Protein AF-J9EM01-F1 (afdb_monomer)

Solvent-accessible surface area (backbone atoms only — not comparable to full-atom values): 20862 Å² total; per-residue (Å²): 55,24,49,68,92,44,75,42,64,62,50,76,64,44,66,34,76,84,36,68,70,30,44,52,52,46,53,31,49,32,53,5,51,62,56,41,42,65,79,41,99,51,34,95,32,60,73,53,50,45,70,78,46,54,42,57,38,25,63,54,24,38,83,38,83,65,16,58,36,79,44,63,52,75,44,60,47,88,88,68,71,91,52,78,62,54,61,53,55,54,50,53,47,43,24,52,78,74,42,79,28,22,38,44,85,44,49,37,27,60,54,96,77,70,85,57,78,88,40,29,37,57,76,57,81,47,25,57,52,6,34,55,42,71,73,48,92,81,29,59,51,36,33,40,27,92,67,32,42,63,84,41,88,93,58,44,7,49,51,54,44,59,46,53,80,43,67,37,67,81,40,75,94,64,49,71,50,15,93,50,24,47,65,41,65,38,71,66,41,67,50,32,42,41,35,91,57,33,39,68,67,36,57,93,90,50,59,59,8,34,32,38,43,79,35,57,53,66,51,85,76,76,44,44,78,63,39,46,66,40,72,52,100,87,46,58,44,69,41,57,37,94,69,39,42,75,45,77,79,19,87,48,36,78,80,77,44,61,88,69,65,48,41,39,47,43,61,80,45,52,46,56,83,36,62,67,60,78,50,22,98,78,30,49,65,45,65,38,72,68,56,68,49,30,38,44,44,93,70,36,38,64,75,33,85,92,50,52,8,44,36,59,42,60,73,65,50,75,59,16,65,79,33,34,51,73,47,76,40,88,89,77,76,45,77,46,44,49,49,40,95,59,33,35,66,80,33,20,75,38,72,54,69,64,62,62,60,53,50,51,51,52,50,51,52,53,50,54,62,72,75,107

Sequence (372 aa):
MRKDNEKLMYTDILANPRHMVTKELVKRFENGIGQCYPNTALASSFVTAEVNEIMDPMNINATWDRGILFNSTVYFRKGSVRLPSDVYHMLIRYIIDQNNYQIGQSGLYINSYQSDPFKACWKNNCHPKGICIDLGPNAYRCECGQGYRDLNPSDPGRRCLPNTGYNECERKEDNDCSENARCIDQEHLYKCECLPSFTDASPKDAIAGSVCVLDYCSDVNFCPRNTTCMNEEQQAICQCDPGYVDIRKSEKRTQLFDQDILCLKMRDIDECALGITNCSGVAECVDKAIGYECHCPEGYVDGNPEEPGRVCGALLCDLCNSHGDCVHNALTNNITCVCSDGWSGEFCDVAPSKASMILLVILAVLFLLLTL

Organism: Wuchereria bancrofti (NCBI:txid6293)

Structure (mmCIF, N/CA/C/O backbone):
data_AF-J9EM01-F1
#
_entry.id   AF-J9EM01-F1
#
loop_
_atom_site.group_PDB
_atom_site.id
_atom_site.type_symbol
_atom_site.label_atom_id
_atom_site.label_alt_id
_atom_site.label_comp_id
_atom_site.label_asym_id
_atom_site.label_entity_id
_atom_site.label_seq_id
_atom_site.pdbx_PDB_ins_code
_atom_site.Cartn_x
_atom_site.Cartn_y
_atom_site.Cartn_z
_atom_site.occupancy
_atom_site.B_iso_or_equiv
_atom_site.auth_seq_id
_atom_site.auth_comp_id
_atom_site.auth_asym_id
_atom_site.auth_atom_id
_atom_site.pdbx_PDB_model_num
ATOM 1 N N . MET A 1 1 ? -28.740 2.149 25.202 1.00 85.94 1 MET A N 1
ATOM 2 C CA . MET A 1 1 ? -29.501 2.262 26.465 1.00 85.94 1 MET A CA 1
ATOM 3 C C . MET A 1 1 ? -30.204 3.617 26.494 1.00 85.94 1 MET A C 1
ATOM 5 O O . MET A 1 1 ? -29.689 4.554 25.892 1.00 85.94 1 MET A O 1
ATOM 9 N N . ARG A 1 2 ? -31.363 3.734 27.144 1.00 89.69 2 ARG A N 1
ATOM 10 C CA . ARG A 1 2 ? -32.040 5.021 27.395 1.00 89.69 2 ARG A CA 1
ATOM 11 C C . ARG A 1 2 ? -32.360 5.181 28.881 1.00 89.69 2 ARG A C 1
ATOM 13 O O . ARG A 1 2 ? -32.571 4.178 29.559 1.00 89.69 2 ARG A O 1
ATOM 20 N N . LYS A 1 3 ? -32.395 6.419 29.364 1.00 90.25 3 LYS A N 1
ATOM 21 C CA . LYS A 1 3 ? -32.910 6.803 30.679 1.00 90.25 3 LYS A CA 1
ATOM 22 C C . LYS A 1 3 ? -34.268 7.451 30.461 1.00 90.25 3 LYS A C 1
ATOM 24 O O . LYS A 1 3 ? -34.358 8.480 29.802 1.00 90.25 3 LYS A O 1
ATOM 29 N N . ASP A 1 4 ? -35.318 6.838 30.984 1.00 89.75 4 ASP A N 1
ATOM 30 C CA . ASP A 1 4 ? -36.696 7.228 30.714 1.00 89.75 4 ASP A CA 1
ATOM 31 C C . ASP A 1 4 ? -36.894 7.323 29.190 1.00 89.75 4 ASP A C 1
ATOM 33 O O . ASP A 1 4 ? -36.646 6.341 28.488 1.00 89.75 4 ASP A O 1
ATOM 37 N N . ASN A 1 5 ? -37.244 8.485 28.640 1.00 87.81 5 ASN A N 1
ATOM 38 C CA . ASN A 1 5 ? -37.387 8.667 27.188 1.00 87.81 5 ASN A CA 1
ATOM 39 C C . ASN A 1 5 ? -36.118 9.187 26.485 1.00 87.81 5 ASN A C 1
ATOM 41 O O . ASN A 1 5 ? -36.110 9.322 25.262 1.00 87.81 5 ASN A O 1
ATOM 45 N N . GLU A 1 6 ? -35.041 9.451 27.222 1.00 89.81 6 GLU A N 1
ATOM 46 C CA . GLU A 1 6 ? -33.811 10.050 26.708 1.00 89.81 6 GLU A CA 1
ATOM 47 C C . GLU A 1 6 ? -32.771 8.983 26.349 1.00 89.81 6 GLU A C 1
ATOM 49 O O . GLU A 1 6 ? -32.374 8.157 27.175 1.00 89.81 6 GLU A O 1
ATOM 54 N N . LYS A 1 7 ? -32.299 8.982 25.098 1.00 89.94 7 LYS A N 1
ATOM 55 C CA . LYS A 1 7 ? -31.225 8.078 24.667 1.00 89.94 7 LYS A CA 1
ATOM 56 C C . LYS A 1 7 ? -29.907 8.521 25.293 1.00 89.94 7 LYS A C 1
ATOM 58 O O . LYS A 1 7 ? -29.518 9.673 25.154 1.00 89.94 7 LYS A O 1
ATOM 63 N N . LEU A 1 8 ? -29.213 7.589 25.939 1.00 90.25 8 LEU A N 1
ATOM 64 C CA . LEU A 1 8 ? -27.899 7.860 26.510 1.00 90.25 8 LEU A CA 1
ATOM 65 C C . LEU A 1 8 ? -26.835 7.728 25.423 1.00 90.25 8 LEU A C 1
ATOM 67 O O . LEU A 1 8 ? -26.873 6.781 24.636 1.00 90.25 8 LEU A O 1
ATOM 71 N N . MET A 1 9 ? -25.888 8.657 25.421 1.00 90.88 9 MET A N 1
ATOM 72 C CA . MET A 1 9 ? -24.706 8.647 24.565 1.00 90.88 9 MET A CA 1
ATOM 73 C C . MET A 1 9 ? -23.469 8.675 25.450 1.00 90.88 9 MET A C 1
ATOM 75 O O . MET A 1 9 ? -23.456 9.363 26.476 1.00 90.88 9 MET A O 1
ATOM 79 N N . TYR A 1 10 ? -22.448 7.917 25.065 1.00 92.69 10 TYR A N 1
ATOM 80 C CA . TYR A 1 10 ? -21.179 7.947 25.770 1.00 92.69 10 TYR A CA 1
ATOM 81 C C . TYR A 1 10 ? -20.521 9.331 25.649 1.00 92.69 10 TYR A C 1
ATOM 83 O O . TYR A 1 10 ? -20.585 9.974 24.604 1.00 92.69 10 TYR A O 1
ATOM 91 N N . THR A 1 11 ? -19.933 9.805 26.746 1.00 91.94 11 THR A N 1
ATOM 92 C CA . THR A 1 11 ? -19.187 11.069 26.834 1.00 91.94 11 THR A CA 1
ATOM 93 C C . THR A 1 11 ? -18.067 10.903 27.858 1.00 91.94 11 THR A C 1
ATOM 95 O O . THR A 1 11 ? -18.198 10.092 28.776 1.00 91.94 11 THR A O 1
ATOM 98 N N . ASP A 1 12 ? -17.016 11.721 27.783 1.00 88.81 12 ASP A N 1
ATOM 99 C CA . ASP A 1 12 ? -15.892 11.681 28.740 1.00 88.81 12 ASP A CA 1
ATOM 100 C C . ASP A 1 12 ? -16.325 11.923 30.195 1.00 88.81 12 ASP A C 1
ATOM 102 O O . ASP A 1 12 ? -15.683 11.478 31.146 1.00 88.81 12 ASP A O 1
ATOM 106 N N . ILE A 1 13 ? -17.469 12.582 30.387 1.00 92.00 13 ILE A N 1
ATOM 107 C CA . ILE A 1 13 ? -18.097 12.753 31.698 1.00 92.00 13 ILE A CA 1
ATOM 108 C C . ILE A 1 13 ? -18.414 11.391 32.335 1.00 92.00 13 ILE A C 1
ATOM 110 O O . ILE A 1 13 ? -18.226 11.216 33.541 1.00 92.00 13 ILE A O 1
ATOM 114 N N . LEU A 1 14 ? -18.877 10.427 31.533 1.00 92.75 14 LEU A N 1
ATOM 115 C CA . LEU A 1 14 ? -19.249 9.087 31.989 1.00 92.75 14 LEU A CA 1
ATOM 116 C C . LEU A 1 14 ? -18.036 8.206 32.301 1.00 92.75 14 LEU A C 1
ATOM 118 O O . LEU A 1 14 ? -18.164 7.298 33.118 1.00 92.75 14 LEU A O 1
ATOM 122 N N . ALA A 1 15 ? -16.862 8.529 31.748 1.00 90.12 15 ALA A N 1
ATOM 123 C CA . ALA A 1 15 ? -15.598 7.892 32.115 1.00 90.12 15 ALA A CA 1
ATOM 124 C C . ALA A 1 15 ? -15.160 8.242 33.551 1.00 90.12 15 ALA A C 1
ATOM 126 O O . ALA A 1 15 ? -14.371 7.525 34.163 1.00 90.12 15 ALA A O 1
ATOM 127 N N . ASN A 1 16 ? -15.659 9.352 34.114 1.00 92.12 16 ASN A N 1
ATOM 128 C CA . ASN A 1 16 ? -15.294 9.801 35.453 1.00 92.12 16 ASN A CA 1
ATOM 129 C C . ASN A 1 16 ? -16.261 9.244 36.522 1.00 92.12 16 ASN A C 1
ATOM 131 O O . ASN A 1 16 ? -17.372 9.769 36.674 1.00 92.12 16 ASN A O 1
ATOM 135 N N . PRO A 1 17 ? -15.840 8.277 37.365 1.00 91.44 17 PRO A N 1
ATOM 136 C CA . PRO A 1 17 ? -16.702 7.672 38.386 1.00 91.44 17 PRO A CA 1
ATOM 137 C C . PRO A 1 17 ? -17.078 8.643 39.516 1.00 91.44 17 PRO A C 1
ATOM 139 O O . PRO A 1 17 ? -17.997 8.392 40.296 1.00 91.44 17 PRO A O 1
ATOM 142 N N . ARG A 1 18 ? -16.376 9.777 39.645 1.00 92.81 18 ARG A N 1
ATOM 143 C CA . ARG A 1 18 ? -16.669 10.786 40.671 1.00 92.81 18 ARG A CA 1
ATOM 144 C C . ARG A 1 18 ? -17.759 11.762 40.246 1.00 92.81 18 ARG A C 1
ATOM 146 O O . ARG A 1 18 ? -18.326 12.419 41.124 1.00 92.81 18 ARG A O 1
ATOM 153 N N . HIS A 1 19 ? -18.046 11.850 38.948 1.00 95.88 19 HIS A N 1
ATOM 154 C CA . HIS A 1 19 ? -19.014 12.792 38.408 1.00 95.88 19 HIS A CA 1
ATOM 155 C C . HIS A 1 19 ? -20.445 12.439 38.839 1.00 95.88 19 HIS A C 1
ATOM 157 O O . HIS A 1 19 ? -20.821 11.270 38.924 1.00 95.88 19 HIS A O 1
ATOM 163 N N . MET A 1 20 ? -21.262 13.461 39.115 1.00 95.12 20 MET A N 1
ATOM 164 C CA . MET A 1 20 ? -22.614 13.289 39.667 1.00 95.12 20 MET A CA 1
ATOM 165 C C . MET A 1 20 ? -23.530 12.493 38.727 1.00 95.12 20 MET A C 1
ATOM 167 O O . MET A 1 20 ? -24.264 11.621 39.182 1.00 95.12 20 MET A O 1
ATOM 171 N N . VAL A 1 21 ? -23.442 12.747 37.416 1.00 93.56 21 VAL A N 1
ATOM 172 C CA . VAL A 1 21 ? -24.214 12.016 36.391 1.00 93.56 21 VAL A CA 1
ATOM 173 C C . VAL A 1 21 ? -23.838 10.532 36.372 1.00 93.56 21 VAL A C 1
ATOM 175 O O . VAL A 1 21 ? -24.723 9.680 36.366 1.00 93.56 21 VAL A O 1
ATOM 178 N N . THR A 1 22 ? -22.541 10.221 36.427 1.00 95.06 22 THR A N 1
ATOM 179 C CA . THR A 1 22 ? -22.031 8.844 36.448 1.00 95.06 22 THR A CA 1
ATOM 180 C C . THR A 1 22 ? -22.509 8.112 37.695 1.00 95.06 22 THR A C 1
ATOM 182 O O . THR A 1 22 ? -23.086 7.037 37.584 1.00 95.06 22 THR A O 1
ATOM 185 N N . LYS A 1 23 ? -22.374 8.728 38.878 1.00 96.19 23 LYS A N 1
ATOM 186 C CA . LYS A 1 23 ? -22.858 8.157 40.147 1.00 96.19 23 LYS A CA 1
ATOM 187 C C . LYS A 1 23 ? -24.356 7.873 40.137 1.00 96.19 23 LYS A C 1
ATOM 189 O O . LYS A 1 23 ? -24.780 6.826 40.617 1.00 96.19 23 LYS A O 1
ATOM 194 N N . GLU A 1 24 ? -25.153 8.794 39.602 1.00 95.62 24 GLU A N 1
ATOM 195 C CA . GLU A 1 24 ? -26.603 8.619 39.491 1.00 95.62 24 GLU A CA 1
ATOM 196 C C . GLU A 1 24 ? -26.956 7.442 38.572 1.00 95.62 24 GLU A C 1
ATOM 198 O O . GLU A 1 24 ? -27.800 6.616 38.919 1.00 95.62 24 GLU A O 1
ATOM 203 N N . LEU A 1 25 ? -26.292 7.328 37.417 1.00 95.88 25 LEU A N 1
ATOM 204 C CA . LEU A 1 25 ? -26.499 6.221 36.482 1.00 95.88 25 LEU A CA 1
ATOM 205 C C . LEU A 1 25 ? -26.066 4.874 37.072 1.00 95.88 25 LEU A C 1
ATOM 207 O O . LEU A 1 25 ? -26.819 3.908 36.968 1.00 95.88 25 LEU A O 1
ATOM 211 N N . VAL A 1 26 ? -24.907 4.827 37.733 1.00 96.62 26 VAL A N 1
ATOM 212 C CA . VAL A 1 26 ? -24.407 3.644 38.449 1.00 96.62 26 VAL A CA 1
ATOM 213 C C . VAL A 1 26 ? -25.414 3.194 39.502 1.00 96.62 26 VAL A C 1
ATOM 215 O O . VAL A 1 26 ? -25.881 2.060 39.460 1.00 96.62 26 VAL A O 1
ATOM 218 N N . LYS A 1 27 ? -25.853 4.107 40.374 1.00 96.81 27 LYS A N 1
ATOM 219 C CA . LYS A 1 27 ? -26.814 3.795 41.437 1.00 96.81 27 LYS A CA 1
ATOM 220 C C . LYS A 1 27 ? -28.145 3.284 40.885 1.00 96.81 27 LYS A C 1
ATOM 222 O O . LYS A 1 27 ? -28.739 2.362 41.444 1.00 96.81 27 LYS A O 1
ATOM 227 N N . ARG A 1 28 ? -28.644 3.881 39.798 1.00 96.44 28 ARG A N 1
ATOM 228 C CA . ARG A 1 28 ? -29.856 3.404 39.113 1.00 96.44 28 ARG A CA 1
ATOM 229 C C . ARG A 1 28 ? -29.664 2.000 38.561 1.00 96.44 28 ARG A C 1
ATOM 231 O O . ARG A 1 28 ? -30.539 1.163 38.762 1.00 96.44 28 ARG A O 1
ATOM 238 N N . PHE A 1 29 ? -28.541 1.750 37.896 1.00 96.94 29 PHE A N 1
ATOM 239 C CA . PHE A 1 29 ? -28.229 0.449 37.321 1.00 96.94 29 PHE A CA 1
ATOM 240 C C . PHE A 1 29 ? -28.138 -0.630 38.404 1.00 96.94 29 PHE A C 1
ATOM 242 O O . PHE A 1 29 ? -28.877 -1.606 38.334 1.00 96.94 29 PHE A O 1
ATOM 249 N N . GLU A 1 30 ? -27.332 -0.428 39.447 1.00 97.44 30 GLU A N 1
ATOM 250 C CA . GLU A 1 30 ? -27.145 -1.392 40.543 1.00 97.44 30 GLU A CA 1
ATOM 251 C C . GLU A 1 30 ? -28.467 -1.720 41.252 1.00 97.44 30 GLU A C 1
ATOM 253 O O . GLU A 1 30 ? -28.815 -2.893 41.411 1.00 97.44 30 GLU A O 1
ATOM 258 N N . ASN A 1 31 ? -29.266 -0.698 41.588 1.00 96.75 31 ASN A N 1
ATOM 259 C CA . ASN A 1 31 ? -30.595 -0.896 42.175 1.00 96.75 31 ASN A CA 1
ATOM 260 C C . ASN A 1 31 ? -31.541 -1.634 41.220 1.00 96.75 31 ASN A C 1
ATOM 262 O O . ASN A 1 31 ? -32.281 -2.521 41.643 1.00 96.75 31 ASN A O 1
ATOM 266 N N . GLY A 1 32 ? -31.520 -1.283 39.932 1.00 96.81 32 GLY A N 1
ATOM 267 C CA . GLY A 1 32 ? -32.335 -1.934 38.911 1.00 96.81 32 GLY A CA 1
ATOM 268 C C . GLY A 1 32 ? -31.991 -3.414 38.764 1.00 96.81 32 GLY A C 1
ATOM 269 O O . GLY A 1 32 ? -32.888 -4.253 38.720 1.00 96.81 32 GLY A O 1
ATOM 270 N N . ILE A 1 33 ? -30.702 -3.752 38.748 1.00 96.88 33 ILE A N 1
ATOM 271 C CA . ILE A 1 33 ? -30.226 -5.138 38.713 1.00 96.88 33 ILE A CA 1
ATOM 272 C C . ILE A 1 33 ? -30.655 -5.889 39.978 1.00 96.88 33 ILE A C 1
ATOM 274 O O . ILE A 1 33 ? -31.169 -7.007 39.881 1.00 96.88 33 ILE A O 1
ATOM 278 N N . GLY A 1 34 ? -30.539 -5.253 41.147 1.00 96.00 34 GLY A N 1
ATOM 279 C CA . GLY A 1 34 ? -31.013 -5.805 42.416 1.00 96.00 34 GLY A CA 1
ATOM 280 C C . GLY A 1 34 ? -32.518 -6.085 42.452 1.00 96.00 34 GLY A C 1
ATOM 281 O O . GLY A 1 34 ? -32.954 -6.999 43.144 1.00 96.00 34 GLY A O 1
ATOM 282 N N . GLN A 1 35 ? -33.312 -5.357 41.664 1.00 96.25 35 GLN A N 1
ATOM 283 C CA . GLN A 1 35 ? -34.748 -5.595 41.485 1.00 96.25 35 GLN A CA 1
ATOM 284 C C . GLN A 1 35 ? -35.057 -6.658 40.417 1.00 96.25 35 GLN A C 1
ATOM 286 O O . GLN A 1 35 ? -36.140 -7.240 40.431 1.00 96.25 35 GLN A O 1
ATOM 291 N N . CYS A 1 36 ? -34.131 -6.940 39.496 1.00 96.50 36 CYS A N 1
ATOM 292 C CA . CYS A 1 36 ? -34.326 -7.949 38.453 1.00 96.50 36 CYS A CA 1
ATOM 293 C C . CYS A 1 36 ? -34.126 -9.371 38.984 1.00 96.50 36 CYS A C 1
ATOM 295 O O . CYS A 1 36 ? -34.996 -10.219 38.802 1.00 96.50 36 CYS A O 1
ATOM 297 N N . TYR A 1 37 ? -33.003 -9.641 39.658 1.00 95.06 37 TYR A N 1
ATOM 298 C CA . TYR A 1 37 ? -32.646 -11.005 40.071 1.00 95.06 37 TYR A CA 1
ATOM 299 C C . TYR A 1 37 ? -33.664 -11.722 40.975 1.00 95.06 37 TYR A C 1
ATOM 301 O O . TYR A 1 37 ? -33.829 -12.931 40.783 1.00 95.06 37 TYR A O 1
ATOM 309 N N . PRO A 1 38 ? -34.397 -11.046 41.885 1.00 94.19 38 PRO A N 1
ATOM 310 C CA . PRO A 1 38 ? -35.493 -11.659 42.640 1.00 94.19 38 PRO A CA 1
ATOM 311 C C . PRO A 1 38 ? -36.607 -12.275 41.779 1.00 94.19 38 PRO A C 1
ATOM 313 O O . PRO A 1 38 ? -37.335 -13.134 42.262 1.00 94.19 38 PRO A O 1
ATOM 316 N N . ASN A 1 39 ? -36.720 -11.879 40.509 1.00 94.12 39 ASN A N 1
ATOM 317 C CA . ASN A 1 39 ? -37.695 -12.406 39.551 1.00 94.12 39 ASN A CA 1
ATOM 318 C C . ASN A 1 39 ? -37.102 -13.482 38.621 1.00 94.12 39 ASN A C 1
ATOM 320 O O . ASN A 1 39 ? -37.705 -13.860 37.619 1.00 94.12 39 ASN A O 1
ATOM 324 N N . THR A 1 40 ? -35.905 -13.979 38.936 1.00 93.50 40 THR A N 1
ATOM 325 C CA . THR A 1 40 ? -35.214 -15.033 38.182 1.00 93.50 40 THR A CA 1
ATOM 326 C C . THR A 1 40 ? -35.052 -16.286 39.042 1.00 93.50 40 THR A C 1
ATOM 328 O O . THR A 1 40 ? -35.194 -16.238 40.264 1.00 93.50 40 THR A O 1
ATOM 331 N N . ALA A 1 41 ? -34.657 -17.415 38.445 1.00 91.75 41 ALA A N 1
ATOM 332 C CA . ALA A 1 41 ? -34.380 -18.631 39.219 1.00 91.75 41 ALA A CA 1
ATOM 333 C C . ALA A 1 41 ? 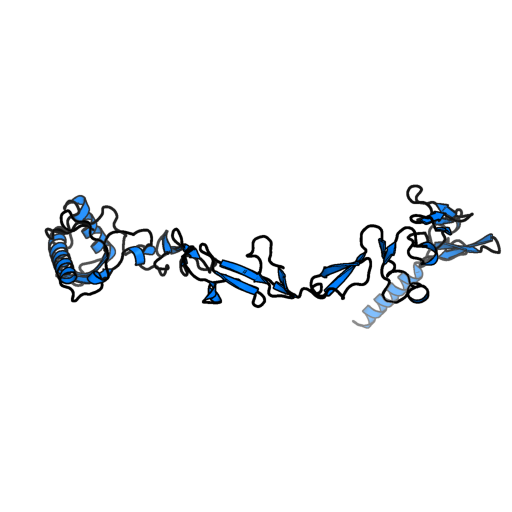-33.174 -18.503 40.184 1.00 91.75 41 ALA A C 1
ATOM 335 O O . ALA A 1 41 ? -32.952 -19.394 40.998 1.00 91.75 41 ALA A O 1
ATOM 336 N N . LEU A 1 42 ? -32.417 -17.396 40.135 1.00 92.12 42 LEU A N 1
ATOM 337 C CA . LEU A 1 42 ? -31.306 -17.096 41.048 1.00 92.12 42 LEU A CA 1
ATOM 338 C C . LEU A 1 42 ? -31.711 -16.203 42.237 1.00 92.12 42 LEU A C 1
ATOM 340 O O . LEU A 1 42 ? -30.842 -15.763 42.994 1.00 92.12 42 LEU A O 1
ATOM 344 N N . ALA A 1 43 ? -33.010 -15.952 42.436 1.00 91.69 43 ALA A N 1
ATOM 345 C CA . ALA A 1 43 ? -33.540 -15.056 43.467 1.00 91.69 43 ALA A CA 1
ATOM 346 C C . ALA A 1 43 ? -32.978 -15.315 44.877 1.00 91.69 43 ALA A C 1
ATOM 348 O O . ALA A 1 43 ? -32.559 -14.385 45.561 1.00 91.69 43 ALA A O 1
ATOM 349 N N . SER A 1 44 ? -32.908 -16.580 45.306 1.00 91.62 44 SER A N 1
ATOM 350 C CA . SER A 1 44 ? -32.427 -16.967 46.644 1.00 91.62 44 SER A CA 1
ATOM 351 C C . SER A 1 44 ? -30.911 -16.845 46.836 1.00 91.62 44 SER A C 1
ATOM 353 O O . SER A 1 44 ? -30.397 -17.051 47.940 1.00 91.62 44 SER A O 1
ATOM 355 N N . SER A 1 45 ? -30.180 -16.584 45.756 1.00 94.38 45 SER A N 1
ATOM 356 C CA . SER A 1 45 ? -28.725 -16.697 45.700 1.00 94.38 45 SER A CA 1
ATOM 357 C C . SER A 1 45 ? -28.027 -15.396 45.334 1.00 94.38 45 SER A C 1
ATOM 359 O O . SER A 1 45 ? -26.833 -15.277 45.610 1.00 94.38 45 SER A O 1
ATOM 361 N N . PHE A 1 46 ? -28.742 -14.438 44.745 1.00 95.81 46 PHE A N 1
ATOM 362 C CA . PHE A 1 46 ? -28.240 -13.098 44.462 1.00 95.81 46 PHE A CA 1
ATOM 363 C C . PHE A 1 46 ? -27.845 -12.363 45.754 1.00 95.81 46 PHE A C 1
ATOM 365 O O . PHE A 1 46 ? -28.529 -12.468 46.773 1.00 95.81 46 PHE A O 1
ATOM 372 N N . VAL A 1 47 ? -26.721 -11.642 45.712 1.00 95.81 47 VAL A N 1
ATOM 373 C CA . VAL A 1 47 ? -26.199 -10.859 46.843 1.00 95.81 47 VAL A CA 1
ATOM 374 C C . VAL A 1 47 ? -26.215 -9.371 46.515 1.00 95.81 47 VAL A C 1
ATOM 376 O O . VAL A 1 47 ? -26.890 -8.608 47.196 1.00 95.81 47 VAL A O 1
ATOM 379 N N . THR A 1 48 ? -25.472 -8.958 45.488 1.00 96.19 48 THR A N 1
ATOM 380 C CA . THR A 1 48 ? -25.395 -7.560 45.046 1.00 96.19 48 THR A CA 1
ATOM 381 C C . THR A 1 48 ? -24.849 -7.479 43.619 1.00 96.19 48 THR A C 1
ATOM 383 O O . THR A 1 48 ? -24.323 -8.462 43.091 1.00 96.19 48 THR A O 1
ATOM 386 N N . ALA A 1 49 ? -24.966 -6.312 42.995 1.00 96.25 49 ALA A N 1
ATOM 387 C CA . ALA A 1 49 ? -24.309 -5.974 41.741 1.00 96.25 49 ALA A CA 1
ATOM 388 C C . ALA A 1 49 ? -23.525 -4.674 41.925 1.00 96.25 49 ALA A C 1
ATOM 390 O O . ALA A 1 49 ? -24.019 -3.752 42.568 1.00 96.25 49 ALA A O 1
ATOM 391 N N . GLU A 1 50 ? -22.328 -4.618 41.355 1.00 97.12 50 GLU A N 1
ATOM 392 C CA . GLU A 1 50 ? -21.435 -3.462 41.417 1.00 97.12 50 GLU A CA 1
ATOM 393 C C . GLU A 1 50 ? -21.014 -3.084 40.001 1.00 97.12 50 GLU A C 1
ATOM 395 O O . GLU A 1 50 ? -20.597 -3.940 39.216 1.00 97.12 50 GLU A O 1
ATOM 400 N N . VAL A 1 51 ? -21.129 -1.806 39.654 1.00 96.75 51 VAL A N 1
ATOM 401 C CA . VAL A 1 51 ? -20.591 -1.296 38.391 1.00 96.75 51 VAL A CA 1
ATOM 402 C C . VAL A 1 51 ? -19.102 -1.023 38.562 1.00 96.75 51 VAL A C 1
ATOM 404 O O . VAL A 1 51 ? -18.698 -0.217 39.395 1.00 96.75 51 VAL A O 1
ATOM 407 N N . ASN A 1 52 ? -18.295 -1.659 37.717 1.00 94.75 52 ASN A N 1
ATOM 408 C CA . ASN A 1 52 ? -16.864 -1.403 37.614 1.00 94.75 52 ASN A CA 1
ATOM 409 C C . ASN A 1 52 ? -16.626 -0.065 36.891 1.00 94.75 52 ASN A C 1
ATOM 411 O O . ASN A 1 52 ? -15.893 0.788 37.382 1.00 94.75 52 ASN A O 1
ATOM 415 N N . GLU A 1 53 ? -17.276 0.129 35.737 1.00 94.44 53 GLU A N 1
ATOM 416 C CA . GLU A 1 53 ? -17.162 1.334 34.905 1.00 94.44 53 GLU A CA 1
ATOM 417 C C . GLU A 1 53 ? -18.292 1.430 33.862 1.00 94.44 53 GLU A C 1
ATOM 419 O O . GLU A 1 53 ? -18.993 0.452 33.573 1.00 94.44 53 GLU A O 1
ATOM 424 N N . ILE A 1 54 ? -18.448 2.619 33.272 1.00 94.88 54 ILE A N 1
ATOM 425 C CA . ILE A 1 54 ? -19.252 2.837 32.065 1.00 94.88 54 ILE A CA 1
ATOM 426 C C . ILE A 1 54 ? -18.284 2.952 30.887 1.00 94.88 54 ILE A C 1
ATOM 428 O O . ILE A 1 54 ? -17.399 3.801 30.911 1.00 94.88 54 ILE A O 1
ATOM 432 N N . MET A 1 55 ? -18.457 2.116 29.865 1.00 91.38 55 MET A N 1
ATOM 433 C CA . MET A 1 55 ? -17.574 2.040 28.699 1.00 91.38 55 MET A CA 1
ATOM 434 C C . MET A 1 55 ? -18.249 2.596 27.441 1.00 91.38 55 MET A C 1
ATOM 436 O O . MET A 1 55 ? -19.474 2.491 27.280 1.00 91.38 55 MET A O 1
ATOM 440 N N . ASP A 1 56 ? -17.431 3.122 26.528 1.00 91.06 56 ASP A N 1
ATOM 441 C CA . ASP A 1 56 ? -17.838 3.442 25.159 1.00 91.06 56 ASP A CA 1
ATOM 442 C C . ASP A 1 56 ? -18.127 2.141 24.388 1.00 91.06 56 ASP A C 1
ATOM 444 O O . ASP A 1 56 ? -17.234 1.291 24.280 1.00 91.06 56 ASP A O 1
ATOM 448 N N . PRO A 1 57 ? -19.342 1.946 23.840 1.00 89.75 57 PRO A N 1
ATOM 449 C CA . PRO A 1 57 ? -19.641 0.784 23.012 1.00 89.75 57 PRO A CA 1
ATOM 450 C C . PRO A 1 57 ? -18.715 0.629 21.791 1.00 89.75 57 PRO A C 1
ATOM 452 O O . PRO A 1 57 ? -18.458 -0.506 21.379 1.00 89.75 57 PRO A O 1
ATOM 455 N N . MET A 1 58 ? -18.164 1.727 21.257 1.00 88.00 58 MET A N 1
ATOM 456 C CA . MET A 1 58 ? -17.241 1.697 20.116 1.00 88.00 58 MET A CA 1
ATOM 457 C C . MET A 1 58 ? -15.935 0.950 20.415 1.00 88.00 58 MET A C 1
ATOM 459 O O . MET A 1 58 ? -15.328 0.405 19.498 1.00 88.00 58 MET A O 1
ATOM 463 N N . ASN A 1 59 ? -15.534 0.850 21.688 1.00 86.56 59 ASN A N 1
ATOM 464 C CA . ASN A 1 59 ? -14.346 0.088 22.091 1.00 86.56 59 ASN A CA 1
ATOM 465 C C . ASN A 1 59 ? -14.512 -1.425 21.899 1.00 86.56 59 ASN A C 1
ATOM 467 O O . ASN A 1 59 ? -13.520 -2.145 21.853 1.00 86.56 59 ASN A O 1
ATOM 471 N N . ILE A 1 60 ? -15.750 -1.918 21.811 1.00 86.19 60 ILE A N 1
ATOM 472 C CA . ILE A 1 60 ? -16.029 -3.327 21.517 1.00 86.19 60 ILE A CA 1
ATOM 473 C C . ILE A 1 60 ? -16.236 -3.519 20.018 1.00 86.19 60 ILE A C 1
ATOM 475 O O . ILE A 1 60 ? -15.732 -4.478 19.432 1.00 86.19 60 ILE A O 1
ATOM 479 N N . ASN A 1 61 ? -17.003 -2.627 19.395 1.00 85.38 61 ASN A N 1
ATOM 480 C CA . ASN A 1 61 ? -17.258 -2.671 17.967 1.00 85.38 61 ASN A CA 1
ATOM 481 C C . ASN A 1 61 ? -17.525 -1.257 17.452 1.00 85.38 61 ASN A C 1
ATOM 483 O O . ASN A 1 61 ? -18.480 -0.617 17.890 1.00 85.38 61 ASN A O 1
ATOM 487 N N . ALA A 1 62 ? -16.742 -0.800 16.474 1.00 85.62 62 ALA A N 1
ATOM 488 C CA . ALA A 1 62 ? -16.860 0.548 15.921 1.00 85.62 62 ALA A CA 1
ATOM 489 C C . ALA A 1 62 ? -18.249 0.871 15.335 1.00 85.62 62 ALA A C 1
ATOM 491 O O . ALA A 1 62 ? -18.600 2.040 15.202 1.00 85.62 62 ALA A O 1
ATOM 492 N N . THR A 1 63 ? -19.056 -0.145 15.008 1.00 86.62 63 THR A N 1
ATOM 493 C CA . THR A 1 63 ? -20.445 0.043 14.551 1.00 86.62 63 THR A CA 1
ATOM 494 C C . THR A 1 63 ? -21.407 0.475 15.660 1.00 86.62 63 THR A C 1
ATOM 496 O O . THR A 1 63 ? -22.511 0.930 15.366 1.00 86.62 63 THR A O 1
ATOM 499 N N . TRP A 1 64 ? -21.034 0.340 16.935 1.00 86.81 64 TRP A N 1
ATOM 500 C CA . TRP A 1 64 ? -21.876 0.719 18.069 1.00 86.81 64 TRP A CA 1
ATOM 501 C C . TRP A 1 64 ? -21.673 2.198 18.416 1.00 86.81 64 TRP A C 1
ATOM 503 O O . TRP A 1 64 ? -21.199 2.550 19.489 1.00 86.81 64 TRP A O 1
ATOM 513 N N . ASP A 1 65 ? -22.071 3.075 17.498 1.00 84.00 65 ASP A N 1
ATOM 514 C CA . ASP A 1 65 ? -21.909 4.537 17.569 1.00 84.00 65 ASP A CA 1
ATOM 515 C C . ASP A 1 65 ? -22.809 5.235 18.611 1.00 84.00 65 ASP A C 1
ATOM 517 O O . ASP A 1 65 ? -22.791 6.459 18.745 1.00 84.00 65 ASP A O 1
ATOM 521 N N . ARG A 1 66 ? -23.659 4.481 19.321 1.00 85.00 66 ARG A N 1
ATOM 522 C CA . ARG A 1 66 ? -24.698 5.001 20.221 1.00 85.00 66 ARG A CA 1
ATOM 523 C C . ARG A 1 66 ? -24.864 4.135 21.457 1.00 85.00 66 ARG A C 1
ATOM 525 O O . ARG A 1 66 ? -24.779 2.909 21.407 1.00 85.00 66 ARG A O 1
ATOM 532 N N . GLY A 1 67 ? -25.290 4.762 22.550 1.00 88.38 67 GLY A N 1
ATOM 533 C CA . GLY A 1 67 ? -25.527 4.076 23.815 1.00 88.38 67 GLY A CA 1
ATOM 534 C C . GLY A 1 67 ? -24.352 4.188 24.777 1.00 88.38 67 GLY A C 1
ATOM 535 O O . GLY A 1 67 ? -23.446 4.992 24.597 1.00 88.38 67 GLY A O 1
ATOM 536 N N . ILE A 1 68 ? -24.424 3.373 25.826 1.00 92.62 68 ILE A N 1
ATOM 537 C CA . ILE A 1 68 ? -23.397 3.200 26.853 1.00 92.62 68 ILE A CA 1
ATOM 538 C C . ILE A 1 68 ? -23.370 1.719 27.238 1.00 92.62 68 ILE A C 1
ATOM 540 O O . ILE A 1 68 ? -24.418 1.059 27.169 1.00 92.62 68 ILE A O 1
ATOM 544 N N . LEU A 1 69 ? -22.211 1.209 27.650 1.00 91.31 69 LEU A N 1
ATOM 545 C CA . LEU A 1 69 ? -22.066 -0.134 28.214 1.00 91.31 69 LEU A CA 1
ATOM 546 C C . LEU A 1 69 ? -21.756 -0.043 29.705 1.00 91.31 69 LEU A C 1
ATOM 548 O O . LEU A 1 69 ? -20.901 0.732 30.114 1.00 91.31 69 LEU A O 1
ATOM 552 N N . PHE A 1 70 ? -22.425 -0.861 30.512 1.00 92.94 70 PHE A N 1
ATOM 553 C CA . PHE A 1 70 ? -22.061 -1.052 31.912 1.00 92.94 70 PHE A CA 1
ATOM 554 C C . PHE A 1 70 ? -21.168 -2.281 32.024 1.00 92.94 70 PHE A C 1
ATOM 556 O O . PHE A 1 70 ? -21.600 -3.395 31.727 1.00 92.94 70 PHE A O 1
ATOM 563 N N . ASN A 1 71 ? -19.930 -2.081 32.465 1.00 92.56 71 ASN A N 1
ATOM 564 C CA . ASN A 1 71 ? -19.083 -3.162 32.938 1.00 92.56 71 ASN A CA 1
ATOM 565 C C . ASN A 1 71 ? -19.413 -3.372 34.416 1.00 92.56 71 ASN A C 1
ATOM 567 O O . ASN A 1 71 ? -19.139 -2.498 35.235 1.00 92.56 71 ASN A O 1
ATOM 571 N N . SER A 1 72 ? -20.040 -4.493 34.761 1.00 93.81 72 SER A N 1
ATOM 572 C CA . SER A 1 72 ? -20.505 -4.749 36.125 1.00 93.81 72 SER A CA 1
ATOM 573 C C . SER A 1 72 ? -20.190 -6.161 36.587 1.00 93.81 72 SER A C 1
ATOM 575 O O . SER A 1 72 ? -20.310 -7.114 35.816 1.00 93.81 72 SER A O 1
ATOM 577 N N . THR A 1 73 ? -19.891 -6.292 37.873 1.00 95.06 73 THR A N 1
ATOM 578 C CA . THR A 1 73 ? -19.708 -7.565 38.565 1.00 95.06 73 THR A CA 1
ATOM 579 C C . THR A 1 73 ? -20.963 -7.887 39.366 1.00 95.06 73 THR A C 1
ATOM 581 O O . THR A 1 73 ? -21.483 -7.048 40.098 1.00 95.06 73 THR A O 1
ATOM 584 N N . VAL A 1 74 ? -21.467 -9.114 39.237 1.00 94.75 74 VAL A N 1
ATOM 585 C CA . VAL A 1 74 ? -22.654 -9.574 39.966 1.00 94.75 74 VAL A CA 1
ATOM 586 C C . VAL A 1 74 ? -22.257 -10.690 40.922 1.00 94.75 74 VAL A C 1
ATOM 588 O O . VAL A 1 74 ? -21.653 -11.682 40.513 1.00 94.75 74 VAL A O 1
ATOM 591 N N . TYR A 1 75 ? -22.608 -10.538 42.196 1.00 95.25 75 TYR A N 1
ATOM 592 C CA . TYR A 1 75 ? -22.207 -11.443 43.265 1.00 95.25 75 TYR A CA 1
ATOM 593 C C . TYR A 1 75 ? -23.347 -12.377 43.663 1.00 95.25 75 TYR A C 1
ATOM 595 O O . TYR A 1 75 ? -24.479 -11.952 43.910 1.00 95.25 75 TYR A O 1
ATOM 603 N N . PHE A 1 76 ? -23.012 -13.659 43.790 1.00 95.62 76 PHE A N 1
ATOM 604 C CA . PHE A 1 76 ? -23.922 -14.719 44.213 1.00 95.62 76 PHE A CA 1
ATOM 605 C C . PHE A 1 76 ? -23.317 -15.528 45.355 1.00 95.62 76 PHE A C 1
ATOM 607 O O . PHE A 1 76 ? -22.097 -15.604 45.519 1.00 95.62 76 PHE A O 1
ATOM 614 N N . ARG A 1 77 ? -24.173 -16.197 46.132 1.00 94.75 77 ARG A N 1
ATOM 615 C CA . ARG A 1 77 ? -23.735 -17.156 47.152 1.00 94.75 77 ARG A CA 1
ATOM 616 C C . ARG A 1 77 ? -22.906 -18.270 46.510 1.00 94.75 77 ARG A C 1
ATOM 618 O O . ARG A 1 77 ? -23.284 -18.824 45.476 1.00 94.75 77 ARG A O 1
ATOM 625 N N . LYS A 1 78 ? -21.788 -18.631 47.140 1.00 91.81 78 LYS A N 1
ATOM 626 C CA . LYS A 1 78 ? -20.868 -19.661 46.636 1.00 91.81 78 LYS A CA 1
ATOM 627 C C . LYS A 1 78 ? -21.611 -20.974 46.344 1.00 91.81 78 LYS A C 1
ATOM 629 O O . LYS A 1 78 ? -22.360 -21.457 47.186 1.00 91.81 78 LYS A O 1
ATOM 634 N N . GLY A 1 79 ? -21.384 -21.542 45.158 1.00 89.50 79 GLY A N 1
ATOM 635 C CA . GLY A 1 79 ? -21.973 -22.818 44.727 1.00 89.50 79 GLY A CA 1
ATOM 636 C C . GLY A 1 79 ? -23.389 -22.739 44.140 1.00 89.50 79 GLY A C 1
ATOM 637 O O . GLY A 1 79 ? -23.931 -23.774 43.772 1.00 89.50 79 GLY A O 1
ATOM 638 N N . SER A 1 80 ? -23.987 -21.547 44.032 1.00 90.50 80 SER A N 1
ATOM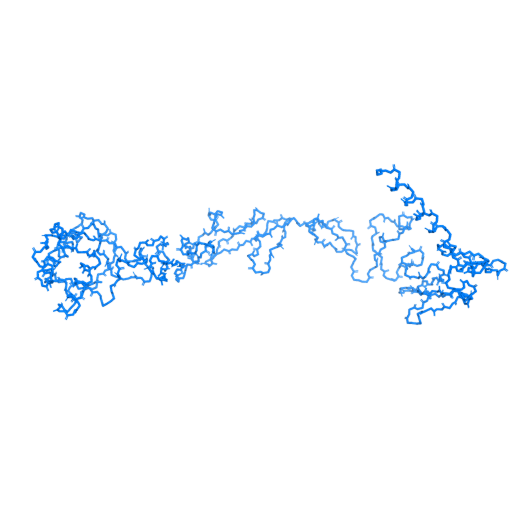 639 C CA . SER A 1 80 ? -25.346 -21.379 43.484 1.00 90.50 80 SER A CA 1
ATOM 640 C C . SER A 1 80 ? -25.419 -21.248 41.960 1.00 90.50 80 SER A C 1
ATOM 642 O O . SER A 1 80 ? -26.440 -21.578 41.364 1.00 90.50 80 SER A O 1
ATOM 644 N N . VAL A 1 81 ? -24.341 -20.787 41.322 1.00 91.75 81 VAL A N 1
ATOM 645 C CA . VAL A 1 81 ? -24.260 -20.588 39.870 1.00 91.75 81 VAL A CA 1
ATOM 646 C C . VAL A 1 81 ? -23.439 -21.719 39.256 1.00 91.75 81 VAL A C 1
ATOM 648 O O . VAL A 1 81 ? -22.301 -21.944 39.668 1.00 91.75 81 VAL A O 1
ATOM 651 N N . ARG A 1 82 ? -24.012 -22.427 38.273 1.00 88.69 82 ARG A N 1
ATOM 652 C CA . ARG A 1 82 ? -23.333 -23.518 37.547 1.00 88.69 82 ARG A CA 1
ATOM 653 C C . ARG A 1 82 ? -22.493 -22.983 36.391 1.00 88.69 82 ARG A C 1
ATOM 655 O O . ARG A 1 82 ? -21.311 -23.298 36.306 1.00 88.69 82 ARG A O 1
ATOM 662 N N . LEU A 1 83 ? -23.104 -22.170 35.531 1.00 91.62 83 LEU A N 1
ATOM 663 C CA . LEU A 1 83 ? -22.455 -21.529 34.393 1.00 91.62 83 LEU A CA 1
ATOM 664 C C . LEU A 1 83 ? -22.570 -20.006 34.533 1.00 91.62 83 LEU A C 1
ATOM 666 O O . LEU A 1 83 ? -23.677 -19.500 34.720 1.00 91.62 83 LEU A O 1
ATOM 670 N N . PRO A 1 84 ? -21.463 -19.253 34.421 1.00 91.12 84 PRO A N 1
ATOM 671 C CA . PRO A 1 84 ? -21.515 -17.792 34.453 1.00 91.12 84 PRO A CA 1
ATOM 672 C C . PRO A 1 84 ? -22.384 -17.173 33.347 1.00 91.12 84 PRO A C 1
ATOM 674 O O . PRO A 1 84 ? -22.967 -16.116 33.565 1.00 91.12 84 PRO A O 1
ATOM 677 N N . SER A 1 85 ? -22.509 -17.826 32.186 1.00 91.69 85 SER A N 1
ATOM 678 C CA . SER A 1 85 ? -23.366 -17.366 31.083 1.00 91.69 85 SER A CA 1
ATOM 679 C C . SER A 1 85 ? -24.842 -17.314 31.459 1.00 91.69 85 SER A C 1
ATOM 681 O O . SER A 1 85 ? -25.531 -16.360 31.101 1.00 91.69 85 SER A O 1
ATOM 683 N N . ASP A 1 86 ? -25.308 -18.282 32.254 1.00 91.69 86 ASP A N 1
ATOM 684 C CA . ASP A 1 86 ? -26.712 -18.375 32.657 1.00 91.69 86 ASP A CA 1
ATOM 685 C C . ASP A 1 86 ? -27.138 -17.137 33.450 1.00 91.69 86 ASP A C 1
ATOM 687 O O . ASP A 1 86 ? -28.242 -16.633 33.264 1.00 91.69 86 ASP A O 1
ATOM 691 N N . VAL A 1 87 ? -26.239 -16.592 34.278 1.00 93.25 87 VAL A N 1
ATOM 692 C CA . VAL A 1 87 ? -26.467 -15.355 35.040 1.00 93.25 87 VAL A CA 1
ATOM 693 C C . VAL A 1 87 ? -26.856 -14.206 34.110 1.00 93.25 87 VAL A C 1
ATOM 695 O O . VAL A 1 87 ? -27.848 -13.518 34.351 1.00 93.25 87 VAL A O 1
ATOM 698 N N . TYR A 1 88 ? -26.092 -14.022 33.033 1.00 93.69 88 TYR A N 1
ATOM 699 C CA . TYR A 1 88 ? -26.322 -12.962 32.060 1.00 93.69 88 TYR A CA 1
ATOM 700 C C . TYR A 1 88 ? -27.575 -13.228 31.220 1.00 93.69 88 TYR A C 1
ATOM 702 O O . TYR A 1 88 ? -28.456 -12.370 31.140 1.00 93.69 88 TYR A O 1
ATOM 710 N N . HIS A 1 89 ? -27.697 -14.418 30.621 1.00 93.44 89 HIS A N 1
ATOM 711 C CA . HIS A 1 89 ? -28.816 -14.730 29.727 1.00 93.44 89 HIS A CA 1
ATOM 712 C C . HIS A 1 89 ? -30.159 -14.699 30.457 1.00 93.44 89 HIS A C 1
ATOM 714 O O . HIS A 1 89 ? -31.131 -14.181 29.909 1.00 93.44 89 HIS A O 1
ATOM 720 N N . MET A 1 90 ? -30.225 -15.186 31.700 1.00 93.12 90 MET A N 1
ATOM 721 C CA . MET A 1 90 ? -31.446 -15.126 32.510 1.00 93.12 90 MET A CA 1
ATOM 722 C C . MET A 1 90 ? -31.853 -13.687 32.829 1.00 93.12 90 MET A C 1
ATOM 724 O O . MET A 1 90 ? -33.034 -13.353 32.728 1.00 93.12 90 MET A O 1
ATOM 728 N N . LEU A 1 91 ? -30.888 -12.836 33.190 1.00 94.62 91 LEU A N 1
ATOM 729 C CA . LEU A 1 91 ? -31.131 -11.426 33.474 1.00 94.62 91 LEU A CA 1
ATOM 730 C C . LEU A 1 91 ? -31.662 -10.694 32.235 1.00 94.62 91 LEU A C 1
ATOM 732 O O . LEU A 1 91 ? -32.707 -10.048 32.306 1.00 94.62 91 LEU A O 1
ATOM 736 N N . ILE A 1 92 ? -30.965 -10.805 31.100 1.00 94.69 92 ILE A N 1
ATOM 737 C CA . ILE A 1 92 ? -31.360 -10.126 29.860 1.00 94.69 92 ILE A CA 1
ATOM 738 C C . ILE A 1 92 ? -32.725 -10.618 29.385 1.00 94.69 92 ILE A C 1
ATOM 740 O O . ILE A 1 92 ? -33.574 -9.801 29.033 1.00 94.69 92 ILE A O 1
ATOM 744 N N . ARG A 1 93 ? -32.976 -11.929 29.446 1.00 94.19 93 ARG A N 1
ATOM 745 C CA . ARG A 1 93 ? -34.270 -12.504 29.077 1.00 94.19 93 ARG A CA 1
ATOM 746 C C . ARG A 1 93 ? -35.404 -11.972 29.949 1.00 94.19 93 ARG A C 1
ATOM 748 O O . ARG A 1 93 ? -36.433 -11.583 29.414 1.00 94.19 93 ARG A O 1
ATOM 755 N N . TYR A 1 94 ? -35.217 -11.894 31.268 1.00 95.38 94 TYR A N 1
ATOM 756 C CA . TYR A 1 94 ? -36.206 -11.277 32.156 1.00 95.38 94 TYR A CA 1
ATOM 757 C C . TYR A 1 94 ? -36.468 -9.811 31.776 1.00 95.38 94 TYR A C 1
ATOM 759 O O . TYR A 1 94 ? -37.618 -9.404 31.626 1.00 95.38 94 TYR A O 1
ATOM 767 N N . ILE A 1 95 ? -35.412 -9.021 31.567 1.00 96.00 95 ILE A N 1
ATOM 768 C CA . ILE A 1 95 ? -35.548 -7.601 31.229 1.00 96.00 95 ILE A CA 1
ATOM 769 C C . ILE A 1 95 ? -36.323 -7.412 29.913 1.00 96.00 95 ILE A C 1
ATOM 771 O O . ILE A 1 95 ? -37.219 -6.570 29.856 1.00 96.00 95 ILE A O 1
ATOM 775 N N . ILE A 1 96 ? -36.000 -8.183 28.871 1.00 94.81 96 ILE A N 1
ATOM 776 C CA . ILE A 1 96 ? -36.635 -8.077 27.548 1.00 94.81 96 ILE A CA 1
ATOM 777 C C . ILE A 1 96 ? -38.065 -8.628 27.577 1.00 94.81 96 ILE A C 1
ATOM 779 O O . ILE A 1 96 ? -38.996 -7.911 27.213 1.00 94.81 96 ILE A O 1
ATOM 783 N N . ASP A 1 97 ? -38.241 -9.870 28.031 1.00 94.19 97 ASP A N 1
ATOM 784 C CA . ASP A 1 97 ? -39.497 -10.613 27.870 1.00 94.19 97 ASP A CA 1
ATOM 785 C C . ASP A 1 97 ? -40.542 -10.243 28.932 1.00 94.19 97 ASP A C 1
ATOM 787 O O . ASP A 1 97 ? -41.740 -10.287 28.664 1.00 94.19 97 ASP A O 1
ATOM 791 N N . GLN A 1 98 ? -40.104 -9.932 30.157 1.00 95.06 98 GLN A N 1
ATOM 792 C CA . GLN A 1 98 ? -40.988 -9.798 31.324 1.00 95.06 98 GLN A CA 1
ATOM 793 C C . GLN A 1 98 ? -41.074 -8.358 31.838 1.00 95.06 98 GLN A C 1
ATOM 795 O O . GLN A 1 98 ? -42.075 -7.997 32.452 1.00 95.06 98 GLN A O 1
ATOM 800 N N . ASN A 1 99 ? -40.053 -7.527 31.592 1.00 95.06 99 ASN A N 1
ATOM 801 C CA . ASN A 1 99 ? -39.971 -6.175 32.150 1.00 95.06 99 ASN A CA 1
ATOM 802 C C . ASN A 1 99 ? -39.877 -5.063 31.090 1.00 95.06 99 ASN A C 1
ATOM 804 O O . ASN A 1 99 ? -39.389 -3.970 31.376 1.00 95.06 99 ASN A O 1
ATOM 808 N N . ASN A 1 100 ? -40.344 -5.324 29.863 1.00 94.88 100 ASN A N 1
ATOM 809 C CA . ASN A 1 100 ? -40.456 -4.337 28.778 1.00 94.88 100 ASN A CA 1
ATOM 810 C C . ASN A 1 100 ? -39.171 -3.516 28.554 1.00 94.88 100 ASN A C 1
ATOM 812 O O . ASN A 1 100 ? -39.206 -2.288 28.428 1.00 94.88 100 ASN A O 1
ATOM 816 N N . TYR A 1 101 ? -38.026 -4.201 28.504 1.00 95.56 101 TYR A N 1
ATOM 817 C CA . TYR A 1 101 ? -36.681 -3.636 28.349 1.00 95.56 101 TYR A CA 1
ATOM 818 C C . TYR A 1 101 ? -36.184 -2.788 29.530 1.00 95.56 101 TYR A C 1
ATOM 820 O O . TYR A 1 101 ? -35.060 -2.290 29.467 1.00 95.56 101 TYR A O 1
ATOM 828 N N . GLN A 1 102 ? -36.966 -2.601 30.597 1.00 96.50 102 GLN A N 1
ATOM 829 C CA . GLN A 1 102 ? -36.574 -1.806 31.759 1.00 96.50 102 GLN A CA 1
ATOM 830 C C . GLN A 1 102 ? -35.704 -2.625 32.720 1.00 96.50 102 GLN A C 1
ATOM 832 O O . GLN A 1 102 ? -36.002 -3.775 33.037 1.00 96.50 102 GLN A O 1
ATOM 837 N N . ILE A 1 103 ? -34.636 -2.031 33.244 1.00 96.00 103 ILE A N 1
ATOM 838 C CA . ILE A 1 103 ? -33.802 -2.649 34.276 1.00 96.00 103 ILE A CA 1
ATOM 839 C C . ILE A 1 103 ? -34.476 -2.411 35.631 1.00 96.00 103 ILE A C 1
ATOM 841 O O . ILE A 1 103 ? -34.348 -1.335 36.222 1.00 96.00 103 ILE A O 1
ATOM 845 N N . GLY A 1 104 ? -35.235 -3.397 36.107 1.00 94.75 104 GLY A N 1
ATOM 846 C CA . GLY A 1 104 ? -36.043 -3.281 37.319 1.00 94.75 104 GLY A CA 1
ATOM 847 C C . GLY A 1 104 ? -37.034 -2.122 37.203 1.00 94.75 104 GLY A C 1
ATOM 848 O O . GLY A 1 104 ? -37.773 -2.020 36.229 1.00 94.75 104 GLY A O 1
ATOM 849 N N . GLN A 1 105 ? -37.003 -1.212 38.170 1.00 94.88 105 GLN A N 1
ATOM 850 C CA . GLN A 1 105 ? -37.768 0.039 38.206 1.00 94.88 105 GLN A CA 1
ATOM 851 C C . GLN A 1 105 ? -36.837 1.267 38.201 1.00 94.88 105 GLN A C 1
ATOM 853 O O . GLN A 1 105 ? -37.194 2.344 38.670 1.00 94.88 105 GLN A O 1
ATOM 858 N N . SER A 1 106 ? -35.615 1.120 37.678 1.00 95.25 106 SER A N 1
ATOM 859 C CA . SER A 1 106 ? -34.567 2.158 37.718 1.00 95.25 106 SER A CA 1
ATOM 860 C C . SER A 1 106 ? -34.786 3.347 36.768 1.00 95.25 106 SER A C 1
ATOM 862 O O . SER A 1 106 ? -34.076 4.356 36.837 1.00 95.25 106 SER A O 1
ATOM 864 N N . GLY A 1 107 ? -35.727 3.208 35.832 1.00 94.62 107 GLY A N 1
ATOM 865 C CA . GLY A 1 107 ? -35.881 4.118 34.692 1.00 94.62 107 GLY A CA 1
ATOM 866 C C . GLY A 1 107 ? -34.822 3.927 33.597 1.00 94.62 107 GLY A C 1
ATOM 867 O O . GLY A 1 107 ? -34.827 4.664 32.621 1.00 94.62 107 GLY A O 1
ATOM 868 N N . LEU A 1 108 ? -33.916 2.951 33.709 1.00 95.50 108 LEU A N 1
ATOM 869 C CA . LEU A 1 108 ? -32.979 2.600 32.636 1.00 95.50 108 LEU A CA 1
ATOM 870 C C . LEU A 1 108 ? -33.566 1.500 31.754 1.00 95.50 108 LEU A C 1
ATOM 872 O O . LEU A 1 108 ? -34.145 0.548 32.271 1.00 95.50 108 LEU A O 1
ATOM 876 N N . TYR A 1 109 ? -33.385 1.606 30.437 1.00 94.75 109 TYR A N 1
ATOM 877 C CA . TYR A 1 109 ? -33.874 0.616 29.477 1.00 94.75 109 TYR A CA 1
ATOM 878 C C . TYR A 1 109 ? -32.779 0.164 28.512 1.00 94.75 109 TYR A C 1
ATOM 880 O O . TYR A 1 109 ? -32.104 0.991 27.881 1.00 94.75 109 TYR A O 1
ATOM 888 N N . ILE A 1 110 ? -32.633 -1.152 28.365 1.00 93.44 110 ILE A N 1
ATOM 889 C CA . ILE A 1 110 ? -31.691 -1.769 27.425 1.00 93.44 110 ILE A CA 1
ATOM 890 C C . ILE A 1 110 ? -32.197 -1.677 25.980 1.00 93.44 110 ILE A C 1
ATOM 892 O O . ILE A 1 110 ? -33.360 -1.371 25.723 1.00 93.44 110 ILE A O 1
ATOM 896 N N . ASN A 1 111 ? -31.294 -1.899 25.023 1.00 87.94 111 ASN A N 1
ATOM 897 C CA . ASN A 1 111 ? -31.668 -2.044 23.615 1.00 87.94 111 ASN A CA 1
ATOM 898 C C . ASN A 1 111 ? -32.101 -3.497 23.345 1.00 87.94 111 ASN A C 1
ATOM 900 O O . ASN A 1 111 ? -31.669 -4.397 24.061 1.00 87.94 111 ASN A O 1
ATOM 904 N N . SER A 1 112 ? -32.900 -3.730 22.301 1.00 83.88 112 SER A N 1
ATOM 905 C CA . SER A 1 112 ? -33.287 -5.075 21.854 1.00 83.88 112 SER A CA 1
ATOM 906 C C . SER A 1 112 ? -32.089 -5.929 21.451 1.00 83.88 112 SER A C 1
ATOM 908 O O . SER A 1 112 ? -32.090 -7.137 21.663 1.00 83.88 112 SER A O 1
ATOM 910 N N . TYR A 1 113 ? -31.042 -5.295 20.927 1.00 83.56 113 TYR A N 1
ATOM 911 C CA . TYR A 1 113 ? -29.752 -5.929 20.721 1.00 83.56 113 TYR A CA 1
ATOM 912 C C . TYR A 1 113 ? -28.855 -5.705 21.944 1.00 83.56 113 TYR A C 1
ATOM 914 O O . TYR A 1 113 ? -28.525 -4.563 22.278 1.00 83.56 113 TYR A O 1
ATOM 922 N N . GLN A 1 114 ? -28.468 -6.790 22.615 1.00 86.69 114 GLN A N 1
ATOM 923 C CA . GLN A 1 114 ? -27.432 -6.808 23.647 1.00 86.69 114 GLN A CA 1
ATOM 924 C C . GLN A 1 114 ? -26.339 -7.777 23.209 1.00 86.69 114 GLN A C 1
ATOM 926 O O . GLN A 1 114 ? -26.625 -8.935 22.908 1.00 86.69 114 GLN A O 1
ATOM 931 N N . SER A 1 115 ? -25.096 -7.301 23.157 1.00 83.12 115 SER A N 1
ATOM 932 C CA . SER A 1 115 ? -23.975 -8.188 22.867 1.00 83.12 115 SER A CA 1
ATOM 933 C C . SER A 1 115 ? -23.715 -9.098 24.051 1.00 83.12 115 SER A C 1
ATOM 935 O O . SER A 1 115 ? -23.611 -8.639 25.186 1.00 83.12 115 SER A O 1
ATOM 937 N N . ASP A 1 116 ? -23.565 -10.381 23.757 1.00 88.38 116 ASP A N 1
ATOM 938 C CA . ASP A 1 116 ? -23.291 -11.401 24.751 1.00 88.38 116 ASP A CA 1
ATOM 939 C C . ASP A 1 116 ? -21.808 -11.337 25.180 1.00 88.38 116 ASP A C 1
ATOM 941 O O . ASP A 1 116 ? -20.922 -11.503 24.333 1.00 88.38 116 ASP A O 1
ATOM 945 N N . PRO A 1 117 ? -21.512 -11.102 26.474 1.00 89.06 117 PRO A N 1
ATOM 946 C CA . PRO A 1 117 ? -20.149 -10.968 26.970 1.00 89.06 117 PRO A CA 1
ATOM 947 C C . PRO A 1 117 ? -19.341 -12.275 26.953 1.00 89.06 117 PRO A C 1
ATOM 949 O O . PRO A 1 117 ? -18.137 -12.267 27.215 1.00 89.06 117 PRO A O 1
ATOM 952 N N . PHE A 1 118 ? -19.989 -13.399 26.642 1.00 88.31 118 PHE A N 1
ATOM 953 C CA . PHE A 1 118 ? -19.369 -14.713 26.478 1.00 88.31 118 PHE A CA 1
ATOM 954 C C . PHE A 1 118 ? -19.063 -15.048 25.011 1.00 88.31 118 PHE A C 1
ATOM 956 O O . PHE A 1 118 ? -18.552 -16.131 24.722 1.00 88.31 118 PHE A O 1
ATOM 963 N N . LYS A 1 119 ? -19.349 -14.133 24.078 1.00 88.75 119 LYS A N 1
ATOM 964 C CA . LYS A 1 119 ? -18.963 -14.256 22.669 1.00 88.75 119 LYS A CA 1
ATOM 965 C C . LYS A 1 119 ? -17.545 -13.758 22.429 1.00 88.75 119 LYS A C 1
ATOM 967 O O . LYS A 1 119 ? -17.026 -12.918 23.164 1.00 88.75 119 LYS A O 1
ATOM 972 N N . ALA A 1 120 ? -16.930 -14.267 21.363 1.00 90.06 120 ALA A N 1
ATOM 973 C CA . ALA A 1 120 ? -15.527 -14.024 21.045 1.00 90.06 120 ALA A CA 1
ATOM 974 C C . ALA A 1 120 ? -15.214 -12.524 20.892 1.00 90.06 120 ALA A C 1
ATOM 976 O O . ALA A 1 120 ? -14.197 -12.045 21.389 1.00 90.06 120 ALA A O 1
ATOM 977 N N . CYS A 1 121 ? -16.146 -11.767 20.307 1.00 90.81 121 CYS A N 1
ATOM 978 C CA . CYS A 1 121 ? -15.996 -10.329 20.129 1.00 90.81 121 CYS A CA 1
ATOM 979 C C . CYS A 1 121 ? -16.061 -9.500 21.411 1.00 90.81 121 CYS A C 1
ATOM 981 O O . CYS A 1 121 ? -15.696 -8.335 21.368 1.00 90.81 121 CYS A O 1
ATOM 983 N N . TRP A 1 122 ? -16.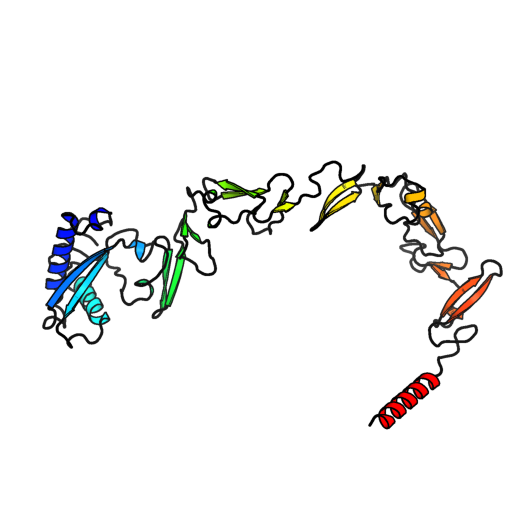493 -10.031 22.554 1.00 88.31 122 TRP A N 1
ATOM 984 C CA . TRP A 1 122 ? -16.523 -9.218 23.774 1.00 88.31 122 TRP A CA 1
ATOM 985 C C . TRP A 1 122 ? -15.125 -8.936 24.336 1.00 88.31 122 TRP A C 1
ATOM 987 O O . TRP A 1 122 ? -14.878 -7.872 24.891 1.00 88.31 122 TRP A O 1
ATOM 997 N N . LYS A 1 123 ? -14.196 -9.887 24.185 1.00 85.25 123 LYS A N 1
ATOM 998 C CA . LYS A 1 123 ? -12.799 -9.766 24.636 1.00 85.25 123 LYS A CA 1
ATOM 999 C C . LYS A 1 123 ? -11.851 -9.734 23.442 1.00 85.25 123 LYS A C 1
ATOM 1001 O O . LYS A 1 123 ? -10.868 -10.475 23.396 1.00 85.25 123 LYS A O 1
ATOM 1006 N N . ASN A 1 124 ? -12.204 -8.923 22.452 1.00 90.38 124 ASN A N 1
ATOM 1007 C CA . ASN A 1 124 ? -11.383 -8.743 21.268 1.00 90.38 124 ASN A CA 1
ATOM 1008 C C . ASN A 1 124 ? -10.229 -7.761 21.536 1.00 90.38 124 ASN A C 1
ATOM 1010 O O . ASN A 1 124 ? -10.256 -7.003 22.502 1.00 90.38 124 ASN A O 1
ATOM 1014 N N . ASN A 1 125 ? -9.212 -7.791 20.680 1.00 92.50 125 ASN A N 1
ATOM 1015 C CA . ASN A 1 125 ? -8.134 -6.801 20.644 1.00 92.50 125 ASN A CA 1
ATOM 1016 C C . ASN A 1 125 ? -8.165 -5.961 19.355 1.00 92.50 125 ASN A C 1
ATOM 1018 O O . ASN A 1 125 ? -7.119 -5.500 18.902 1.00 92.50 125 ASN A O 1
ATOM 1022 N N . CYS A 1 126 ? -9.337 -5.817 18.733 1.00 92.88 126 CYS A N 1
ATOM 1023 C CA . CYS A 1 126 ? -9.522 -4.942 17.587 1.00 92.88 126 CYS A CA 1
ATOM 1024 C C . CYS A 1 126 ? -9.233 -3.492 17.991 1.00 92.88 126 CYS A C 1
ATOM 1026 O O . CYS A 1 126 ? -9.409 -3.085 19.141 1.00 92.88 126 CYS A O 1
ATOM 1028 N N . HIS A 1 127 ? -8.810 -2.691 17.020 1.00 92.69 127 HIS A N 1
ATOM 1029 C CA . HIS A 1 127 ? -8.683 -1.253 17.187 1.00 92.69 127 HIS A CA 1
ATOM 1030 C C . HIS A 1 127 ? -10.049 -0.642 17.570 1.00 92.69 127 HIS A C 1
ATOM 1032 O O . HIS A 1 127 ? -11.070 -1.128 17.086 1.00 92.69 127 HIS A O 1
ATOM 1038 N N . PRO A 1 128 ? -10.118 0.476 18.322 1.00 88.44 128 PRO A N 1
ATOM 1039 C CA . PRO A 1 128 ? -11.389 1.160 18.630 1.00 88.44 128 PRO A CA 1
ATOM 1040 C C . PRO A 1 128 ? -12.183 1.642 17.402 1.00 88.44 128 PRO A C 1
ATOM 1042 O O . PRO A 1 128 ? -13.355 1.996 17.487 1.00 88.44 128 PRO A O 1
ATOM 1045 N N . LYS A 1 129 ? -11.525 1.703 16.240 1.00 91.19 129 LYS A N 1
ATOM 1046 C CA . LYS A 1 129 ? -12.136 1.998 14.929 1.00 91.19 129 LYS A CA 1
ATOM 1047 C C . LYS A 1 129 ? -12.282 0.751 14.050 1.00 91.19 129 LYS A C 1
ATOM 1049 O O . LYS A 1 129 ? -12.560 0.862 12.862 1.00 91.19 129 LYS A O 1
ATOM 1054 N N . GLY A 1 130 ? -12.078 -0.424 14.634 1.00 92.94 130 GLY A N 1
ATOM 1055 C CA . GLY A 1 130 ? -12.247 -1.728 14.019 1.00 92.94 130 GLY A CA 1
ATOM 1056 C C . GLY A 1 130 ? -13.620 -2.333 14.310 1.00 92.94 130 GLY A C 1
ATOM 1057 O O . GLY A 1 130 ? -14.253 -2.091 15.340 1.00 92.94 130 GLY A O 1
ATOM 1058 N N . ILE A 1 131 ? -14.083 -3.144 13.373 1.00 93.75 131 ILE A N 1
ATOM 1059 C CA . ILE A 1 131 ? -15.279 -3.965 13.459 1.00 93.75 131 ILE A CA 1
ATOM 1060 C C . ILE A 1 131 ? -14.832 -5.368 13.851 1.00 93.75 131 ILE A C 1
ATOM 1062 O O . ILE A 1 131 ? -14.005 -5.979 13.175 1.00 93.75 131 ILE A O 1
ATOM 1066 N N . CYS A 1 132 ? -15.394 -5.887 14.940 1.00 93.31 132 CYS A N 1
ATOM 1067 C CA . CYS A 1 132 ? -15.202 -7.280 15.316 1.00 93.31 132 CYS A CA 1
ATOM 1068 C C . CYS A 1 132 ? -16.267 -8.166 14.664 1.00 93.31 132 CYS A C 1
ATOM 1070 O O . CYS A 1 132 ? -17.464 -7.880 14.760 1.00 93.31 132 CYS A O 1
ATOM 1072 N N . ILE A 1 133 ? -15.826 -9.261 14.047 1.00 92.31 133 ILE A N 1
ATOM 1073 C CA . ILE A 1 133 ? -16.668 -10.273 13.408 1.00 92.31 133 ILE A CA 1
ATOM 1074 C C . ILE A 1 133 ? -16.489 -11.597 14.148 1.00 92.31 133 ILE A C 1
ATOM 1076 O O . ILE A 1 133 ? -15.392 -12.156 14.184 1.00 92.31 133 ILE A O 1
ATOM 1080 N N . ASP A 1 134 ? -17.580 -12.099 14.725 1.00 91.31 134 ASP A N 1
ATOM 1081 C CA . ASP A 1 134 ? -17.628 -13.383 15.428 1.00 91.31 134 ASP A CA 1
ATOM 1082 C C . ASP A 1 134 ? -17.595 -14.540 14.414 1.00 91.31 134 ASP A C 1
ATOM 1084 O O . ASP A 1 134 ? -18.409 -14.590 13.490 1.00 91.31 134 ASP A O 1
ATOM 1088 N N . LEU A 1 135 ? -16.637 -15.455 14.576 1.00 92.88 135 LEU A N 1
ATOM 1089 C CA . LEU A 1 135 ? -16.455 -16.637 13.725 1.00 92.88 135 LEU A CA 1
ATOM 1090 C C . LEU A 1 135 ? -16.835 -17.941 14.443 1.00 92.88 135 LEU A C 1
ATOM 1092 O O . LEU A 1 135 ? -16.711 -19.020 13.865 1.00 92.88 135 LEU A O 1
ATOM 1096 N N . GLY A 1 136 ? -17.283 -17.866 15.697 1.00 88.75 136 GLY A N 1
ATOM 1097 C CA . GLY A 1 136 ? -17.630 -19.013 16.522 1.00 88.75 136 GLY A CA 1
ATOM 1098 C C . GLY A 1 136 ? -17.025 -18.960 17.929 1.00 88.75 136 GLY A C 1
ATOM 1099 O O . GLY A 1 136 ? -16.496 -17.940 18.373 1.00 88.75 136 GLY A O 1
ATOM 1100 N N . PRO A 1 137 ? -17.099 -20.077 18.677 1.00 86.06 137 PRO A N 1
ATOM 1101 C CA . PRO A 1 137 ? -16.598 -20.142 20.046 1.00 86.06 137 PRO A CA 1
ATOM 1102 C C . PRO A 1 137 ? -15.120 -19.747 20.127 1.00 86.06 137 PRO A C 1
ATOM 1104 O O . PRO A 1 137 ? -14.264 -20.411 19.548 1.00 86.06 137 PRO A O 1
ATOM 1107 N N . ASN A 1 138 ? -14.826 -18.676 20.867 1.00 84.50 138 ASN A N 1
ATOM 1108 C CA . ASN A 1 138 ? -13.480 -18.121 21.056 1.00 84.50 138 ASN A CA 1
ATOM 1109 C C . ASN A 1 138 ? -12.740 -17.711 19.763 1.00 84.50 138 ASN A C 1
ATOM 1111 O O . ASN A 1 138 ? -11.530 -17.502 19.812 1.00 84.50 138 ASN A O 1
ATOM 1115 N N . ALA A 1 139 ? -13.435 -17.569 18.630 1.00 92.38 139 ALA A N 1
ATOM 1116 C CA . ALA A 1 139 ? -12.842 -17.176 17.356 1.00 92.38 139 ALA A CA 1
ATOM 1117 C C . ALA A 1 139 ? -13.486 -15.887 16.834 1.00 92.38 139 ALA A C 1
ATOM 1119 O O . ALA A 1 139 ? -14.706 -15.780 16.732 1.00 92.38 139 ALA A O 1
ATOM 1120 N N . TYR A 1 140 ? -12.659 -14.908 16.481 1.00 93.81 140 TYR A N 1
ATOM 1121 C CA . TYR A 1 140 ? -13.097 -13.657 15.873 1.00 93.81 140 TYR A CA 1
ATOM 1122 C C . TYR A 1 140 ? -12.035 -13.143 14.903 1.00 93.81 140 TYR A C 1
ATOM 1124 O O . TYR A 1 140 ? -10.860 -13.499 15.008 1.00 93.81 140 TYR A O 1
ATOM 1132 N N . ARG A 1 141 ? -12.446 -12.280 13.978 1.00 94.69 141 ARG A N 1
ATOM 1133 C CA . ARG A 1 141 ? -11.530 -11.465 13.172 1.00 94.69 141 ARG A CA 1
ATOM 1134 C C . ARG A 1 141 ? -11.892 -9.993 13.301 1.00 94.69 141 ARG A C 1
ATOM 1136 O O . ARG A 1 141 ? -13.044 -9.667 13.583 1.00 94.69 141 ARG A O 1
ATOM 1143 N N . CYS A 1 142 ? -10.909 -9.131 13.096 1.00 95.56 142 CYS A N 1
ATOM 1144 C CA . CYS A 1 142 ? -11.099 -7.690 13.074 1.00 95.56 142 CYS A CA 1
ATOM 1145 C C . CYS A 1 142 ? -10.944 -7.189 11.634 1.00 95.56 142 CYS A C 1
ATOM 1147 O O . CYS A 1 142 ? -10.210 -7.771 10.838 1.00 95.56 142 CYS A O 1
ATOM 1149 N N . GLU A 1 143 ? -11.629 -6.105 11.306 1.00 95.31 143 GLU A N 1
ATOM 1150 C CA . GLU A 1 143 ? -11.407 -5.332 10.083 1.00 95.31 143 GLU A CA 1
ATOM 1151 C C . GLU A 1 143 ? -11.601 -3.848 10.391 1.00 95.31 143 GLU A C 1
ATOM 1153 O O . GLU A 1 143 ? -12.311 -3.508 11.335 1.00 95.31 143 GLU A O 1
ATOM 1158 N N . CYS A 1 144 ? -10.947 -2.944 9.663 1.00 95.19 144 CYS A N 1
ATOM 1159 C CA . CYS A 1 144 ? -11.149 -1.517 9.902 1.00 95.19 144 CYS A CA 1
ATOM 1160 C C . CYS A 1 144 ? -12.554 -1.080 9.482 1.00 95.19 144 CYS A C 1
ATOM 1162 O O . CYS A 1 144 ? -13.100 -1.543 8.482 1.00 95.19 144 CYS A O 1
ATOM 1164 N N . GLY A 1 145 ? -13.157 -0.205 10.286 1.00 91.56 145 GLY A N 1
ATOM 1165 C CA . GLY A 1 145 ? -14.476 0.344 10.013 1.00 91.56 145 GLY A CA 1
ATOM 1166 C C . GLY A 1 145 ? -14.480 1.323 8.841 1.00 91.56 145 GLY A C 1
ATOM 1167 O O . GLY A 1 145 ? -13.444 1.703 8.298 1.00 91.56 145 GLY A O 1
ATOM 1168 N N . GLN A 1 146 ? -15.677 1.770 8.461 1.00 91.31 146 GLN A N 1
ATOM 1169 C CA . GLN A 1 146 ? -15.847 2.711 7.356 1.00 91.31 146 GLN A CA 1
ATOM 1170 C C . GLN A 1 146 ? -15.043 4.002 7.580 1.00 91.31 146 GLN A C 1
ATOM 1172 O O . GLN A 1 146 ? -15.114 4.608 8.648 1.00 91.31 146 GLN A O 1
ATOM 1177 N N . GLY A 1 147 ? -14.316 4.436 6.547 1.00 91.56 147 GLY A N 1
ATOM 1178 C CA . GLY A 1 147 ? -13.473 5.635 6.597 1.00 91.56 147 GLY A CA 1
ATOM 1179 C C . GLY A 1 147 ? -12.097 5.412 7.227 1.00 91.56 147 GLY A C 1
ATOM 1180 O O . GLY A 1 147 ? -11.347 6.375 7.360 1.00 91.56 147 GLY A O 1
ATOM 1181 N N . TYR A 1 148 ? -11.761 4.169 7.580 1.00 93.12 148 TYR A N 1
ATOM 1182 C CA . TYR A 1 148 ? -10.449 3.790 8.080 1.00 93.12 148 TYR A CA 1
ATOM 1183 C C . TYR A 1 148 ? -9.825 2.703 7.204 1.00 93.12 148 TYR A C 1
ATOM 1185 O O . TYR A 1 148 ? -10.517 1.791 6.750 1.00 93.12 148 TYR A O 1
ATOM 1193 N N . ARG A 1 149 ? -8.510 2.778 7.005 1.00 91.75 149 ARG A N 1
ATOM 1194 C CA . ARG A 1 149 ? -7.715 1.765 6.304 1.00 91.75 149 ARG A CA 1
ATOM 1195 C C . ARG A 1 149 ? -6.797 1.027 7.256 1.00 91.75 149 ARG A C 1
ATOM 1197 O O . ARG A 1 149 ? -6.407 1.555 8.298 1.00 91.75 149 ARG A O 1
ATOM 1204 N N . ASP A 1 150 ? -6.453 -0.186 6.851 1.00 92.12 150 ASP A N 1
ATOM 1205 C CA . ASP A 1 150 ? -5.482 -1.011 7.546 1.00 92.12 150 ASP A CA 1
ATOM 1206 C C . ASP A 1 150 ? -4.090 -0.844 6.939 1.00 92.12 150 ASP A C 1
ATOM 1208 O O . ASP A 1 150 ? -3.954 -0.743 5.720 1.00 92.12 150 ASP A O 1
ATOM 1212 N N . LEU A 1 151 ? -3.071 -0.839 7.791 1.00 83.19 151 LEU A N 1
ATOM 1213 C CA . LEU A 1 151 ? -1.667 -0.828 7.376 1.00 83.19 151 LEU A CA 1
ATOM 1214 C C . LEU A 1 151 ? -1.015 -2.214 7.418 1.00 83.19 151 LEU A C 1
ATOM 1216 O O . LEU A 1 151 ? 0.089 -2.394 6.915 1.00 83.19 151 LEU A O 1
ATOM 1220 N N . ASN A 1 152 ? -1.657 -3.200 8.042 1.00 86.69 152 ASN A N 1
ATOM 1221 C CA . ASN A 1 152 ? -1.147 -4.553 8.175 1.00 86.69 152 ASN A CA 1
ATOM 1222 C C . ASN A 1 152 ? -2.188 -5.579 7.699 1.00 86.69 152 ASN A C 1
ATOM 1224 O O . ASN A 1 152 ? -2.933 -6.139 8.506 1.00 86.69 152 ASN A O 1
ATOM 1228 N N . PRO A 1 153 ? -2.186 -5.920 6.398 1.00 85.25 153 PRO A N 1
ATOM 1229 C CA . PRO A 1 153 ? -3.087 -6.931 5.847 1.00 85.25 153 PRO A CA 1
ATOM 1230 C C . PRO A 1 153 ? -2.969 -8.315 6.507 1.00 85.25 153 PRO A C 1
ATOM 1232 O O . PRO A 1 153 ? -3.918 -9.094 6.455 1.00 85.25 153 PRO A O 1
ATOM 1235 N N . SER A 1 154 ? -1.824 -8.633 7.126 1.00 90.00 154 SER A N 1
ATOM 1236 C CA . SER A 1 154 ? -1.616 -9.915 7.819 1.00 90.00 154 SER A CA 1
ATOM 1237 C C . SER A 1 154 ? -2.279 -9.962 9.197 1.00 90.00 154 SER A C 1
ATOM 1239 O O . SER A 1 154 ? -2.506 -11.049 9.725 1.00 90.00 154 SER A O 1
ATOM 1241 N N . ASP A 1 155 ? -2.586 -8.804 9.783 1.00 90.06 155 ASP A N 1
ATOM 1242 C CA . ASP A 1 155 ? -3.223 -8.691 11.094 1.00 90.06 155 ASP A CA 1
ATOM 1243 C C . ASP A 1 155 ? -4.302 -7.588 11.098 1.00 90.06 155 ASP A C 1
ATOM 1245 O O . ASP A 1 155 ? -4.148 -6.551 11.756 1.00 90.06 155 ASP A O 1
ATOM 1249 N N . PRO A 1 156 ? -5.395 -7.791 10.336 1.00 93.56 156 PRO A N 1
ATOM 1250 C CA . PRO A 1 156 ? -6.349 -6.739 10.026 1.00 93.56 156 PRO A CA 1
ATOM 1251 C C . PRO A 1 156 ? -7.167 -6.296 11.246 1.00 93.56 156 PRO A C 1
ATOM 1253 O O . PRO A 1 156 ? -7.350 -7.033 12.214 1.00 93.56 156 PRO A O 1
ATOM 1256 N N . GLY A 1 157 ? -7.703 -5.081 11.174 1.00 92.62 157 GLY A N 1
ATOM 1257 C CA . GLY A 1 157 ? -8.552 -4.405 12.143 1.00 92.62 157 GLY A CA 1
ATOM 1258 C C . GLY A 1 157 ? -7.866 -3.985 13.440 1.00 92.62 157 GLY A C 1
ATOM 1259 O O . GLY A 1 157 ? -8.569 -3.633 14.386 1.00 92.62 157 GLY A O 1
ATOM 1260 N N . ARG A 1 158 ? -6.529 -4.031 13.518 1.00 92.12 158 ARG A N 1
ATOM 1261 C CA . ARG A 1 158 ? -5.744 -3.693 14.728 1.00 92.12 158 ARG A CA 1
ATOM 1262 C C . ARG A 1 158 ? -4.979 -2.380 14.624 1.00 92.12 158 ARG A C 1
ATOM 1264 O O . ARG A 1 158 ? -4.706 -1.755 15.647 1.00 92.12 158 ARG A O 1
ATOM 1271 N N . ARG A 1 159 ? -4.703 -1.919 13.404 1.00 91.12 159 ARG A N 1
ATOM 1272 C CA . ARG A 1 159 ? -4.133 -0.598 13.122 1.00 91.12 159 ARG A CA 1
ATOM 1273 C C . ARG A 1 159 ? -4.985 0.094 12.069 1.00 91.12 159 ARG A C 1
ATOM 1275 O O . ARG A 1 159 ? -4.775 -0.104 10.881 1.00 91.12 159 ARG A O 1
ATOM 1282 N N . CYS A 1 160 ? -5.946 0.893 12.526 1.00 92.38 160 CYS A N 1
ATOM 1283 C CA . CYS A 1 160 ? -6.882 1.581 11.644 1.00 92.38 160 CYS A CA 1
ATOM 1284 C C . CYS A 1 160 ? -6.599 3.080 11.623 1.00 92.38 160 CYS A C 1
ATOM 1286 O O . CYS A 1 160 ? -6.841 3.763 12.622 1.00 92.38 160 CYS A O 1
ATOM 1288 N N . LEU A 1 161 ? -6.130 3.582 10.481 1.00 92.94 161 LEU A N 1
ATOM 1289 C CA . LEU A 1 161 ? -5.879 5.005 10.256 1.00 92.94 161 LEU A CA 1
ATOM 1290 C C . LEU A 1 161 ? -7.018 5.645 9.457 1.00 92.94 161 LEU A C 1
ATOM 1292 O O . LEU A 1 161 ? -7.567 4.978 8.579 1.00 92.94 161 LEU A O 1
ATOM 1296 N N . PRO A 1 162 ? -7.404 6.901 9.746 1.00 93.31 162 PRO A N 1
ATOM 1297 C CA . PRO A 1 162 ? -8.404 7.610 8.953 1.00 93.31 162 PRO A CA 1
ATOM 1298 C C . PRO A 1 162 ? -7.960 7.753 7.493 1.00 93.31 162 PRO A C 1
ATOM 1300 O O . PRO A 1 162 ? -6.796 8.016 7.222 1.00 93.31 162 PRO A O 1
ATOM 1303 N N . ASN A 1 163 ? -8.899 7.652 6.555 1.00 92.75 163 ASN A N 1
ATOM 1304 C CA . ASN A 1 163 ? -8.618 7.859 5.128 1.00 92.75 163 ASN A CA 1
ATOM 1305 C C . ASN A 1 163 ? -8.541 9.343 4.733 1.00 92.75 163 ASN A C 1
ATOM 1307 O O . ASN A 1 163 ? -8.162 9.664 3.610 1.00 92.75 163 ASN A O 1
ATOM 1311 N N . THR A 1 164 ? -8.979 10.242 5.617 1.00 94.00 164 THR A N 1
ATOM 1312 C CA . THR A 1 164 ? -9.136 11.672 5.337 1.00 94.00 164 THR A CA 1
ATOM 1313 C C . THR A 1 164 ? -8.688 12.502 6.528 1.00 94.00 164 THR A C 1
ATOM 1315 O O . THR A 1 164 ? -9.085 12.197 7.657 1.00 94.00 164 THR A O 1
ATOM 1318 N N . GLY A 1 165 ? -7.935 13.574 6.279 1.00 92.56 165 GLY A N 1
ATOM 1319 C CA . GLY A 1 165 ? -7.484 14.491 7.331 1.00 92.56 165 GLY A CA 1
ATOM 1320 C C . GLY A 1 165 ? -6.524 13.861 8.348 1.00 92.56 165 GLY A C 1
ATOM 1321 O O . GLY A 1 165 ? -6.513 14.274 9.508 1.00 92.56 165 GLY A O 1
ATOM 1322 N N . TYR A 1 166 ? -5.762 12.848 7.935 1.00 95.06 166 TYR A N 1
ATOM 1323 C CA . TYR A 1 166 ? -4.675 12.252 8.705 1.00 95.06 166 TYR A CA 1
ATOM 1324 C C . TYR A 1 166 ? -3.385 12.435 7.915 1.00 95.06 166 TYR A C 1
ATOM 1326 O O . TYR A 1 166 ? -3.369 12.062 6.754 1.00 95.06 166 TYR A O 1
ATOM 1334 N N . ASN A 1 167 ? -2.340 12.983 8.537 1.00 95.62 167 ASN A N 1
ATOM 1335 C CA . ASN A 1 167 ? -1.070 13.228 7.862 1.00 95.62 167 ASN A CA 1
ATOM 1336 C C . ASN A 1 167 ? -0.137 12.023 8.004 1.00 95.62 167 ASN A C 1
ATOM 1338 O O . ASN A 1 167 ? 0.555 11.865 9.012 1.00 95.62 167 ASN A O 1
ATOM 1342 N N . GLU A 1 168 ? -0.089 11.178 6.978 1.00 95.12 168 GLU A N 1
ATOM 1343 C CA . GLU A 1 168 ? 0.793 10.010 6.958 1.00 95.12 168 GLU A CA 1
ATOM 1344 C C . GLU A 1 168 ? 2.282 10.338 6.893 1.00 95.12 168 GLU A C 1
ATOM 1346 O O . GLU A 1 168 ? 3.120 9.491 7.207 1.00 95.12 168 GLU A O 1
ATOM 1351 N N . CYS A 1 169 ? 2.635 11.550 6.475 1.00 96.06 169 CYS A N 1
ATOM 1352 C CA . CYS A 1 169 ? 4.024 11.947 6.306 1.00 96.06 169 CYS A CA 1
ATOM 1353 C C . CYS A 1 169 ? 4.704 12.314 7.634 1.00 96.06 169 CYS A C 1
ATOM 1355 O O . CYS A 1 169 ? 5.923 12.479 7.660 1.00 96.06 169 CYS A O 1
ATOM 1357 N N . GLU A 1 170 ? 3.959 12.424 8.742 1.00 95.75 170 GLU A N 1
ATOM 1358 C CA . GLU A 1 170 ? 4.545 12.678 10.067 1.00 95.75 170 GLU A CA 1
ATOM 1359 C C . GLU A 1 170 ? 5.322 11.475 10.609 1.00 95.75 170 GLU A C 1
ATOM 1361 O O . GLU A 1 170 ? 6.275 11.643 11.375 1.00 95.75 170 GLU A O 1
ATOM 1366 N N . ARG A 1 171 ? 4.926 10.256 10.227 1.00 93.62 171 ARG A N 1
ATOM 1367 C CA . ARG A 1 171 ? 5.518 9.012 10.725 1.00 93.62 171 ARG A CA 1
ATOM 1368 C C . ARG A 1 171 ? 5.822 8.079 9.569 1.00 93.62 171 ARG A C 1
ATOM 1370 O O . ARG A 1 171 ? 4.941 7.724 8.796 1.00 93.62 171 ARG A O 1
ATOM 1377 N N . LYS A 1 172 ? 7.073 7.618 9.496 1.00 91.62 172 LYS A N 1
ATOM 1378 C CA . LYS A 1 172 ? 7.519 6.703 8.436 1.00 91.62 172 LYS A CA 1
ATOM 1379 C C . LYS A 1 172 ? 6.707 5.407 8.415 1.00 91.62 172 LYS A C 1
ATOM 1381 O O . LYS A 1 172 ? 6.464 4.878 7.348 1.00 91.62 172 LYS A O 1
ATOM 1386 N N . GLU A 1 173 ? 6.260 4.905 9.566 1.00 91.19 173 GLU A N 1
ATOM 1387 C CA . GLU A 1 173 ? 5.445 3.684 9.633 1.00 91.19 173 GLU A CA 1
ATOM 1388 C C . GLU A 1 173 ? 3.989 3.816 9.144 1.00 91.19 173 GLU A C 1
ATOM 1390 O O . GLU A 1 173 ? 3.268 2.815 9.192 1.00 91.19 173 GLU A O 1
ATOM 1395 N N . ASP A 1 174 ? 3.551 5.009 8.728 1.00 92.56 174 ASP A N 1
ATOM 1396 C CA . ASP A 1 174 ? 2.182 5.268 8.261 1.00 92.56 174 ASP A CA 1
ATOM 1397 C C . ASP A 1 174 ? 2.088 5.507 6.739 1.00 92.56 174 ASP A C 1
ATOM 1399 O O . ASP A 1 174 ? 0.985 5.627 6.188 1.00 92.56 174 ASP A O 1
ATOM 1403 N N . ASN A 1 175 ? 3.236 5.518 6.054 1.00 92.81 175 ASN A N 1
ATOM 1404 C CA . ASN A 1 175 ? 3.350 5.605 4.603 1.00 92.81 175 ASN A CA 1
ATOM 1405 C C . ASN A 1 175 ? 4.350 4.581 4.044 1.00 92.81 175 ASN A C 1
ATOM 1407 O O . ASN A 1 175 ? 5.270 4.147 4.728 1.00 92.81 175 ASN A O 1
ATOM 1411 N N . ASP A 1 176 ? 4.182 4.242 2.771 1.00 93.62 176 ASP A N 1
ATOM 1412 C CA . ASP A 1 176 ? 5.001 3.273 2.042 1.00 93.62 176 ASP A CA 1
ATOM 1413 C C . ASP A 1 176 ? 5.946 3.968 1.048 1.00 93.62 176 ASP A C 1
ATOM 1415 O O . ASP A 1 176 ? 6.368 3.371 0.058 1.00 93.62 176 ASP A O 1
ATOM 1419 N N . CYS A 1 177 ? 6.251 5.254 1.258 1.00 96.69 177 CYS A N 1
ATOM 1420 C CA . CYS A 1 177 ? 7.142 5.990 0.369 1.00 96.69 177 CYS A CA 1
ATOM 1421 C C . CYS A 1 177 ? 8.567 5.432 0.429 1.00 96.69 177 CYS A C 1
ATOM 1423 O O . CYS A 1 177 ? 9.081 5.091 1.498 1.00 96.69 177 CYS A O 1
ATOM 1425 N N . SER A 1 178 ? 9.236 5.404 -0.727 1.00 97.38 178 SER A N 1
ATOM 1426 C CA . SER A 1 178 ? 10.657 5.074 -0.797 1.00 97.38 178 SER A CA 1
ATOM 1427 C C . SER A 1 178 ? 11.474 6.026 0.079 1.00 97.38 178 SER A C 1
ATOM 1429 O O . SER A 1 178 ? 11.144 7.203 0.216 1.00 97.38 178 SER A O 1
ATOM 1431 N N . GLU A 1 179 ? 12.608 5.562 0.603 1.00 96.38 179 GLU A N 1
ATOM 1432 C CA . GLU A 1 179 ? 13.568 6.446 1.281 1.00 96.38 179 GLU A CA 1
ATOM 1433 C C . GLU A 1 179 ? 14.117 7.537 0.348 1.00 96.38 179 GLU A C 1
ATOM 1435 O O . GLU A 1 179 ? 14.494 8.611 0.810 1.00 96.38 179 GLU A O 1
ATOM 1440 N N . ASN A 1 180 ? 14.101 7.280 -0.965 1.00 96.88 180 ASN A N 1
ATOM 1441 C CA . ASN A 1 180 ? 14.470 8.236 -2.008 1.00 96.88 180 ASN A CA 1
ATOM 1442 C C . ASN A 1 180 ? 13.249 8.968 -2.594 1.00 96.88 180 ASN A C 1
ATOM 1444 O O . ASN A 1 180 ? 13.302 9.463 -3.721 1.00 96.88 180 ASN A O 1
ATOM 1448 N N . ALA A 1 181 ? 12.144 9.033 -1.851 1.00 97.94 181 ALA A N 1
ATOM 1449 C CA . ALA A 1 181 ? 10.954 9.796 -2.200 1.00 97.94 181 ALA A CA 1
ATOM 1450 C C . ALA A 1 181 ? 10.610 10.808 -1.109 1.00 97.94 181 ALA A C 1
ATOM 1452 O O . ALA A 1 181 ? 10.825 10.587 0.082 1.00 97.94 181 ALA A O 1
ATOM 1453 N N . ARG A 1 182 ? 10.007 11.925 -1.516 1.00 97.19 182 ARG A N 1
ATOM 1454 C CA . ARG A 1 182 ? 9.323 12.833 -0.597 1.00 97.19 182 ARG A CA 1
ATOM 1455 C C . ARG A 1 182 ? 7.868 12.392 -0.435 1.00 97.19 182 ARG A C 1
ATOM 1457 O O . ARG A 1 182 ? 7.164 12.193 -1.426 1.00 97.19 182 ARG A O 1
ATOM 1464 N N . CYS A 1 183 ? 7.419 12.278 0.809 1.00 97.94 183 CYS A N 1
ATOM 1465 C CA . CYS A 1 183 ? 6.008 12.088 1.134 1.00 97.94 183 CYS A CA 1
ATOM 1466 C C . CYS A 1 183 ? 5.275 13.433 1.065 1.00 97.94 183 CYS A C 1
ATOM 1468 O O . CYS A 1 183 ? 5.801 14.458 1.509 1.00 97.94 183 CYS A O 1
ATOM 1470 N N . ILE A 1 184 ? 4.076 13.438 0.487 1.00 97.06 184 ILE A N 1
ATOM 1471 C CA . ILE A 1 184 ? 3.217 14.614 0.363 1.00 97.06 184 ILE A CA 1
ATOM 1472 C C . ILE A 1 184 ? 1.831 14.247 0.882 1.00 97.06 184 ILE A C 1
ATOM 1474 O O . ILE A 1 184 ? 1.128 13.445 0.267 1.00 97.06 184 ILE A O 1
ATOM 1478 N N . ASP A 1 185 ? 1.455 14.880 1.987 1.00 96.94 185 ASP A N 1
ATOM 1479 C CA . ASP A 1 185 ? 0.133 14.768 2.593 1.00 96.94 185 ASP A CA 1
ATOM 1480 C C . ASP A 1 185 ? -0.950 15.338 1.668 1.00 96.94 185 ASP A C 1
ATOM 1482 O O . ASP A 1 185 ? -0.740 16.352 0.987 1.00 96.94 185 ASP A O 1
ATOM 1486 N N . GLN A 1 186 ? -2.108 14.687 1.625 1.00 95.38 186 GLN A N 1
ATOM 1487 C CA . GLN A 1 186 ? -3.266 15.124 0.852 1.00 95.38 186 GLN A CA 1
ATOM 1488 C C . GLN A 1 186 ? -4.525 15.114 1.728 1.00 95.38 186 GLN A C 1
ATOM 1490 O O . GLN A 1 186 ? -4.582 14.526 2.799 1.00 95.38 186 GLN A O 1
ATOM 1495 N N . GLU A 1 187 ? -5.600 15.758 1.262 1.00 93.94 187 GLU A N 1
ATOM 1496 C CA . GLU A 1 187 ? -6.888 15.703 1.976 1.00 93.94 187 GLU A CA 1
ATOM 1497 C C . GLU A 1 187 ? -7.409 14.259 2.112 1.00 93.94 187 GLU A C 1
ATOM 1499 O O . GLU A 1 187 ? -8.079 13.901 3.089 1.00 93.94 187 GLU A O 1
ATOM 1504 N N . HIS A 1 188 ? -7.099 13.432 1.114 1.00 92.56 188 HIS A N 1
ATOM 1505 C CA . HIS A 1 188 ? -7.371 12.004 1.082 1.00 92.56 188 HIS A CA 1
ATOM 1506 C C . HIS A 1 188 ? -6.050 11.264 0.887 1.00 92.56 188 HIS A C 1
ATOM 1508 O O . HIS A 1 188 ? -5.516 11.273 -0.223 1.00 92.56 188 HIS A O 1
ATOM 1514 N N . LEU A 1 189 ? -5.579 10.593 1.941 1.00 93.62 189 LEU A N 1
ATOM 1515 C CA . LEU A 1 189 ? -4.315 9.850 1.964 1.00 93.62 189 LEU A CA 1
ATOM 1516 C C . LEU A 1 189 ? -3.097 10.736 1.637 1.00 93.62 189 LEU A C 1
ATOM 1518 O O . LEU A 1 189 ? -3.102 11.943 1.850 1.00 93.62 189 LEU A O 1
ATOM 1522 N N . TYR A 1 190 ? -2.061 10.122 1.071 1.00 95.06 190 TYR A N 1
ATOM 1523 C CA . TYR A 1 190 ? -0.792 10.735 0.719 1.00 95.06 190 TYR A CA 1
ATOM 1524 C C . TYR A 1 190 ? -0.348 10.274 -0.673 1.00 95.06 190 TYR A C 1
ATOM 1526 O O . TYR A 1 190 ? -0.813 9.258 -1.198 1.00 95.06 190 TYR A O 1
ATOM 1534 N N . LYS A 1 191 ? 0.612 10.995 -1.253 1.00 96.69 191 LYS A N 1
ATOM 1535 C CA . LYS A 1 191 ? 1.359 10.553 -2.436 1.00 96.69 191 LYS A CA 1
ATOM 1536 C C . LYS A 1 191 ? 2.859 10.633 -2.191 1.00 96.69 191 LYS A C 1
ATOM 1538 O O . LYS A 1 191 ? 3.324 11.481 -1.428 1.00 96.69 191 LYS A O 1
ATOM 1543 N N . CYS A 1 192 ? 3.615 9.792 -2.882 1.00 98.06 192 CYS A N 1
ATOM 1544 C CA . CYS A 1 192 ? 5.071 9.837 -2.875 1.00 98.06 192 CYS A CA 1
ATOM 1545 C C . CYS A 1 192 ? 5.566 10.404 -4.208 1.00 98.06 192 CYS A C 1
ATOM 1547 O O . CYS A 1 192 ? 5.012 10.120 -5.267 1.00 98.06 192 CYS A O 1
ATOM 1549 N N . GLU A 1 193 ? 6.612 11.222 -4.164 1.00 97.38 193 GLU A N 1
ATOM 1550 C CA . GLU A 1 193 ? 7.300 11.705 -5.362 1.00 97.38 193 GLU A CA 1
ATOM 1551 C C . GLU A 1 193 ? 8.791 11.413 -5.221 1.00 97.38 193 GLU A C 1
ATOM 1553 O O . GLU A 1 193 ? 9.402 11.828 -4.234 1.00 97.38 193 GLU A O 1
ATOM 1558 N N . CYS A 1 194 ? 9.382 10.701 -6.185 1.00 97.38 194 CYS A N 1
ATOM 1559 C CA . CYS A 1 194 ? 10.818 10.434 -6.169 1.00 97.38 194 CYS A CA 1
ATOM 1560 C C . CYS A 1 194 ? 11.616 11.745 -6.127 1.00 97.38 194 CYS A C 1
ATOM 1562 O O . CYS A 1 194 ? 11.236 12.759 -6.721 1.00 97.38 194 CYS A O 1
ATOM 1564 N N . LEU A 1 195 ? 12.714 11.729 -5.375 1.00 96.31 195 LEU A N 1
ATOM 1565 C CA . LEU A 1 195 ? 13.642 12.850 -5.301 1.00 96.31 195 LEU A CA 1
ATOM 1566 C C . LEU A 1 195 ? 14.337 13.073 -6.659 1.00 96.31 195 LEU A C 1
ATOM 1568 O O . LEU A 1 195 ? 14.370 12.166 -7.492 1.00 96.31 195 LEU A O 1
ATOM 1572 N N . PRO A 1 196 ? 14.925 14.263 -6.899 1.00 92.69 196 PRO A N 1
ATOM 1573 C CA . PRO A 1 196 ? 15.754 14.491 -8.081 1.00 92.69 196 PRO A CA 1
ATOM 1574 C C . PRO A 1 196 ? 16.841 13.418 -8.225 1.00 92.69 196 PRO A C 1
ATOM 1576 O O . PRO A 1 196 ? 17.393 12.973 -7.220 1.00 92.69 196 PRO A O 1
ATOM 1579 N N . SER A 1 197 ? 17.148 13.035 -9.467 1.00 90.12 197 SER A N 1
ATOM 1580 C CA . SER A 1 197 ? 18.030 11.906 -9.814 1.00 90.12 197 SER A CA 1
ATOM 1581 C C . SER A 1 197 ? 17.471 10.512 -9.505 1.00 90.12 197 SER A C 1
ATOM 1583 O O . SER A 1 197 ? 18.209 9.540 -9.628 1.00 90.12 197 SER A O 1
ATOM 1585 N N . PHE A 1 198 ? 16.194 10.382 -9.138 1.00 93.69 198 PHE A N 1
ATOM 1586 C CA . PHE A 1 198 ? 15.518 9.094 -8.995 1.00 93.69 198 PHE A CA 1
ATOM 1587 C C . PHE A 1 198 ? 14.264 9.026 -9.865 1.00 93.69 198 PHE A C 1
ATOM 1589 O O . PHE A 1 198 ? 13.578 10.026 -10.072 1.00 93.69 198 PHE A O 1
ATOM 1596 N N . THR A 1 199 ? 13.941 7.822 -10.325 1.00 93.06 199 THR A N 1
ATOM 1597 C CA . THR A 1 199 ? 12.737 7.525 -11.103 1.00 93.06 199 THR A CA 1
ATOM 1598 C C . THR A 1 199 ? 11.899 6.446 -10.422 1.00 93.06 199 THR A C 1
ATOM 1600 O O . THR A 1 199 ? 12.413 5.626 -9.655 1.00 93.06 199 THR A O 1
ATOM 1603 N N . ASP A 1 200 ? 10.594 6.473 -10.681 1.00 94.19 200 ASP A N 1
ATOM 1604 C CA . ASP A 1 200 ? 9.639 5.531 -10.108 1.00 94.19 200 ASP A CA 1
ATOM 1605 C C . ASP A 1 200 ? 9.772 4.155 -10.769 1.00 94.19 200 ASP A C 1
ATOM 1607 O O . ASP A 1 200 ? 9.599 4.009 -11.978 1.00 94.19 200 ASP A O 1
ATOM 1611 N N . ALA A 1 201 ? 10.061 3.143 -9.956 1.00 93.56 201 ALA A N 1
ATOM 1612 C CA . ALA A 1 201 ? 10.109 1.736 -10.346 1.00 93.56 201 ALA A CA 1
ATOM 1613 C C . ALA A 1 20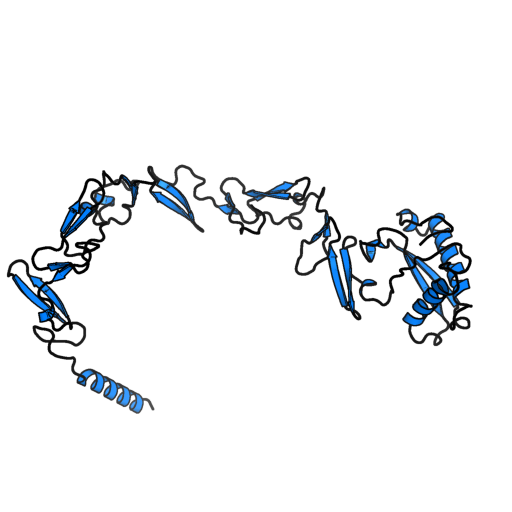1 ? 9.070 0.904 -9.577 1.00 93.56 201 ALA A C 1
ATOM 1615 O O . ALA A 1 201 ? 9.203 -0.315 -9.438 1.00 93.56 201 ALA A O 1
ATOM 1616 N N . SER A 1 202 ? 8.042 1.563 -9.037 1.00 95.19 202 SER A N 1
ATOM 1617 C CA . SER A 1 202 ? 6.981 0.900 -8.284 1.00 95.19 202 SER A CA 1
ATOM 1618 C C . SER A 1 202 ? 6.167 -0.048 -9.186 1.00 95.19 202 SER A C 1
ATOM 1620 O O . SER A 1 202 ? 5.902 0.270 -10.350 1.00 95.19 202 SER A O 1
ATOM 1622 N N . PRO A 1 203 ? 5.727 -1.217 -8.679 1.00 94.38 203 PRO A N 1
ATOM 1623 C CA . PRO A 1 203 ? 4.781 -2.079 -9.389 1.00 94.38 203 PRO A CA 1
ATOM 1624 C C . PRO A 1 203 ? 3.484 -1.341 -9.753 1.00 94.38 203 PRO A C 1
ATOM 1626 O O . PRO A 1 203 ? 3.069 -0.430 -9.043 1.00 94.38 203 PRO A O 1
ATOM 1629 N N . LYS A 1 204 ? 2.785 -1.785 -10.808 1.00 91.94 204 LYS A N 1
ATOM 1630 C CA . LYS A 1 204 ? 1.561 -1.120 -11.309 1.00 91.94 204 LYS A CA 1
ATOM 1631 C C . LYS A 1 204 ? 0.448 -0.949 -10.266 1.00 91.94 204 LYS A C 1
ATOM 1633 O O . LYS A 1 204 ? -0.318 0.000 -10.371 1.00 91.94 204 LYS A O 1
ATOM 1638 N N . ASP A 1 205 ? 0.367 -1.858 -9.296 1.00 90.75 205 ASP A N 1
ATOM 1639 C CA . ASP A 1 205 ? -0.656 -1.846 -8.241 1.00 90.75 205 ASP A CA 1
ATOM 1640 C C . ASP A 1 205 ? -0.166 -1.198 -6.930 1.00 90.75 205 ASP A C 1
ATOM 1642 O O . ASP A 1 205 ? -0.910 -1.135 -5.952 1.00 90.75 205 ASP A O 1
ATOM 1646 N N . ALA A 1 206 ? 1.089 -0.740 -6.887 1.00 92.25 206 ALA A N 1
ATOM 1647 C CA . ALA A 1 206 ? 1.678 -0.079 -5.730 1.00 92.25 206 ALA A CA 1
ATOM 1648 C C . ALA A 1 206 ? 1.538 1.449 -5.825 1.00 92.25 206 ALA A C 1
ATOM 1650 O O . ALA A 1 206 ? 1.202 2.014 -6.866 1.00 92.25 206 ALA A O 1
ATOM 1651 N N . ILE A 1 207 ? 1.815 2.135 -4.718 1.00 92.06 207 ILE A N 1
ATOM 1652 C CA . ILE A 1 207 ? 1.850 3.598 -4.682 1.00 92.06 207 ILE A CA 1
ATOM 1653 C C . ILE A 1 207 ? 3.057 4.065 -5.504 1.00 92.06 207 ILE A C 1
ATOM 1655 O O . ILE A 1 207 ? 4.179 3.622 -5.257 1.00 92.06 207 ILE A O 1
ATOM 1659 N N . ALA A 1 208 ? 2.842 4.954 -6.475 1.00 96.38 208 ALA A N 1
ATOM 1660 C CA . ALA A 1 208 ? 3.935 5.561 -7.234 1.00 96.38 208 ALA A CA 1
ATOM 1661 C C . ALA A 1 208 ? 4.917 6.255 -6.278 1.00 96.38 208 ALA A C 1
ATOM 1663 O O . ALA A 1 208 ? 4.497 6.935 -5.342 1.00 96.38 208 ALA A O 1
ATOM 1664 N N . GLY A 1 209 ? 6.217 6.064 -6.490 1.00 96.25 209 GLY A N 1
ATOM 1665 C CA . GLY A 1 209 ? 7.273 6.531 -5.593 1.00 96.25 209 GLY A CA 1
ATOM 1666 C C . GLY A 1 209 ? 7.452 5.704 -4.310 1.00 96.25 209 GLY A C 1
ATOM 1667 O O . GLY A 1 209 ? 8.225 6.106 -3.438 1.00 96.25 209 GLY A O 1
ATOM 1668 N N . SER A 1 210 ? 6.780 4.555 -4.170 1.00 96.19 210 SER A N 1
ATOM 1669 C CA . SER A 1 210 ? 7.094 3.572 -3.115 1.00 96.19 210 SER A CA 1
ATOM 1670 C C . SER A 1 210 ? 8.435 2.875 -3.364 1.00 96.19 210 SER A C 1
ATOM 1672 O O . SER A 1 210 ? 9.152 2.520 -2.429 1.00 96.19 210 SER A O 1
ATOM 1674 N N . VAL A 1 211 ? 8.835 2.775 -4.633 1.00 96.38 211 VAL A N 1
ATOM 1675 C CA . VAL A 1 211 ? 10.155 2.318 -5.062 1.00 96.38 211 VAL A CA 1
ATOM 1676 C C . VAL A 1 211 ? 10.757 3.358 -5.999 1.00 96.38 211 VAL A C 1
ATOM 1678 O O . VAL A 1 211 ? 10.295 3.536 -7.121 1.00 96.38 211 VAL A O 1
ATOM 1681 N N . CYS A 1 212 ? 11.813 4.028 -5.544 1.00 95.19 212 CYS A N 1
ATOM 1682 C CA . CYS A 1 212 ? 12.569 4.987 -6.341 1.00 95.19 212 CYS A CA 1
ATOM 1683 C C . CYS A 1 212 ? 13.989 4.461 -6.561 1.00 95.19 21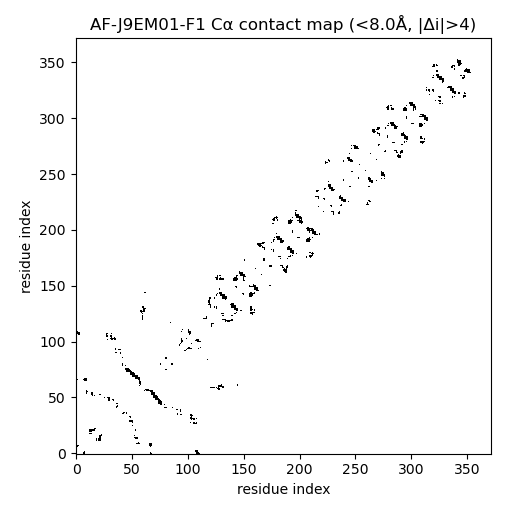2 CYS A C 1
ATOM 1685 O O . CYS A 1 212 ? 14.738 4.259 -5.600 1.00 95.19 212 CYS A O 1
ATOM 1687 N N . VAL A 1 213 ? 14.352 4.248 -7.825 1.00 93.06 213 VAL A N 1
ATOM 1688 C CA . VAL A 1 213 ? 15.690 3.806 -8.248 1.00 93.06 213 VAL A CA 1
ATOM 1689 C C . VAL A 1 213 ? 16.447 4.962 -8.881 1.00 93.06 213 VAL A C 1
ATOM 1691 O O . VAL A 1 213 ? 15.838 5.938 -9.317 1.00 93.06 213 VAL A O 1
ATOM 1694 N N . LEU A 1 214 ? 17.775 4.880 -8.884 1.00 91.31 214 LEU A N 1
ATOM 1695 C CA . LEU A 1 214 ? 18.615 5.924 -9.457 1.00 91.31 214 LEU A CA 1
ATOM 1696 C C . LEU A 1 214 ? 18.290 6.096 -10.948 1.00 91.31 214 LEU A C 1
ATOM 1698 O O . LEU A 1 214 ? 18.253 5.125 -11.699 1.00 91.31 214 LEU A O 1
ATOM 1702 N N . ASP A 1 215 ? 18.070 7.337 -11.363 1.00 90.88 215 ASP A N 1
ATOM 1703 C CA . ASP A 1 215 ? 17.900 7.712 -12.760 1.00 90.88 215 ASP A CA 1
ATOM 1704 C C . ASP A 1 215 ? 19.280 7.988 -13.370 1.00 90.88 215 ASP A C 1
ATOM 1706 O O . ASP A 1 215 ? 19.833 9.085 -13.257 1.00 90.88 215 ASP A O 1
ATOM 1710 N N . TYR A 1 216 ? 19.845 6.973 -14.021 1.00 87.56 216 TYR A N 1
ATOM 1711 C CA . TYR A 1 216 ? 21.119 7.061 -14.732 1.00 87.56 216 TYR A CA 1
ATOM 1712 C C . TYR A 1 216 ? 21.061 8.026 -15.926 1.00 87.56 216 TYR A C 1
ATOM 1714 O O . TYR A 1 216 ? 22.097 8.527 -16.360 1.00 87.56 216 TYR A O 1
ATOM 1722 N N . CYS A 1 217 ? 19.862 8.318 -16.431 1.00 87.88 217 CYS A N 1
ATOM 1723 C CA . CYS A 1 217 ? 19.621 9.274 -17.507 1.00 87.88 217 CYS A CA 1
ATOM 1724 C C . CYS A 1 217 ? 19.350 10.701 -17.014 1.00 87.88 217 CYS A C 1
ATOM 1726 O O . CYS A 1 217 ? 19.154 11.601 -17.833 1.00 87.88 217 CYS A O 1
ATOM 1728 N N . SER A 1 218 ? 19.372 10.941 -15.699 1.00 85.25 218 SER A N 1
ATOM 1729 C CA . SER A 1 218 ? 19.198 12.282 -15.136 1.00 85.25 218 SER A CA 1
ATOM 1730 C C . SER A 1 218 ? 20.328 13.241 -15.538 1.00 85.25 218 SER A C 1
ATOM 1732 O O . SER A 1 218 ? 20.124 14.456 -15.484 1.00 85.25 218 SER A O 1
ATOM 1734 N N . ASP A 1 219 ? 21.506 12.731 -15.918 1.00 75.06 219 ASP A N 1
ATOM 1735 C CA . ASP A 1 219 ? 22.584 13.536 -16.495 1.00 75.06 219 ASP A CA 1
ATOM 1736 C C . ASP A 1 219 ? 22.460 13.578 -18.026 1.00 75.06 219 ASP A C 1
ATOM 1738 O O . ASP A 1 219 ? 22.713 12.604 -18.739 1.00 75.06 219 ASP A O 1
ATOM 1742 N N . VAL A 1 220 ? 22.082 14.750 -18.534 1.00 64.69 220 VAL A N 1
ATOM 1743 C CA . VAL A 1 220 ? 21.767 15.021 -19.946 1.00 64.69 220 VAL A CA 1
ATOM 1744 C C . VAL A 1 220 ? 22.946 14.812 -20.908 1.00 64.69 220 VAL A C 1
ATOM 1746 O O . VAL A 1 220 ? 22.735 14.821 -22.118 1.00 64.69 220 VAL A O 1
ATOM 1749 N N . ASN A 1 221 ? 24.170 14.615 -20.402 1.00 74.69 221 ASN A N 1
ATOM 1750 C CA . ASN A 1 221 ? 25.369 14.403 -21.221 1.00 74.69 221 ASN A CA 1
ATOM 1751 C C . ASN A 1 221 ? 25.897 12.960 -21.207 1.00 74.69 221 ASN A C 1
ATOM 1753 O O . ASN A 1 221 ? 26.985 12.717 -21.726 1.00 74.69 221 ASN A O 1
ATOM 1757 N N . PHE A 1 222 ? 25.163 12.003 -20.627 1.00 81.25 222 PHE A N 1
ATOM 1758 C CA . PHE A 1 222 ? 25.605 10.606 -20.593 1.00 81.25 222 PHE A CA 1
ATOM 1759 C C . PHE A 1 222 ? 25.671 9.971 -21.993 1.00 81.25 222 PHE A C 1
ATOM 1761 O O . PHE A 1 222 ? 26.610 9.238 -22.303 1.00 81.25 222 PHE A O 1
ATOM 1768 N N . CYS A 1 223 ? 24.688 10.263 -22.850 1.00 87.81 223 CYS A N 1
ATOM 1769 C CA . CYS A 1 223 ? 24.575 9.665 -24.176 1.00 87.81 223 CYS A CA 1
ATOM 1770 C C . CYS A 1 223 ? 25.035 10.613 -25.298 1.00 87.81 223 CYS A C 1
ATOM 1772 O O . CYS A 1 223 ? 24.698 11.800 -25.277 1.00 87.81 223 CYS A O 1
ATOM 1774 N N . PRO A 1 224 ? 25.782 10.114 -26.303 1.00 88.31 224 PRO A N 1
ATOM 1775 C CA . PRO A 1 224 ? 26.233 10.925 -27.427 1.00 88.31 224 PRO A CA 1
ATOM 1776 C C . PRO A 1 224 ? 25.082 11.298 -28.372 1.00 88.31 224 PRO A C 1
ATOM 1778 O O . PRO A 1 224 ? 23.950 10.828 -28.255 1.00 88.31 224 PRO A O 1
ATOM 1781 N N . ARG A 1 225 ? 25.365 12.162 -29.352 1.00 87.56 225 ARG A N 1
ATOM 1782 C CA . ARG A 1 225 ? 24.353 12.618 -30.319 1.00 87.56 225 ARG A CA 1
ATOM 1783 C C . ARG A 1 225 ? 23.736 11.451 -31.097 1.00 87.56 225 ARG A C 1
ATOM 1785 O O . ARG A 1 225 ? 24.402 10.455 -31.363 1.00 87.56 225 ARG A O 1
ATOM 1792 N N . ASN A 1 226 ? 22.490 11.645 -31.533 1.00 90.19 226 ASN A N 1
ATOM 1793 C CA . ASN A 1 226 ? 21.676 10.658 -32.257 1.00 90.19 226 ASN A CA 1
ATOM 1794 C C . ASN A 1 226 ? 21.325 9.414 -31.424 1.00 90.19 226 ASN A C 1
ATOM 1796 O O . ASN A 1 226 ? 21.033 8.348 -31.978 1.00 90.19 226 ASN A O 1
ATOM 1800 N N . THR A 1 227 ? 21.402 9.542 -30.098 1.00 91.50 227 THR A N 1
ATOM 1801 C CA . THR A 1 227 ? 20.998 8.503 -29.163 1.00 91.50 227 THR A CA 1
ATOM 1802 C C . THR A 1 227 ? 20.122 9.075 -28.059 1.00 91.50 227 THR A C 1
ATOM 1804 O O . THR A 1 227 ? 20.305 10.210 -27.617 1.00 91.50 227 THR A O 1
ATOM 1807 N N . THR A 1 228 ? 19.193 8.252 -27.595 1.00 91.38 228 THR A N 1
ATOM 1808 C CA . THR A 1 228 ? 18.327 8.501 -26.451 1.00 91.38 228 THR A CA 1
ATOM 1809 C C . THR A 1 228 ? 18.776 7.609 -25.294 1.00 91.38 228 THR A C 1
ATOM 1811 O O . THR A 1 228 ? 18.983 6.406 -25.472 1.00 91.38 228 THR A O 1
ATOM 1814 N N . CYS A 1 229 ? 18.940 8.194 -24.107 1.00 90.06 229 CYS A N 1
ATOM 1815 C CA . CYS A 1 229 ? 19.268 7.445 -22.896 1.00 90.06 229 CYS A CA 1
ATOM 1816 C C . CYS A 1 229 ? 18.055 6.648 -22.405 1.00 90.06 229 CYS A C 1
ATOM 1818 O O . CYS A 1 229 ? 16.945 7.180 -22.346 1.00 90.06 229 CYS A O 1
ATOM 1820 N N . MET A 1 230 ? 18.274 5.391 -22.030 1.00 90.06 230 MET A N 1
ATOM 1821 C CA . MET A 1 230 ? 17.280 4.528 -21.400 1.00 90.06 230 MET A CA 1
ATOM 1822 C C . MET A 1 230 ? 17.819 3.968 -20.090 1.00 90.06 230 MET A C 1
ATOM 1824 O O . MET A 1 230 ? 18.941 3.464 -20.038 1.00 90.06 230 MET A O 1
ATOM 1828 N N . ASN A 1 231 ? 17.008 4.060 -19.036 1.00 87.19 231 ASN A N 1
ATOM 1829 C CA . ASN A 1 231 ? 17.315 3.442 -17.752 1.00 87.19 231 ASN A CA 1
ATOM 1830 C C . ASN A 1 231 ? 17.032 1.939 -17.820 1.00 87.19 231 ASN A C 1
ATOM 1832 O O . ASN A 1 231 ? 15.902 1.534 -18.081 1.00 87.19 231 ASN A O 1
ATOM 1836 N N . GLU A 1 232 ? 18.049 1.139 -17.531 1.00 86.31 232 GLU A N 1
ATOM 1837 C CA . GLU A 1 232 ? 17.949 -0.288 -17.225 1.00 86.31 232 GLU A CA 1
ATOM 1838 C C . GLU A 1 232 ? 18.077 -0.497 -15.706 1.00 86.31 232 GLU A C 1
ATOM 1840 O O . GLU A 1 232 ? 18.397 0.434 -14.967 1.00 86.31 232 GLU A O 1
ATOM 1845 N N . GLU A 1 233 ? 17.872 -1.726 -15.216 1.00 79.62 233 GLU A N 1
ATOM 1846 C CA . GLU A 1 233 ? 17.837 -2.025 -13.769 1.00 79.62 233 GLU A CA 1
ATOM 1847 C C . GLU A 1 233 ? 19.067 -1.535 -12.981 1.00 79.62 233 GLU A C 1
ATOM 1849 O O . GLU A 1 233 ? 18.948 -1.194 -11.805 1.00 79.62 233 GLU A O 1
ATOM 1854 N N . GLN A 1 234 ? 20.255 -1.532 -13.598 1.00 81.44 234 GLN A N 1
ATOM 1855 C CA . GLN A 1 234 ? 21.522 -1.195 -12.927 1.00 81.44 234 GLN A CA 1
ATOM 1856 C C . GLN A 1 234 ? 22.438 -0.269 -13.744 1.00 81.44 234 GLN A C 1
ATOM 1858 O O . GLN A 1 234 ? 23.591 -0.057 -13.364 1.00 81.44 234 GLN A O 1
ATOM 1863 N N . GLN A 1 235 ? 21.977 0.255 -14.881 1.00 84.62 235 GLN A N 1
ATOM 1864 C CA . GLN A 1 235 ? 22.791 1.103 -15.758 1.00 84.62 235 GLN A CA 1
ATOM 1865 C C . GLN A 1 235 ? 21.925 1.946 -16.697 1.00 84.62 235 GLN A C 1
ATOM 1867 O O . GLN A 1 235 ? 20.775 1.610 -16.954 1.00 84.62 235 GLN A O 1
ATOM 1872 N N . ALA A 1 236 ? 22.503 2.998 -17.277 1.00 87.88 236 ALA A N 1
ATOM 1873 C CA . ALA A 1 236 ? 21.947 3.626 -18.471 1.00 87.88 236 ALA A CA 1
ATOM 1874 C C . ALA A 1 236 ? 22.505 2.960 -19.733 1.00 87.88 236 ALA A C 1
ATOM 1876 O O . ALA A 1 236 ? 23.704 2.687 -19.829 1.00 87.88 236 ALA A O 1
ATOM 1877 N N . ILE A 1 237 ? 21.645 2.766 -20.729 1.00 89.75 237 ILE A N 1
ATOM 1878 C CA . ILE A 1 237 ? 22.038 2.375 -22.082 1.00 89.75 237 ILE A CA 1
ATOM 1879 C C . ILE A 1 237 ? 21.649 3.476 -23.069 1.00 89.75 237 ILE A C 1
ATOM 1881 O O . ILE A 1 237 ? 20.581 4.074 -22.974 1.00 89.75 237 ILE A O 1
ATOM 1885 N N . CYS A 1 238 ? 22.513 3.741 -24.047 1.00 91.38 238 CYS A N 1
ATOM 1886 C CA . CYS A 1 238 ? 22.183 4.642 -25.149 1.00 91.38 238 CYS A CA 1
ATOM 1887 C C . CYS A 1 238 ? 21.570 3.835 -26.294 1.00 91.38 238 CYS A C 1
ATOM 1889 O O . CYS A 1 238 ? 22.211 2.918 -26.827 1.00 91.38 238 CYS A O 1
ATOM 1891 N N . GLN A 1 239 ? 20.343 4.178 -26.673 1.00 93.19 239 GLN A N 1
ATOM 1892 C CA . GLN A 1 239 ? 19.639 3.606 -27.815 1.00 93.19 239 GLN A CA 1
ATOM 1893 C C . GLN A 1 239 ? 19.678 4.580 -28.994 1.00 93.19 239 GLN A C 1
ATOM 1895 O O . GLN A 1 239 ? 19.461 5.771 -28.814 1.00 93.19 239 GLN A O 1
ATOM 1900 N N . CYS A 1 240 ? 19.936 4.083 -30.205 1.00 94.19 240 CYS A N 1
ATOM 1901 C CA . CYS A 1 240 ? 19.911 4.918 -31.404 1.00 94.19 240 CYS A CA 1
ATOM 1902 C C . CYS A 1 240 ? 18.515 5.499 -31.663 1.00 94.19 240 CYS A C 1
ATOM 1904 O O . CYS A 1 240 ? 17.508 4.796 -31.540 1.00 94.19 240 CYS A O 1
ATOM 1906 N N . ASP A 1 241 ? 18.473 6.761 -32.082 1.00 94.31 241 ASP A N 1
ATOM 1907 C CA . ASP A 1 241 ? 17.230 7.416 -32.479 1.00 94.31 241 ASP A CA 1
ATOM 1908 C C . ASP A 1 241 ? 16.636 6.770 -33.752 1.00 94.31 241 ASP A C 1
ATOM 1910 O O . ASP A 1 241 ? 17.359 6.158 -34.549 1.00 94.31 241 ASP A O 1
ATOM 1914 N N . PRO A 1 242 ? 15.323 6.913 -34.013 1.00 94.00 242 PRO A N 1
ATOM 1915 C CA . PRO A 1 242 ? 14.707 6.382 -35.227 1.00 94.00 242 PRO A CA 1
ATOM 1916 C C . PRO A 1 242 ? 15.407 6.857 -36.513 1.00 94.00 242 PRO A C 1
ATOM 1918 O O . PRO A 1 242 ? 15.636 8.050 -36.712 1.00 94.00 242 PRO A O 1
ATOM 1921 N N . GLY A 1 243 ? 15.715 5.919 -37.415 1.00 90.62 243 GLY A N 1
ATOM 1922 C CA . GLY A 1 243 ? 16.443 6.195 -38.664 1.00 90.62 243 GLY A CA 1
ATOM 1923 C C . GLY A 1 243 ? 17.972 6.154 -38.542 1.00 90.62 243 GLY A C 1
ATOM 1924 O O . GLY A 1 243 ? 18.667 6.441 -39.523 1.00 90.62 243 GLY A O 1
ATOM 1925 N N . TYR A 1 244 ? 18.488 5.779 -37.371 1.00 93.50 244 TYR A N 1
ATOM 1926 C CA . TYR A 1 244 ? 19.899 5.503 -37.137 1.00 93.50 244 TYR A CA 1
ATOM 1927 C C . TYR A 1 244 ? 20.142 4.009 -36.895 1.00 93.50 244 TYR A C 1
ATOM 1929 O O . TYR A 1 244 ? 19.298 3.303 -36.345 1.00 93.50 244 TYR A O 1
ATOM 1937 N N . VAL A 1 245 ? 21.311 3.537 -37.319 1.00 91.44 245 VAL A N 1
ATOM 1938 C CA . VAL A 1 245 ? 21.790 2.162 -37.178 1.00 91.44 245 VAL A CA 1
ATOM 1939 C C . VAL A 1 245 ? 22.913 2.134 -36.151 1.00 91.44 245 VAL A C 1
ATOM 1941 O O . VAL A 1 245 ? 23.806 2.982 -36.169 1.00 91.44 245 VAL A O 1
ATOM 1944 N N . ASP A 1 246 ? 22.858 1.147 -35.262 1.00 92.38 246 ASP A N 1
ATOM 1945 C CA . ASP A 1 246 ? 23.858 0.912 -34.226 1.00 92.38 246 ASP A CA 1
ATOM 1946 C C . ASP A 1 246 ? 25.128 0.284 -34.814 1.00 92.38 246 ASP A C 1
ATOM 1948 O O . ASP A 1 246 ? 25.108 -0.852 -35.292 1.00 92.38 246 ASP A O 1
ATOM 1952 N N . ILE A 1 247 ? 26.246 1.009 -34.745 1.00 92.19 247 ILE A N 1
ATOM 1953 C CA . ILE A 1 247 ? 27.540 0.558 -35.273 1.00 92.19 247 ILE A CA 1
ATOM 1954 C C . ILE A 1 247 ? 28.442 -0.066 -34.204 1.00 92.19 247 ILE A C 1
ATOM 1956 O O . ILE A 1 247 ? 29.563 -0.470 -34.515 1.00 92.19 247 ILE A O 1
ATOM 1960 N N . ARG A 1 248 ? 27.989 -0.178 -32.945 1.00 91.38 248 ARG A N 1
ATOM 1961 C CA . ARG A 1 248 ? 28.795 -0.708 -31.825 1.00 91.38 248 ARG A CA 1
ATOM 1962 C C . ARG A 1 248 ? 29.278 -2.139 -32.050 1.00 91.38 248 ARG A C 1
ATOM 1964 O O . ARG A 1 248 ? 30.306 -2.514 -31.499 1.00 91.38 248 ARG A O 1
ATOM 1971 N N . LYS A 1 249 ? 28.563 -2.915 -32.870 1.00 89.44 249 LYS A N 1
ATOM 1972 C CA . LYS A 1 249 ? 28.924 -4.293 -33.239 1.00 89.44 249 LYS A CA 1
ATOM 1973 C C . LYS A 1 249 ? 30.081 -4.384 -34.239 1.00 89.44 249 LYS A C 1
ATOM 1975 O O . LYS A 1 249 ? 30.643 -5.460 -34.395 1.00 89.44 249 LYS A O 1
ATOM 1980 N N . SER A 1 250 ? 30.431 -3.294 -34.924 1.00 90.75 250 SER A N 1
ATOM 1981 C CA . SER A 1 250 ? 31.514 -3.305 -35.907 1.00 90.75 250 SER A CA 1
ATOM 1982 C C . SER A 1 250 ? 32.877 -3.365 -35.217 1.00 90.75 250 SER A C 1
ATOM 1984 O O . SER A 1 250 ? 33.251 -2.449 -34.483 1.00 90.75 250 SER A O 1
ATOM 1986 N N . GLU A 1 251 ? 33.679 -4.379 -35.536 1.00 88.50 251 GLU A N 1
ATOM 1987 C CA . GLU A 1 251 ? 35.082 -4.462 -35.099 1.00 88.50 251 GLU A CA 1
ATOM 1988 C C . GLU A 1 251 ? 35.955 -3.344 -35.695 1.00 88.50 251 GLU A C 1
ATOM 1990 O O . GLU A 1 251 ? 36.999 -2.986 -35.148 1.00 88.50 251 GLU A O 1
ATOM 1995 N N . LYS A 1 252 ? 35.511 -2.755 -36.811 1.00 88.25 252 LYS A N 1
ATOM 1996 C CA . LYS A 1 252 ? 36.198 -1.667 -37.516 1.00 88.25 252 LYS A CA 1
ATOM 1997 C C . LYS A 1 252 ? 35.768 -0.281 -37.041 1.00 88.25 252 LYS A C 1
ATOM 1999 O O . LYS A 1 252 ? 36.351 0.713 -37.473 1.00 88.25 252 LYS A O 1
ATOM 2004 N N . ARG A 1 253 ? 34.787 -0.188 -36.133 1.00 87.81 253 ARG A N 1
ATOM 2005 C CA . ARG A 1 253 ? 34.238 1.088 -35.648 1.00 87.81 253 ARG A CA 1
ATOM 2006 C C . ARG A 1 253 ? 35.324 2.041 -35.164 1.00 87.81 253 ARG A C 1
ATOM 2008 O O . ARG A 1 253 ? 35.373 3.179 -35.604 1.00 87.81 253 ARG A O 1
ATOM 2015 N N . THR A 1 254 ? 36.205 1.564 -34.287 1.00 83.19 254 THR A N 1
ATOM 2016 C CA . THR A 1 254 ? 37.254 2.380 -33.649 1.00 83.19 254 THR A CA 1
ATOM 2017 C C . THR A 1 254 ? 38.365 2.809 -34.605 1.00 83.19 254 THR A C 1
ATOM 2019 O O . THR A 1 254 ? 39.178 3.653 -34.244 1.00 83.19 254 THR A O 1
ATOM 2022 N N . GLN A 1 255 ? 38.419 2.229 -35.807 1.00 86.88 255 GLN A N 1
ATOM 2023 C CA . GLN A 1 255 ? 39.369 2.604 -36.855 1.00 86.88 255 GLN A CA 1
ATOM 2024 C C . GLN A 1 255 ? 38.796 3.688 -37.776 1.00 86.88 255 GLN A C 1
ATOM 2026 O O . GLN A 1 255 ? 39.556 4.466 -38.347 1.00 86.88 255 GLN A O 1
ATOM 2031 N N . LEU A 1 256 ? 37.469 3.719 -37.933 1.00 83.69 256 LEU A N 1
ATOM 2032 C CA . LEU A 1 256 ? 36.769 4.572 -38.896 1.00 83.69 256 LEU A CA 1
ATOM 2033 C C . LEU A 1 256 ? 36.084 5.782 -38.252 1.00 83.69 256 LEU A C 1
ATOM 2035 O O . LEU A 1 256 ? 35.883 6.789 -38.926 1.00 83.69 256 LEU A O 1
ATOM 2039 N N . PHE A 1 257 ? 35.735 5.698 -36.968 1.00 86.44 257 PHE A N 1
ATOM 2040 C CA . PHE A 1 257 ? 34.966 6.718 -36.262 1.00 86.44 257 PHE A CA 1
ATOM 2041 C C . PHE A 1 257 ? 35.509 6.979 -34.856 1.00 86.44 257 PHE A C 1
ATOM 2043 O O . PHE A 1 257 ? 36.112 6.106 -34.226 1.00 86.44 257 PHE A O 1
ATOM 2050 N N . ASP A 1 258 ? 35.230 8.180 -34.347 1.00 85.06 258 ASP A N 1
ATOM 2051 C CA . ASP A 1 258 ? 35.508 8.549 -32.960 1.00 85.06 258 ASP A CA 1
ATOM 2052 C C . ASP A 1 258 ? 34.717 7.671 -31.976 1.00 85.06 258 ASP A C 1
ATOM 2054 O O . ASP A 1 258 ? 33.636 7.158 -32.284 1.00 85.06 258 ASP A O 1
ATOM 2058 N N . GLN A 1 259 ? 35.245 7.512 -30.757 1.00 79.50 259 GLN A N 1
ATOM 2059 C CA . GLN A 1 259 ? 34.652 6.627 -29.744 1.00 79.50 259 GLN A CA 1
ATOM 2060 C C . GLN A 1 259 ? 33.211 7.007 -29.380 1.00 79.50 259 GLN A C 1
ATOM 2062 O O . GLN A 1 259 ? 32.412 6.103 -29.121 1.00 79.50 259 GLN A O 1
ATOM 2067 N N . ASP A 1 260 ? 32.881 8.298 -29.453 1.00 83.94 260 ASP A N 1
ATOM 2068 C CA . ASP A 1 260 ? 31.574 8.863 -29.105 1.00 83.94 260 ASP A CA 1
ATOM 2069 C C . ASP A 1 260 ? 30.516 8.674 -30.208 1.00 83.94 260 ASP A C 1
ATOM 2071 O O . ASP A 1 260 ? 29.344 8.982 -30.008 1.00 83.94 260 ASP A O 1
ATOM 2075 N N . ILE A 1 261 ? 30.889 8.146 -31.380 1.00 87.81 261 ILE A N 1
ATOM 2076 C CA . ILE A 1 261 ? 29.938 7.821 -32.448 1.00 87.81 261 ILE A CA 1
ATOM 2077 C C . ILE A 1 261 ? 29.473 6.374 -32.265 1.00 87.81 261 ILE A C 1
ATOM 2079 O O . ILE A 1 261 ? 30.207 5.411 -32.514 1.00 87.81 261 ILE A O 1
ATOM 2083 N N . LEU A 1 262 ? 28.227 6.230 -31.809 1.00 90.88 262 LEU A N 1
ATOM 2084 C CA . LEU A 1 262 ? 27.577 4.931 -31.595 1.00 90.88 262 LEU A CA 1
ATOM 2085 C C . LEU A 1 262 ? 26.578 4.578 -32.697 1.00 90.88 262 LEU A C 1
ATOM 2087 O O . LEU A 1 262 ? 26.340 3.397 -32.943 1.00 90.88 262 LEU A O 1
ATOM 2091 N N . CYS A 1 263 ? 26.001 5.588 -33.352 1.00 92.69 263 CYS A N 1
ATOM 2092 C CA . CYS A 1 263 ? 24.922 5.411 -34.314 1.00 92.69 263 CYS A CA 1
ATOM 2093 C C . CYS A 1 263 ? 25.124 6.303 -35.543 1.00 92.69 263 CYS A C 1
ATOM 2095 O O . CYS A 1 263 ? 25.441 7.489 -35.414 1.00 92.69 263 CYS A O 1
ATOM 2097 N N . LEU A 1 264 ? 24.893 5.743 -36.731 1.00 91.88 264 LEU A N 1
ATOM 2098 C CA . LEU A 1 264 ? 24.953 6.456 -38.011 1.00 91.88 264 LEU A CA 1
ATOM 2099 C C . LEU A 1 264 ? 23.597 6.451 -38.692 1.00 91.88 264 LEU A C 1
ATOM 2101 O O . LEU A 1 264 ? 22.797 5.539 -38.511 1.00 91.88 264 LEU A O 1
ATOM 2105 N N . LYS A 1 265 ? 23.321 7.488 -39.475 1.00 91.88 265 LYS A N 1
ATOM 2106 C CA . LYS A 1 265 ? 22.079 7.564 -40.236 1.00 91.88 265 LYS A CA 1
ATOM 2107 C C . LYS A 1 265 ? 22.072 6.451 -41.281 1.00 91.88 265 LYS A C 1
ATOM 2109 O O . LYS A 1 265 ? 23.086 6.237 -41.933 1.00 91.88 265 LYS A O 1
ATOM 2114 N N . MET A 1 266 ? 20.923 5.818 -41.510 1.00 90.25 266 MET A N 1
ATOM 2115 C CA . MET A 1 266 ? 20.773 4.697 -42.462 1.00 90.25 266 MET A CA 1
ATOM 2116 C C . MET A 1 266 ? 21.251 4.971 -43.900 1.00 90.25 266 MET A C 1
ATOM 2118 O O . MET A 1 266 ? 21.349 4.039 -44.681 1.00 90.25 266 MET A O 1
ATOM 2122 N N . ARG A 1 267 ? 21.480 6.234 -44.276 1.00 89.56 267 ARG A N 1
ATOM 2123 C CA . ARG A 1 267 ? 21.952 6.621 -45.616 1.00 89.56 267 ARG A CA 1
ATOM 2124 C C . ARG A 1 267 ? 23.447 6.887 -45.711 1.00 89.56 267 ARG A C 1
ATOM 2126 O O . ARG A 1 267 ? 23.966 7.004 -46.813 1.00 89.56 267 ARG A O 1
ATOM 2133 N N . ASP A 1 268 ? 24.091 7.056 -44.564 1.00 88.69 268 ASP A N 1
ATOM 2134 C CA . ASP A 1 268 ? 25.496 7.447 -44.455 1.00 88.69 268 ASP A CA 1
ATOM 2135 C C . ASP A 1 268 ? 26.352 6.271 -43.955 1.00 88.69 268 ASP A C 1
ATOM 2137 O O . ASP A 1 268 ? 27.535 6.433 -43.662 1.00 88.69 268 ASP A O 1
ATOM 2141 N N . ILE A 1 269 ? 25.731 5.102 -43.793 1.00 91.25 269 ILE A N 1
ATOM 2142 C CA . ILE A 1 269 ? 26.345 3.886 -43.287 1.00 91.25 269 ILE A CA 1
ATOM 2143 C C . ILE A 1 269 ? 26.650 2.953 -44.452 1.00 91.25 269 ILE A C 1
ATOM 2145 O O . ILE A 1 269 ? 25.798 2.764 -45.306 1.00 91.25 269 ILE A O 1
ATOM 2149 N N . ASP A 1 270 ? 27.854 2.387 -44.446 1.00 92.94 270 ASP A N 1
ATOM 2150 C CA . ASP A 1 270 ? 28.237 1.281 -45.321 1.00 92.94 270 ASP A CA 1
ATOM 2151 C C . ASP A 1 270 ? 28.343 0.026 -44.449 1.00 92.94 270 ASP A C 1
ATOM 2153 O O . ASP A 1 270 ? 29.341 -0.188 -43.741 1.00 92.94 270 ASP A O 1
ATOM 2157 N N . GLU A 1 271 ? 27.275 -0.776 -44.406 1.00 93.94 271 GLU A N 1
ATOM 2158 C CA . GLU A 1 271 ? 27.241 -1.957 -43.544 1.00 93.94 271 GLU A CA 1
ATOM 2159 C C . GLU A 1 271 ? 28.281 -2.998 -43.971 1.00 93.94 271 GLU A C 1
ATOM 2161 O O . GLU A 1 271 ? 28.854 -3.677 -43.109 1.00 93.94 271 GLU A O 1
ATOM 2166 N N . CYS A 1 272 ? 28.568 -3.085 -45.275 1.00 93.25 272 CYS A N 1
ATOM 2167 C CA . CYS A 1 272 ? 29.556 -3.998 -45.844 1.00 93.25 272 CYS A CA 1
ATOM 2168 C C . CYS A 1 272 ? 30.975 -3.642 -45.382 1.00 93.25 272 CYS A C 1
ATOM 2170 O O . CYS A 1 272 ? 31.721 -4.514 -44.926 1.00 93.25 272 CYS A O 1
ATOM 2172 N N . ALA A 1 273 ? 31.350 -2.360 -45.429 1.00 91.88 273 ALA A N 1
ATOM 2173 C CA . ALA A 1 273 ? 32.642 -1.891 -44.943 1.00 91.88 273 ALA A CA 1
ATOM 2174 C C . ALA A 1 273 ? 32.784 -2.110 -43.435 1.00 91.88 273 ALA A C 1
ATOM 2176 O O . ALA A 1 273 ? 33.855 -2.532 -42.981 1.00 91.88 273 ALA A O 1
ATOM 2177 N N . LEU A 1 274 ? 31.708 -1.879 -42.676 1.00 91.00 274 LEU A N 1
ATOM 2178 C CA . LEU A 1 274 ? 31.674 -2.039 -41.223 1.00 91.00 274 LEU A CA 1
ATOM 2179 C C . LEU A 1 274 ? 31.566 -3.493 -40.759 1.00 91.00 274 LEU A C 1
ATOM 2181 O O . LEU A 1 274 ? 31.827 -3.766 -39.586 1.00 91.00 274 LEU A O 1
ATOM 2185 N N . GLY A 1 275 ? 31.224 -4.426 -41.646 1.00 89.69 275 GLY A N 1
ATOM 2186 C CA . GLY A 1 275 ? 31.058 -5.836 -41.301 1.00 89.69 275 GLY A CA 1
ATOM 2187 C C . GLY A 1 275 ? 29.920 -6.083 -40.308 1.00 89.69 275 GLY A C 1
ATOM 2188 O O . GLY A 1 275 ? 29.978 -7.032 -39.536 1.00 89.69 275 GLY A O 1
ATOM 2189 N N . ILE A 1 276 ? 28.899 -5.222 -40.294 1.00 91.19 276 ILE A N 1
ATOM 2190 C CA . ILE A 1 276 ? 27.706 -5.371 -39.437 1.00 91.19 276 ILE A CA 1
ATOM 2191 C C . ILE A 1 276 ? 26.533 -5.973 -40.214 1.00 91.19 276 ILE A C 1
ATOM 2193 O O . ILE A 1 276 ? 25.365 -5.667 -39.969 1.00 91.19 276 ILE A O 1
ATOM 2197 N N . THR A 1 277 ? 26.862 -6.822 -41.179 1.00 91.38 277 THR A N 1
ATOM 2198 C CA . THR A 1 277 ? 25.906 -7.468 -42.066 1.00 91.38 277 THR A CA 1
ATOM 2199 C C . THR A 1 277 ? 25.525 -8.832 -41.505 1.00 91.38 277 THR A C 1
ATOM 2201 O O . THR A 1 277 ? 26.258 -9.428 -40.720 1.00 91.38 277 THR A O 1
ATOM 2204 N N . ASN A 1 278 ? 24.372 -9.354 -41.908 1.00 90.88 278 ASN A N 1
ATOM 2205 C CA . ASN A 1 278 ? 24.014 -10.751 -41.685 1.00 90.88 278 ASN A CA 1
ATOM 2206 C C . ASN A 1 278 ? 24.299 -11.626 -42.917 1.00 90.88 278 ASN A C 1
ATOM 2208 O O . ASN A 1 278 ? 23.800 -12.744 -42.962 1.00 90.88 278 ASN A O 1
ATOM 2212 N N . CYS A 1 279 ? 25.074 -11.143 -43.903 1.00 92.12 279 CYS A N 1
ATOM 2213 C CA . CYS A 1 279 ? 25.502 -11.945 -45.055 1.00 92.12 279 CYS A CA 1
ATOM 2214 C C . CYS A 1 279 ? 26.138 -13.269 -44.607 1.00 92.12 279 CYS A C 1
ATOM 2216 O O . CYS A 1 279 ? 26.798 -13.330 -43.568 1.00 92.12 279 CYS A O 1
ATOM 2218 N N . SER A 1 280 ? 26.008 -14.315 -45.425 1.00 89.19 280 SER A N 1
ATOM 2219 C CA . SER A 1 280 ? 26.831 -15.513 -45.260 1.00 89.19 280 SER A CA 1
ATOM 2220 C C . SER A 1 280 ? 28.313 -15.125 -45.303 1.00 89.19 280 SER A C 1
ATOM 2222 O O . SER A 1 280 ? 28.695 -14.236 -46.061 1.00 89.19 280 SER A O 1
ATOM 2224 N N . GLY A 1 281 ? 29.169 -15.805 -44.535 1.00 84.25 281 GLY A N 1
ATOM 2225 C CA . GLY A 1 281 ? 30.606 -15.494 -44.490 1.00 84.25 281 GLY A CA 1
ATOM 2226 C C . GLY A 1 281 ? 31.333 -15.636 -45.836 1.00 84.25 281 GLY A C 1
ATOM 2227 O O . GLY A 1 281 ? 32.433 -15.116 -45.987 1.00 84.25 281 GLY A O 1
ATOM 2228 N N . VAL A 1 282 ? 30.718 -16.323 -46.805 1.00 83.62 282 VAL A N 1
ATOM 2229 C CA . VAL A 1 282 ? 31.215 -16.479 -48.184 1.00 83.62 282 VAL A CA 1
ATOM 2230 C C . VAL A 1 282 ? 30.460 -15.620 -49.206 1.00 83.62 282 VAL A C 1
ATOM 2232 O O . VAL A 1 282 ? 30.802 -15.652 -50.382 1.00 83.62 282 VAL A O 1
ATOM 2235 N N . ALA A 1 283 ? 29.419 -14.891 -48.797 1.00 90.12 283 ALA A N 1
ATOM 2236 C CA . ALA A 1 283 ? 28.620 -14.069 -49.700 1.00 90.12 283 ALA A CA 1
ATOM 2237 C C . ALA A 1 283 ? 29.298 -12.730 -50.017 1.00 90.12 283 ALA A C 1
ATOM 2239 O O . ALA A 1 283 ? 29.986 -12.138 -49.185 1.00 90.12 283 ALA A O 1
ATOM 2240 N N . GLU A 1 284 ? 29.035 -12.218 -51.215 1.00 93.31 284 GLU A N 1
ATOM 2241 C CA . GLU A 1 284 ? 29.416 -10.875 -51.633 1.00 93.31 284 GLU A CA 1
ATOM 2242 C C . GLU A 1 284 ? 28.409 -9.856 -51.097 1.00 93.31 284 GLU A C 1
ATOM 2244 O O . GLU A 1 284 ? 27.206 -9.969 -51.340 1.00 93.31 284 GLU A O 1
ATOM 2249 N N . CYS A 1 285 ? 28.904 -8.855 -50.370 1.00 94.94 285 CYS A N 1
ATOM 2250 C CA . CYS A 1 285 ? 28.093 -7.773 -49.823 1.00 94.94 285 CYS A CA 1
ATOM 2251 C C . CYS A 1 285 ? 28.145 -6.544 -50.731 1.00 94.94 285 CYS A C 1
ATOM 2253 O O . CYS A 1 285 ? 29.228 -6.113 -51.130 1.00 94.94 285 CYS A O 1
ATOM 2255 N N . VAL A 1 286 ? 26.981 -5.961 -51.016 1.00 95.12 286 VAL A N 1
ATOM 2256 C CA . VAL A 1 286 ? 26.836 -4.729 -51.795 1.00 95.12 286 VAL A CA 1
ATOM 2257 C C . VAL A 1 286 ? 26.090 -3.695 -50.965 1.00 95.12 286 VAL A C 1
ATOM 2259 O O . VAL A 1 286 ? 24.917 -3.879 -50.636 1.00 95.12 286 VAL A O 1
ATOM 2262 N N . ASP A 1 287 ? 26.776 -2.600 -50.660 1.00 94.50 287 ASP A N 1
ATOM 2263 C CA . ASP A 1 287 ? 26.208 -1.464 -49.943 1.00 94.50 287 ASP A CA 1
ATOM 2264 C C . ASP A 1 287 ? 25.165 -0.719 -50.791 1.00 94.50 287 ASP A C 1
ATOM 2266 O O . ASP A 1 287 ? 25.281 -0.628 -52.022 1.00 94.50 287 ASP A O 1
ATOM 2270 N N . LYS A 1 288 ? 24.132 -0.175 -50.144 1.00 93.69 288 LYS A N 1
ATOM 2271 C CA . LYS A 1 288 ? 23.101 0.638 -50.794 1.00 93.69 288 LYS A CA 1
ATOM 2272 C C . LYS A 1 288 ? 22.870 1.931 -50.033 1.00 93.69 288 LYS A C 1
ATOM 2274 O O . LYS A 1 288 ? 23.090 2.055 -48.844 1.00 93.69 288 LYS A O 1
ATOM 2279 N N . ALA A 1 289 ? 22.245 2.887 -50.720 1.00 89.81 289 ALA A N 1
ATOM 2280 C CA . ALA A 1 289 ? 21.842 4.155 -50.111 1.00 89.81 289 ALA A CA 1
ATOM 2281 C C . ALA A 1 289 ? 20.917 4.004 -48.883 1.00 89.81 289 ALA A C 1
ATOM 2283 O O . ALA A 1 289 ? 20.734 4.976 -48.156 1.00 89.81 289 ALA A O 1
ATOM 2284 N N . ILE A 1 290 ? 20.260 2.852 -48.711 1.00 89.88 290 ILE A N 1
ATOM 2285 C CA . ILE A 1 290 ? 19.559 2.445 -47.488 1.00 89.88 290 ILE A CA 1
ATOM 2286 C C . ILE A 1 290 ? 19.731 0.925 -47.367 1.00 89.88 290 ILE A C 1
ATOM 2288 O O . ILE A 1 290 ? 19.114 0.188 -48.142 1.00 89.88 290 ILE A O 1
ATOM 2292 N N . GLY A 1 291 ? 20.518 0.470 -46.391 1.00 90.75 291 GLY A N 1
ATOM 2293 C CA . GLY A 1 291 ? 20.788 -0.950 -46.155 1.00 90.75 291 GLY A CA 1
ATOM 2294 C C . GLY A 1 291 ? 21.775 -1.554 -47.155 1.00 90.75 291 GLY A C 1
ATOM 2295 O O . GLY A 1 291 ? 22.445 -0.849 -47.894 1.00 90.75 291 GLY A O 1
ATOM 2296 N N . TYR A 1 292 ? 21.803 -2.883 -47.240 1.00 93.81 292 TYR A N 1
ATOM 2297 C CA . TYR A 1 292 ? 22.739 -3.629 -48.084 1.00 93.81 292 TYR A CA 1
ATOM 2298 C C . TYR A 1 292 ? 22.093 -4.897 -48.648 1.00 93.81 292 TYR A C 1
ATOM 2300 O O . TYR A 1 292 ? 21.095 -5.409 -48.132 1.00 93.81 292 TYR A O 1
ATOM 2308 N N . GLU A 1 293 ? 22.702 -5.437 -49.696 1.00 95.19 293 GLU A N 1
ATOM 2309 C CA . GLU A 1 293 ? 22.355 -6.733 -50.270 1.00 95.19 293 GLU A CA 1
ATOM 2310 C C . GLU A 1 293 ? 23.508 -7.720 -50.158 1.00 95.19 293 GLU A C 1
ATOM 2312 O O . GLU A 1 293 ? 24.674 -7.334 -50.133 1.00 95.19 293 GLU A O 1
ATOM 2317 N N . CYS A 1 294 ? 23.173 -9.008 -50.106 1.00 95.75 294 CYS A N 1
ATOM 2318 C CA . CYS A 1 294 ? 24.155 -10.084 -50.124 1.00 95.75 294 CYS A CA 1
ATOM 2319 C C . CYS A 1 294 ? 23.831 -11.014 -51.287 1.00 95.75 294 CYS A C 1
ATOM 2321 O O . CYS A 1 294 ? 22.660 -11.278 -51.561 1.00 95.75 294 CYS A O 1
ATOM 2323 N N . HIS A 1 295 ? 24.863 -11.540 -51.931 1.00 93.62 295 HIS A N 1
ATOM 2324 C CA . HIS A 1 295 ? 24.726 -12.459 -53.051 1.00 93.62 295 HIS A CA 1
ATOM 2325 C C . HIS A 1 295 ? 25.704 -13.616 -52.881 1.00 93.62 295 HIS A C 1
ATOM 2327 O O . HIS A 1 295 ? 26.857 -13.408 -52.506 1.00 93.62 295 HIS A O 1
ATOM 2333 N N . CYS A 1 296 ? 25.258 -14.844 -53.140 1.00 88.69 296 CYS A N 1
ATOM 2334 C CA . CYS A 1 296 ? 26.180 -15.972 -53.170 1.00 88.69 296 CYS A CA 1
ATOM 2335 C C . CYS A 1 296 ? 27.082 -15.862 -54.413 1.00 88.69 296 CYS A C 1
ATOM 2337 O O . CYS A 1 296 ? 26.563 -15.607 -55.503 1.00 88.69 296 CYS A O 1
ATOM 2339 N N . PRO A 1 297 ? 28.405 -16.044 -54.269 1.00 88.25 297 PRO A N 1
ATOM 2340 C CA . PRO A 1 297 ? 29.325 -15.992 -55.397 1.00 88.25 297 PRO A CA 1
ATOM 2341 C C . PRO A 1 297 ? 29.101 -17.174 -56.350 1.00 88.25 297 PRO A C 1
ATOM 2343 O O . PRO A 1 297 ? 28.438 -18.162 -56.013 1.00 88.25 297 PRO A O 1
ATOM 2346 N N . GLU A 1 298 ? 29.684 -17.099 -57.548 1.00 83.94 298 GLU A N 1
ATOM 2347 C CA . GLU A 1 298 ? 29.610 -18.196 -58.517 1.00 83.94 298 GLU A CA 1
ATOM 2348 C C . GLU A 1 298 ? 30.095 -19.526 -57.908 1.00 83.94 298 GLU A C 1
ATOM 2350 O O . GLU A 1 298 ? 31.116 -19.591 -57.224 1.00 83.94 298 GLU A O 1
ATOM 2355 N N . GLY A 1 299 ? 29.344 -20.605 -58.154 1.00 74.62 299 GLY A N 1
ATOM 2356 C CA . GLY A 1 299 ? 29.602 -21.925 -57.563 1.00 74.62 299 GLY A CA 1
ATOM 2357 C C . GLY A 1 299 ? 28.894 -22.183 -56.226 1.00 74.62 299 GLY A C 1
ATOM 2358 O O . GLY A 1 299 ? 28.951 -23.308 -55.727 1.00 74.62 299 GLY A O 1
ATOM 2359 N N . TYR A 1 300 ? 28.174 -21.197 -55.683 1.00 80.12 300 TYR A N 1
ATOM 2360 C CA . TYR A 1 300 ? 27.318 -21.340 -54.505 1.00 80.12 300 TYR A CA 1
ATOM 2361 C C . TYR A 1 300 ? 25.836 -21.165 -54.872 1.00 80.12 300 TYR A C 1
ATOM 2363 O O . TYR A 1 300 ? 25.474 -20.366 -55.732 1.00 80.12 300 TYR A O 1
ATOM 2371 N N . VAL A 1 301 ? 24.973 -21.935 -54.214 1.00 82.44 301 VAL A N 1
ATOM 2372 C CA . VAL A 1 301 ? 23.514 -21.875 -54.313 1.00 82.44 301 VAL A CA 1
ATOM 2373 C C . VAL A 1 301 ? 22.962 -21.193 -53.078 1.00 82.44 301 VAL A C 1
ATOM 2375 O O . VAL A 1 301 ? 23.380 -21.477 -51.952 1.00 82.44 301 VAL A O 1
ATOM 2378 N N . ASP A 1 302 ? 21.992 -20.320 -53.311 1.00 85.88 302 ASP A N 1
ATOM 2379 C CA . ASP A 1 302 ? 21.237 -19.684 -52.250 1.00 85.88 302 ASP A CA 1
ATOM 2380 C C . ASP A 1 302 ? 20.225 -20.658 -51.638 1.00 85.88 302 ASP A C 1
ATOM 2382 O O . ASP A 1 302 ? 19.325 -21.162 -52.315 1.00 85.88 302 ASP A O 1
ATOM 2386 N N . GLY A 1 303 ? 20.396 -20.938 -50.352 1.00 83.31 303 GLY A N 1
ATOM 2387 C CA . GLY A 1 303 ? 19.514 -21.799 -49.576 1.00 83.31 303 GLY A CA 1
ATOM 2388 C C . GLY A 1 303 ? 18.245 -21.101 -49.088 1.00 83.31 303 GLY A C 1
ATOM 2389 O O . GLY A 1 303 ? 17.340 -21.790 -48.622 1.00 83.31 303 GLY A O 1
ATOM 2390 N N . ASN A 1 304 ? 18.155 -19.769 -49.180 1.00 84.50 304 ASN A N 1
ATOM 2391 C CA . ASN A 1 304 ? 16.971 -19.012 -48.786 1.00 84.50 304 ASN A CA 1
ATOM 2392 C C . ASN A 1 304 ? 16.660 -17.877 -49.783 1.00 84.50 304 ASN A C 1
ATOM 2394 O O . ASN A 1 304 ? 17.090 -16.742 -49.586 1.00 84.50 304 ASN A O 1
ATOM 2398 N N . PRO A 1 305 ? 15.825 -18.136 -50.807 1.00 85.62 305 PRO A N 1
ATOM 2399 C CA . PRO A 1 305 ? 15.437 -17.115 -51.778 1.00 85.62 305 PRO A CA 1
ATOM 2400 C C . PRO A 1 305 ? 14.701 -15.897 -51.190 1.00 85.62 305 PRO A C 1
ATOM 2402 O O . PRO A 1 305 ? 14.672 -14.854 -51.840 1.00 85.62 305 PRO A O 1
ATOM 2405 N N . GLU A 1 306 ? 14.085 -16.008 -50.004 1.00 90.12 306 GLU A N 1
ATOM 2406 C CA . GLU A 1 306 ? 13.423 -14.871 -49.339 1.00 90.12 306 GLU A CA 1
ATOM 2407 C C . GLU A 1 306 ? 14.431 -13.906 -48.698 1.00 90.12 306 GLU A C 1
ATOM 2409 O O . GLU A 1 306 ? 14.143 -12.717 -48.563 1.00 90.12 306 GLU A O 1
ATOM 2414 N N . GLU A 1 307 ? 15.632 -14.387 -48.362 1.00 89.00 307 GLU A N 1
ATOM 2415 C CA . GLU A 1 307 ? 16.735 -13.574 -47.847 1.00 89.00 307 GLU A CA 1
ATOM 2416 C C . GLU A 1 307 ? 18.046 -13.920 -48.569 1.00 89.00 307 GLU A C 1
ATOM 2418 O O . GLU A 1 307 ? 18.885 -14.657 -48.031 1.00 89.00 307 GLU A O 1
ATOM 2423 N N . PRO A 1 308 ? 18.255 -13.372 -49.781 1.00 91.69 308 PRO A N 1
ATOM 2424 C CA . PRO A 1 308 ? 19.379 -13.773 -50.606 1.00 91.69 308 PRO A CA 1
ATOM 2425 C C . PRO A 1 308 ? 20.753 -13.533 -49.964 1.00 91.69 308 PRO A C 1
ATOM 2427 O O . PRO A 1 308 ? 20.970 -12.574 -49.209 1.00 91.69 308 PRO A O 1
ATOM 2430 N N . GLY A 1 309 ? 21.695 -14.432 -50.248 1.00 88.19 309 GLY A N 1
ATOM 2431 C CA . GLY A 1 309 ? 23.084 -14.380 -49.795 1.00 88.19 309 GLY A CA 1
ATOM 2432 C C . GLY A 1 309 ? 23.280 -14.576 -48.289 1.00 88.19 309 GLY A C 1
ATOM 2433 O O . GLY A 1 309 ? 24.395 -14.412 -47.794 1.00 88.19 309 GLY A O 1
ATOM 2434 N N . ARG A 1 310 ? 22.224 -14.905 -47.531 1.00 89.88 310 ARG A N 1
ATOM 2435 C CA . ARG A 1 310 ? 22.294 -15.206 -46.086 1.00 89.88 310 ARG A CA 1
ATOM 2436 C C . ARG A 1 310 ? 22.636 -16.662 -45.809 1.00 89.88 310 ARG A C 1
ATOM 2438 O O . ARG A 1 310 ? 23.268 -16.972 -44.802 1.00 89.88 310 ARG A O 1
ATOM 2445 N N . VAL A 1 311 ? 22.281 -17.541 -46.743 1.00 86.75 311 VAL A N 1
ATOM 2446 C CA . VAL A 1 311 ? 22.569 -18.973 -46.692 1.00 86.75 311 VAL A CA 1
ATOM 2447 C C . VAL A 1 311 ? 23.184 -19.379 -48.026 1.00 86.75 311 VAL A C 1
ATOM 2449 O O . VAL A 1 311 ? 22.467 -19.621 -48.986 1.00 86.75 311 VAL A O 1
ATOM 2452 N N . CYS A 1 312 ? 24.511 -19.456 -48.098 1.00 83.62 312 CYS A N 1
ATOM 2453 C CA . CYS A 1 312 ? 25.209 -19.906 -49.303 1.00 83.62 312 CYS A CA 1
ATOM 2454 C C . CYS A 1 312 ? 25.773 -21.309 -49.087 1.00 83.62 312 CYS A C 1
ATOM 2456 O O . CYS A 1 312 ? 26.637 -21.507 -48.234 1.00 83.62 312 CYS A O 1
ATOM 2458 N N . GLY A 1 313 ? 25.297 -22.278 -49.869 1.00 76.56 313 GLY A N 1
ATOM 2459 C CA . GLY A 1 313 ? 25.833 -23.639 -49.906 1.00 76.56 313 GLY A CA 1
ATOM 2460 C C . GLY A 1 313 ? 26.583 -23.886 -51.211 1.00 76.56 313 GLY A C 1
ATOM 2461 O O . GLY A 1 313 ? 26.114 -23.485 -52.268 1.00 76.56 313 GLY A O 1
ATOM 2462 N N . ALA A 1 314 ? 27.745 -24.533 -51.180 1.00 70.62 314 ALA A N 1
ATOM 2463 C CA . ALA A 1 314 ? 28.461 -24.863 -52.413 1.00 70.62 314 ALA A CA 1
ATOM 2464 C C . ALA A 1 314 ? 27.629 -25.831 -53.284 1.00 70.62 314 ALA A C 1
ATOM 2466 O O . ALA A 1 314 ? 27.112 -26.830 -52.782 1.00 70.62 314 ALA A O 1
ATOM 2467 N N . LEU A 1 315 ? 27.542 -25.574 -54.597 1.00 59.22 315 LEU A N 1
ATOM 2468 C CA . LEU A 1 315 ? 26.744 -26.337 -55.579 1.00 59.22 315 LEU A CA 1
ATOM 2469 C C . LEU A 1 315 ? 27.146 -27.829 -55.684 1.00 59.22 315 LEU A C 1
ATOM 2471 O O . LEU A 1 315 ? 26.415 -28.630 -56.256 1.00 59.22 315 LEU A O 1
ATOM 2475 N N . LEU A 1 316 ? 28.298 -28.213 -55.126 1.00 56.44 316 LEU A N 1
ATOM 2476 C CA . LEU A 1 316 ? 28.887 -29.555 -55.214 1.00 56.44 316 LEU A CA 1
ATOM 2477 C C . LEU A 1 316 ? 29.014 -30.281 -53.858 1.00 56.44 316 LEU A C 1
ATOM 2479 O O . LEU A 1 316 ? 29.836 -31.187 -53.725 1.00 56.44 316 LEU A O 1
ATOM 2483 N N . CYS A 1 317 ? 28.214 -29.929 -52.846 1.00 57.06 317 CYS A N 1
ATOM 2484 C CA . CYS A 1 317 ? 28.335 -30.559 -51.523 1.00 57.06 317 CYS A CA 1
ATOM 2485 C C . CYS A 1 317 ? 27.747 -31.976 -51.365 1.00 57.06 317 CYS A C 1
ATOM 2487 O O . CYS A 1 317 ? 27.868 -32.561 -50.289 1.00 57.06 317 CYS A O 1
ATOM 2489 N N . ASP A 1 318 ? 27.220 -32.588 -52.429 1.00 58.53 318 ASP A N 1
ATOM 2490 C CA . ASP A 1 318 ? 26.945 -34.036 -52.431 1.00 58.53 318 ASP A CA 1
ATOM 2491 C C . ASP A 1 318 ? 28.240 -34.874 -52.401 1.00 58.53 318 ASP A C 1
ATOM 2493 O O . ASP A 1 318 ? 28.218 -36.054 -52.056 1.00 58.53 318 ASP A O 1
ATOM 2497 N N . LEU A 1 319 ? 29.390 -34.272 -52.731 1.00 67.56 319 LEU A N 1
ATOM 2498 C CA . LEU A 1 319 ? 30.663 -34.982 -52.854 1.00 67.56 319 LEU A CA 1
ATOM 2499 C C . LEU A 1 319 ? 31.243 -35.435 -51.502 1.00 67.56 319 LEU A C 1
ATOM 2501 O O . LEU A 1 319 ? 31.986 -36.405 -51.473 1.00 67.56 319 LEU A O 1
ATOM 2505 N N . CYS A 1 320 ? 30.889 -34.782 -50.388 1.00 71.25 320 CYS A N 1
ATOM 2506 C CA . CYS A 1 320 ? 31.380 -35.131 -49.045 1.00 71.25 320 CYS A CA 1
ATOM 2507 C C . CYS A 1 320 ? 30.408 -36.032 -48.255 1.00 71.25 320 CYS A C 1
ATOM 2509 O O . CYS A 1 320 ? 30.467 -36.077 -47.025 1.00 71.25 320 CYS A O 1
ATOM 2511 N N . ASN A 1 321 ? 29.472 -36.704 -48.947 1.00 70.25 321 ASN A N 1
ATOM 2512 C CA . ASN A 1 321 ? 28.492 -37.652 -48.388 1.00 70.25 321 ASN A CA 1
ATOM 2513 C C . ASN A 1 321 ? 27.676 -37.120 -47.188 1.00 70.25 321 ASN A C 1
ATOM 2515 O O . ASN A 1 321 ? 27.214 -37.896 -46.356 1.00 70.25 321 ASN A O 1
ATOM 2519 N N . SER A 1 322 ? 27.511 -35.796 -47.069 1.00 69.81 322 SER A N 1
ATOM 2520 C CA . SER A 1 322 ? 26.895 -35.144 -45.897 1.00 69.81 322 SER A CA 1
ATOM 2521 C C . SER A 1 322 ? 27.581 -35.471 -44.553 1.00 69.81 322 SER A C 1
ATOM 2523 O O . SER A 1 322 ? 26.970 -35.352 -43.490 1.00 69.81 322 SER A O 1
ATOM 2525 N N . HIS A 1 323 ? 28.849 -35.888 -44.588 1.00 76.50 323 HIS A N 1
ATOM 2526 C CA . HIS A 1 323 ? 29.665 -36.261 -43.425 1.00 76.50 323 HIS A CA 1
ATOM 2527 C C . HIS A 1 323 ? 30.889 -35.352 -43.247 1.00 76.50 323 HIS A C 1
ATOM 2529 O O . HIS A 1 323 ? 31.837 -35.694 -42.537 1.00 76.50 323 HIS A O 1
ATOM 2535 N N . GLY A 1 324 ? 30.879 -34.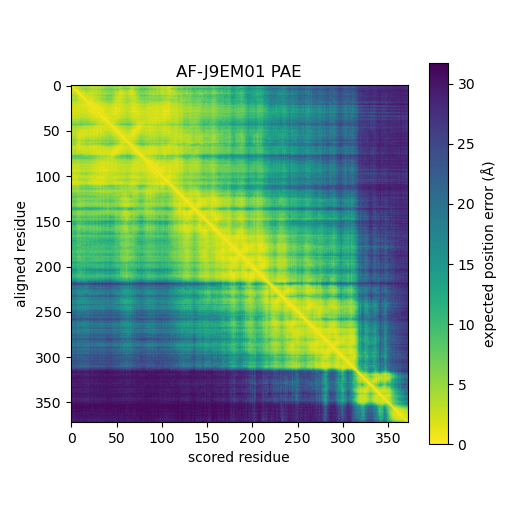194 -43.901 1.00 72.31 324 GLY A N 1
ATOM 2536 C CA . GLY A 1 324 ? 31.928 -33.194 -43.826 1.00 72.31 324 GLY A CA 1
ATOM 2537 C C . GLY A 1 324 ? 31.534 -31.905 -44.530 1.00 72.31 324 GLY A C 1
ATOM 2538 O O . GLY A 1 324 ? 30.567 -3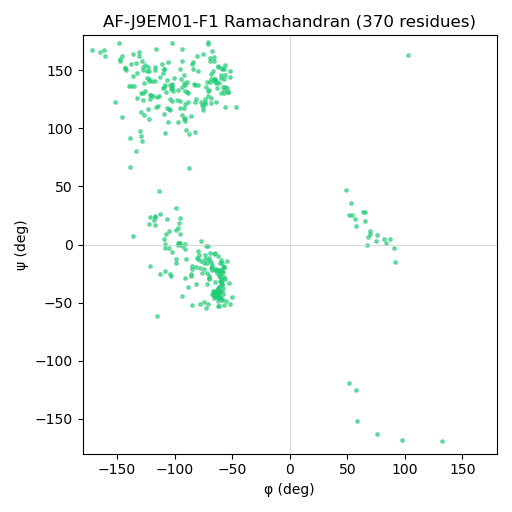1.870 -45.293 1.00 72.31 324 GLY A O 1
ATOM 2539 N N . ASP A 1 325 ? 32.323 -30.868 -44.284 1.00 74.44 325 ASP A N 1
ATOM 2540 C CA . ASP A 1 325 ? 32.186 -29.566 -44.923 1.00 74.44 325 ASP A CA 1
ATOM 2541 C C . ASP A 1 325 ? 33.033 -29.514 -46.200 1.00 74.44 325 ASP A C 1
ATOM 2543 O O . ASP A 1 325 ? 34.183 -29.963 -46.229 1.00 74.44 325 ASP A O 1
ATOM 2547 N N . CYS A 1 326 ? 32.480 -28.951 -47.272 1.00 75.00 326 CYS A N 1
ATOM 2548 C CA . CYS A 1 326 ? 33.185 -28.810 -48.544 1.00 75.00 326 CYS A CA 1
ATOM 2549 C C . CYS A 1 326 ? 33.971 -27.497 -48.565 1.00 75.00 326 CYS A C 1
ATOM 2551 O O . CYS A 1 326 ? 33.402 -26.412 -48.447 1.00 75.00 326 CYS A O 1
ATOM 2553 N N . VAL A 1 327 ? 35.279 -27.586 -48.774 1.00 72.00 327 VAL A N 1
ATOM 2554 C CA . VAL A 1 327 ? 36.181 -26.443 -48.920 1.00 72.00 327 VAL A CA 1
ATOM 2555 C C . VAL A 1 327 ? 36.536 -26.288 -50.396 1.00 72.00 327 VAL A C 1
ATOM 2557 O O . VAL A 1 327 ? 37.166 -27.166 -50.988 1.00 72.00 327 VAL A O 1
ATOM 2560 N N . HIS A 1 328 ? 36.124 -25.173 -51.003 1.00 69.25 328 HIS A N 1
ATOM 2561 C CA . HIS A 1 328 ? 36.427 -24.840 -52.398 1.00 69.25 328 HIS A CA 1
ATOM 2562 C C . HIS A 1 328 ? 37.724 -24.030 -52.501 1.00 69.25 328 HIS A C 1
ATOM 2564 O O . HIS A 1 328 ? 37.928 -23.055 -51.778 1.00 69.25 328 HIS A O 1
ATOM 2570 N N . ASN A 1 329 ? 38.614 -24.434 -53.407 1.00 66.94 329 ASN A N 1
ATOM 2571 C CA . ASN A 1 329 ? 39.821 -23.691 -53.743 1.00 66.94 329 ASN A CA 1
ATOM 2572 C C . ASN A 1 329 ? 39.579 -22.841 -54.997 1.00 66.94 329 ASN A C 1
ATOM 2574 O O . ASN A 1 329 ? 39.603 -23.348 -56.119 1.00 66.94 329 ASN A O 1
ATOM 2578 N N . ALA A 1 330 ? 39.424 -21.532 -54.802 1.00 56.66 330 ALA A N 1
ATOM 2579 C CA . ALA A 1 330 ? 39.111 -20.575 -55.862 1.00 56.66 330 ALA A CA 1
ATOM 2580 C C . ALA A 1 330 ? 40.163 -20.474 -56.989 1.00 56.66 330 ALA A C 1
ATOM 2582 O O . ALA A 1 330 ? 39.834 -20.049 -58.092 1.00 56.66 330 ALA A O 1
ATOM 2583 N N . LEU A 1 331 ? 41.423 -20.865 -56.749 1.00 64.38 331 LEU A N 1
ATOM 2584 C CA . LEU A 1 331 ? 42.508 -20.751 -57.739 1.00 64.38 331 LEU A CA 1
ATOM 2585 C C . LEU A 1 331 ? 42.614 -21.977 -58.647 1.00 64.38 331 LEU A C 1
ATOM 2587 O O . LEU A 1 331 ? 42.950 -21.861 -59.823 1.00 64.38 331 LEU A O 1
ATOM 2591 N N . THR A 1 332 ? 42.374 -23.161 -58.089 1.00 69.31 332 THR A N 1
ATOM 2592 C CA . THR A 1 332 ? 42.490 -24.438 -58.810 1.00 69.31 332 THR A CA 1
ATOM 2593 C C . THR A 1 332 ? 41.137 -25.007 -59.216 1.00 69.31 332 THR A C 1
ATOM 2595 O O . THR A 1 332 ? 41.088 -26.008 -59.927 1.00 69.31 332 THR A O 1
ATOM 2598 N N . ASN A 1 333 ? 40.052 -24.371 -58.764 1.00 62.62 333 ASN A N 1
ATOM 2599 C CA . ASN A 1 333 ? 38.676 -24.839 -58.875 1.00 62.62 333 ASN A CA 1
ATOM 2600 C C . ASN A 1 333 ? 38.472 -26.260 -58.310 1.00 62.62 333 ASN A C 1
ATOM 2602 O O . ASN A 1 333 ? 37.579 -26.986 -58.743 1.00 62.62 333 ASN A O 1
ATOM 2606 N N . ASN A 1 334 ? 39.333 -26.672 -57.372 1.00 69.94 334 ASN A N 1
ATOM 2607 C CA . ASN A 1 334 ? 39.278 -27.983 -56.735 1.00 69.94 334 ASN A CA 1
ATOM 2608 C C . ASN A 1 334 ? 38.441 -27.929 -55.449 1.00 69.94 334 ASN A C 1
ATOM 2610 O O . ASN A 1 334 ? 38.472 -26.929 -54.733 1.00 69.94 334 ASN A O 1
ATOM 2614 N N . ILE A 1 335 ? 37.733 -29.012 -55.137 1.00 71.19 335 ILE A N 1
ATOM 2615 C CA . ILE A 1 335 ? 36.906 -29.145 -53.936 1.00 71.19 335 ILE A CA 1
ATOM 2616 C C . ILE A 1 335 ? 37.528 -30.216 -53.051 1.00 71.19 335 ILE A C 1
ATOM 2618 O O . ILE A 1 335 ? 37.790 -31.327 -53.500 1.00 71.19 335 ILE A O 1
ATOM 2622 N N . THR A 1 336 ? 37.757 -29.877 -51.789 1.00 78.56 336 THR A N 1
ATOM 2623 C CA . THR A 1 336 ? 38.281 -30.794 -50.774 1.00 78.56 336 THR A CA 1
ATOM 2624 C C . THR A 1 336 ? 37.285 -30.920 -49.635 1.00 78.56 336 THR A C 1
ATOM 2626 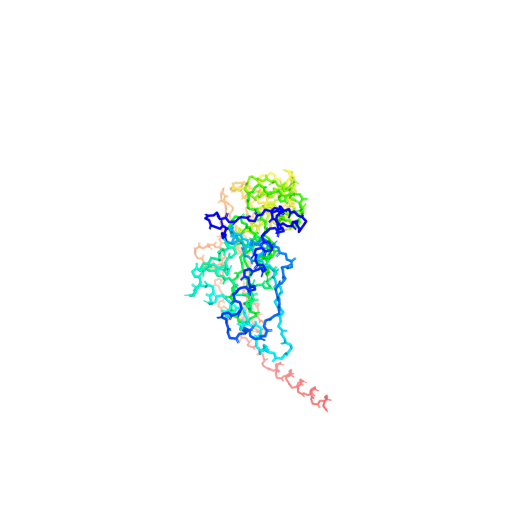O O . THR A 1 336 ? 36.692 -29.921 -49.236 1.00 78.56 336 THR A O 1
ATOM 2629 N N . CYS A 1 337 ? 37.114 -32.119 -49.089 1.00 80.81 337 CYS A N 1
ATOM 2630 C CA . CYS A 1 337 ? 36.230 -32.349 -47.952 1.00 80.81 337 CYS A CA 1
ATOM 2631 C C . CYS A 1 337 ? 36.995 -32.269 -46.626 1.00 80.81 337 CYS A C 1
ATOM 2633 O O . CYS A 1 337 ? 38.069 -32.855 -46.481 1.00 80.81 337 CYS A O 1
ATOM 2635 N N . VAL A 1 338 ? 36.423 -31.581 -45.640 1.00 82.69 338 VAL A N 1
ATOM 2636 C CA . VAL A 1 338 ? 36.858 -31.620 -44.240 1.00 82.69 338 VAL A CA 1
ATOM 2637 C C . VAL A 1 338 ? 35.842 -32.450 -43.467 1.00 82.69 338 VAL A C 1
ATOM 2639 O O . VAL A 1 338 ? 34.721 -32.009 -43.228 1.00 82.69 338 VAL A O 1
ATOM 2642 N N . CYS A 1 339 ? 36.213 -33.680 -43.116 1.00 80.56 339 CYS A N 1
ATOM 2643 C CA . CYS A 1 339 ? 35.283 -34.629 -42.509 1.00 80.56 339 CYS A CA 1
ATOM 2644 C C . CYS A 1 339 ? 34.931 -34.269 -41.064 1.00 80.56 339 CYS A C 1
ATOM 2646 O O . CYS A 1 339 ? 35.798 -33.886 -40.278 1.00 80.56 339 CYS A O 1
ATOM 2648 N N . SER A 1 340 ? 33.656 -34.440 -40.718 1.00 80.19 340 SER A N 1
ATOM 2649 C CA . SER A 1 340 ? 33.151 -34.333 -39.351 1.00 80.19 340 SER A CA 1
ATOM 2650 C C . SER A 1 340 ? 33.660 -35.491 -38.481 1.00 80.19 340 SER A C 1
ATOM 2652 O O . SER A 1 340 ? 34.071 -36.538 -38.989 1.00 80.19 340 SER A O 1
ATOM 2654 N N . ASP A 1 341 ? 33.618 -35.318 -37.157 1.00 76.75 341 ASP A N 1
ATOM 2655 C CA . ASP A 1 341 ? 34.261 -36.211 -36.185 1.00 76.75 341 ASP A CA 1
ATOM 2656 C C . ASP A 1 341 ? 34.022 -37.711 -36.442 1.00 76.75 341 ASP A C 1
ATOM 2658 O O . ASP A 1 341 ? 32.903 -38.228 -36.379 1.00 76.75 341 ASP A O 1
ATOM 2662 N N . GLY A 1 342 ? 35.123 -38.427 -36.692 1.00 71.25 342 GLY A N 1
ATOM 2663 C CA . GLY A 1 342 ? 35.150 -39.875 -36.884 1.00 71.25 342 GLY A CA 1
ATOM 2664 C C . GLY A 1 342 ? 35.008 -40.351 -38.333 1.00 71.25 342 GLY A C 1
ATOM 2665 O O . GLY A 1 342 ? 35.342 -41.504 -38.599 1.00 71.25 342 GLY A O 1
ATOM 2666 N N . TRP A 1 343 ? 34.582 -39.503 -39.268 1.00 80.62 343 TRP A N 1
ATOM 2667 C CA . TRP A 1 343 ? 34.574 -39.829 -40.696 1.00 80.62 343 TRP A CA 1
ATOM 2668 C C . TRP A 1 343 ? 35.943 -39.566 -41.331 1.00 80.62 343 TRP A C 1
ATOM 2670 O O . TRP A 1 343 ? 36.732 -38.749 -40.857 1.00 80.62 343 TRP A O 1
ATOM 2680 N N . SER A 1 344 ? 36.289 -40.317 -42.372 1.00 81.19 344 SER A N 1
ATOM 2681 C CA . SER A 1 344 ? 37.589 -40.223 -43.051 1.00 81.19 344 SER A CA 1
ATOM 2682 C C . SER A 1 344 ? 37.458 -40.551 -44.541 1.00 81.19 344 SER A C 1
ATOM 2684 O O . SER A 1 344 ? 36.397 -40.974 -44.992 1.00 81.19 344 SER A O 1
ATOM 2686 N N . GLY A 1 345 ? 38.536 -40.368 -45.306 1.00 80.00 345 GLY A N 1
ATOM 2687 C CA . GLY A 1 345 ? 38.536 -40.517 -46.767 1.00 80.00 345 GLY A CA 1
ATOM 2688 C C . GLY A 1 345 ? 38.510 -39.167 -47.486 1.00 80.00 345 GLY A C 1
ATOM 2689 O O . GLY A 1 345 ? 38.212 -38.143 -46.878 1.00 80.00 345 GLY A O 1
ATOM 2690 N N . GLU A 1 346 ? 38.851 -39.159 -48.777 1.00 80.56 346 GLU A N 1
ATOM 2691 C CA . GLU A 1 346 ? 38.884 -37.943 -49.617 1.00 80.56 346 GLU A CA 1
ATOM 2692 C C . GLU A 1 346 ? 37.498 -37.285 -49.739 1.00 80.56 346 GLU A C 1
ATOM 2694 O O . GLU A 1 346 ? 37.392 -36.067 -49.870 1.00 80.56 346 GLU A O 1
ATOM 2699 N N . PHE A 1 347 ? 36.444 -38.097 -49.609 1.00 81.50 347 PHE A N 1
ATOM 2700 C CA . PHE A 1 347 ? 35.039 -37.722 -49.767 1.00 81.50 347 PHE A CA 1
ATOM 2701 C C . PHE A 1 347 ? 34.192 -38.018 -48.518 1.00 81.50 347 PHE A C 1
ATOM 2703 O O . PHE A 1 347 ? 32.965 -38.086 -48.594 1.00 81.50 347 PHE A O 1
ATOM 2710 N N . CYS A 1 348 ? 34.840 -38.213 -47.363 1.00 81.31 348 CYS A N 1
ATOM 2711 C CA . CYS A 1 348 ? 34.195 -38.547 -46.084 1.00 81.31 348 CYS A CA 1
ATOM 2712 C C . CYS A 1 348 ? 33.259 -39.767 -46.153 1.00 81.31 348 CYS A C 1
ATOM 2714 O O . CYS A 1 348 ? 32.223 -39.821 -45.496 1.00 81.31 348 CYS A O 1
ATOM 2716 N N . ASP A 1 349 ? 33.637 -40.757 -46.957 1.00 81.94 349 ASP A N 1
ATOM 2717 C CA . ASP A 1 349 ? 32.903 -41.994 -47.224 1.00 81.94 349 ASP A CA 1
ATOM 2718 C C . ASP A 1 349 ? 33.269 -43.136 -46.259 1.00 81.94 349 ASP A C 1
ATOM 2720 O O . ASP A 1 349 ? 32.571 -44.151 -46.179 1.00 81.94 349 ASP A O 1
ATOM 2724 N N . VAL A 1 350 ? 34.344 -42.980 -45.483 1.00 84.25 350 VAL A N 1
ATOM 2725 C CA . VAL A 1 350 ? 34.794 -43.987 -44.521 1.00 84.25 350 VAL A CA 1
ATOM 2726 C C . VAL A 1 350 ? 34.201 -43.700 -43.148 1.00 84.25 350 VAL A C 1
ATOM 2728 O O . VAL A 1 350 ? 34.573 -42.738 -42.475 1.00 84.25 350 VAL A O 1
ATOM 2731 N N . ALA A 1 351 ? 33.299 -44.579 -42.715 1.00 77.56 351 ALA A N 1
ATOM 2732 C CA . ALA A 1 351 ? 32.655 -44.495 -41.411 1.00 77.56 351 ALA A CA 1
ATOM 2733 C C . ALA A 1 351 ? 33.644 -44.708 -40.242 1.00 77.56 351 ALA A C 1
ATOM 2735 O O . ALA A 1 351 ? 34.582 -45.510 -40.360 1.00 77.56 351 ALA A O 1
ATOM 2736 N N . PRO A 1 352 ? 33.400 -44.085 -39.072 1.00 75.69 352 PRO A N 1
ATOM 2737 C CA . PRO A 1 352 ? 34.232 -44.264 -37.886 1.00 75.69 352 PRO A CA 1
ATOM 2738 C C . PR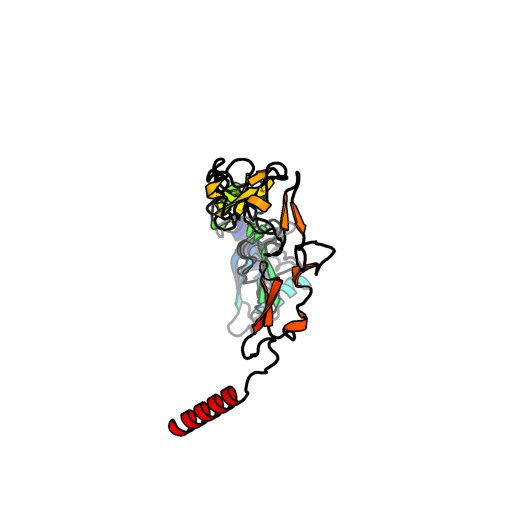O A 1 352 ? 34.327 -45.725 -37.460 1.00 75.69 352 PRO A C 1
ATOM 2740 O O . PRO A 1 352 ? 33.321 -46.421 -37.277 1.00 75.69 352 PRO A O 1
ATOM 2743 N N . SER A 1 353 ? 35.554 -46.197 -37.227 1.00 69.81 353 SER A N 1
ATOM 2744 C CA . SER A 1 353 ? 35.758 -47.550 -36.718 1.00 69.81 353 SER A CA 1
ATOM 2745 C C . SER A 1 353 ? 35.141 -47.686 -35.318 1.00 69.81 353 SER A C 1
ATOM 2747 O O . SER A 1 353 ? 35.517 -46.997 -34.367 1.00 69.81 353 SER A O 1
ATOM 2749 N N . LYS A 1 354 ? 34.222 -48.644 -35.149 1.00 63.34 354 LYS A N 1
ATOM 2750 C CA . LYS A 1 354 ? 33.701 -49.015 -33.818 1.00 63.34 354 LYS A CA 1
ATOM 2751 C C . LYS A 1 354 ? 34.768 -49.653 -32.918 1.00 63.34 354 LYS A C 1
ATOM 2753 O O . LYS A 1 354 ? 34.521 -49.856 -31.732 1.00 63.34 354 LYS A O 1
ATOM 2758 N N . ALA A 1 355 ? 35.954 -49.946 -33.456 1.00 61.22 355 ALA A N 1
ATOM 2759 C CA . ALA A 1 355 ? 37.073 -50.522 -32.720 1.00 61.22 355 ALA A CA 1
ATOM 2760 C C . ALA A 1 355 ? 37.546 -49.614 -31.573 1.00 61.22 355 ALA A C 1
ATOM 2762 O O . ALA A 1 355 ? 37.861 -50.125 -30.502 1.00 61.22 355 ALA A O 1
ATOM 2763 N N . SER A 1 356 ? 37.517 -48.287 -31.756 1.00 61.41 356 SER A N 1
ATOM 2764 C CA . SER A 1 356 ? 37.904 -47.330 -30.706 1.00 61.41 356 SER A CA 1
ATOM 2765 C C . SER A 1 356 ? 36.949 -47.375 -29.502 1.00 61.41 356 SER A C 1
ATOM 2767 O O . SER A 1 356 ? 37.384 -47.466 -28.356 1.00 61.41 356 SER A O 1
ATOM 2769 N N . MET A 1 357 ? 35.636 -47.445 -29.757 1.00 61.44 357 MET A N 1
ATOM 2770 C CA . MET A 1 357 ? 34.615 -47.596 -28.709 1.00 61.44 357 MET A CA 1
ATOM 2771 C C . MET A 1 357 ? 34.710 -48.952 -27.999 1.00 61.44 357 MET A C 1
ATOM 2773 O O . MET A 1 357 ? 34.594 -49.019 -26.779 1.00 61.44 357 MET A O 1
ATOM 2777 N N . ILE A 1 358 ? 34.969 -50.036 -28.736 1.00 66.69 358 ILE A N 1
ATOM 2778 C CA . ILE A 1 358 ? 35.141 -51.374 -28.151 1.00 66.69 358 ILE A CA 1
ATOM 2779 C C . ILE A 1 358 ? 36.399 -51.424 -27.271 1.00 66.69 358 ILE A C 1
ATOM 2781 O O . ILE A 1 358 ? 36.346 -51.971 -26.173 1.00 66.69 358 ILE A O 1
ATOM 2785 N N . LEU A 1 359 ? 37.506 -50.812 -27.700 1.00 65.69 359 LEU A N 1
ATOM 2786 C CA . LEU A 1 359 ? 38.743 -50.744 -26.920 1.00 65.69 359 LEU A CA 1
ATOM 2787 C C . LEU A 1 359 ? 38.563 -49.929 -25.631 1.00 65.69 359 LEU A C 1
ATOM 2789 O O . LEU A 1 359 ? 39.022 -50.361 -24.577 1.00 65.69 359 LEU A O 1
ATOM 2793 N N . LEU A 1 360 ? 37.862 -48.793 -25.698 1.00 69.12 360 LEU A N 1
ATOM 2794 C CA . LEU A 1 360 ? 37.547 -47.966 -24.528 1.00 69.12 360 LEU A CA 1
ATOM 2795 C C . LEU A 1 360 ? 36.645 -48.700 -23.532 1.00 69.12 360 LEU A C 1
ATOM 2797 O O . LEU A 1 360 ? 36.890 -48.630 -22.330 1.00 69.12 360 LEU A O 1
ATOM 2801 N N . VAL A 1 361 ? 35.653 -49.454 -24.012 1.00 74.38 361 VAL A N 1
ATOM 2802 C CA . VAL A 1 361 ? 34.803 -50.291 -23.152 1.00 74.38 361 VAL A CA 1
ATOM 2803 C C . VAL A 1 361 ? 35.611 -51.428 -22.525 1.00 74.38 361 VAL A C 1
ATOM 2805 O O . VAL A 1 361 ? 35.488 -51.666 -21.328 1.00 74.38 361 VAL A O 1
ATOM 2808 N N . ILE A 1 362 ? 36.483 -52.098 -23.284 1.00 76.75 362 ILE A N 1
ATOM 2809 C CA . ILE A 1 362 ? 37.360 -53.154 -22.754 1.00 76.75 362 ILE A CA 1
ATOM 2810 C C . ILE A 1 362 ? 38.313 -52.591 -21.692 1.00 76.75 362 ILE A C 1
ATOM 2812 O O . ILE A 1 362 ? 38.461 -53.194 -20.632 1.00 76.75 362 ILE A O 1
ATOM 2816 N N . LEU A 1 363 ? 38.920 -51.426 -21.939 1.00 77.88 363 LEU A N 1
ATOM 2817 C CA . LEU A 1 363 ? 39.794 -50.746 -20.979 1.00 77.88 363 LEU A CA 1
ATOM 2818 C C . LEU A 1 363 ? 39.033 -50.308 -19.724 1.00 77.88 363 LEU A C 1
ATOM 2820 O O . LEU A 1 363 ? 39.528 -50.526 -18.623 1.00 77.88 363 LEU A O 1
ATOM 2824 N N . ALA A 1 364 ? 37.826 -49.756 -19.867 1.00 77.00 364 ALA A N 1
ATOM 2825 C CA . ALA A 1 364 ? 36.988 -49.361 -18.738 1.00 77.00 364 ALA A CA 1
ATOM 2826 C C . ALA A 1 364 ? 36.568 -50.568 -17.884 1.00 77.00 364 ALA A C 1
ATOM 2828 O O . ALA A 1 364 ? 36.631 -50.499 -16.660 1.00 77.00 364 ALA A O 1
ATOM 2829 N N . VAL A 1 365 ? 36.204 -51.692 -18.513 1.00 80.94 365 VAL A N 1
ATOM 2830 C CA . VAL A 1 365 ? 35.858 -52.945 -17.819 1.00 80.94 365 VAL A CA 1
ATOM 2831 C C . VAL A 1 365 ? 37.079 -53.553 -17.123 1.00 80.94 365 VAL A C 1
ATOM 2833 O O . VAL A 1 365 ? 36.973 -53.970 -15.972 1.00 80.94 365 VAL A O 1
ATOM 2836 N N . LEU A 1 366 ? 38.247 -53.567 -17.774 1.00 82.31 366 LEU A N 1
ATOM 2837 C CA . LEU A 1 366 ? 39.504 -54.013 -17.160 1.00 82.31 366 LEU A CA 1
ATOM 2838 C C . LEU A 1 366 ? 39.887 -53.151 -15.955 1.00 82.31 366 LEU A C 1
ATOM 2840 O O . LEU A 1 366 ? 40.307 -53.688 -14.934 1.00 82.31 366 LEU A O 1
ATOM 2844 N N . PHE A 1 367 ? 39.714 -51.833 -16.055 1.00 81.38 367 PHE A N 1
ATOM 2845 C CA . PHE A 1 367 ? 39.996 -50.915 -14.956 1.00 81.38 367 PHE A CA 1
ATOM 2846 C C . PHE A 1 367 ? 39.060 -51.168 -13.767 1.00 81.38 367 PHE A C 1
ATOM 2848 O O . PHE A 1 367 ? 39.531 -51.289 -12.643 1.00 81.38 367 PHE A O 1
ATOM 2855 N N . LEU A 1 368 ? 37.759 -51.354 -14.019 1.00 79.19 368 LEU A N 1
ATOM 2856 C CA . LEU A 1 368 ? 36.759 -51.660 -12.988 1.00 79.19 368 LEU A CA 1
ATOM 2857 C C . LEU A 1 368 ? 37.037 -52.993 -12.271 1.00 79.19 368 LEU A C 1
ATOM 2859 O O . LEU A 1 368 ? 36.889 -53.071 -11.054 1.00 79.19 368 LEU A O 1
ATOM 2863 N N . LEU A 1 369 ? 37.483 -54.017 -13.009 1.00 78.38 369 LEU A N 1
ATOM 2864 C CA . LEU A 1 369 ? 37.871 -55.323 -12.456 1.00 78.38 369 LEU A CA 1
ATOM 2865 C C . LEU A 1 369 ? 39.170 -55.278 -11.637 1.00 78.38 369 LEU A C 1
ATOM 2867 O O . LEU A 1 369 ? 39.335 -56.090 -10.735 1.00 78.38 369 LEU A O 1
ATOM 2871 N N . LEU A 1 370 ? 40.092 -54.362 -11.945 1.00 74.12 370 LEU A N 1
ATOM 2872 C CA . LEU A 1 370 ? 41.344 -54.183 -11.196 1.00 74.12 370 LEU A CA 1
ATOM 2873 C C . LEU A 1 370 ? 41.164 -53.350 -9.918 1.00 74.12 370 LEU A C 1
ATOM 2875 O O . LEU A 1 370 ? 42.019 -53.402 -9.037 1.00 74.12 370 LEU A O 1
ATOM 2879 N N . THR A 1 371 ? 40.083 -52.573 -9.822 1.00 71.12 371 THR A N 1
ATOM 2880 C CA . THR A 1 371 ? 39.780 -51.711 -8.666 1.00 71.12 371 THR A CA 1
ATOM 2881 C C . THR A 1 371 ? 38.836 -52.332 -7.630 1.00 71.12 371 THR A C 1
ATOM 2883 O O . THR A 1 371 ? 38.500 -51.646 -6.665 1.00 71.12 371 THR A O 1
ATOM 2886 N N . LEU A 1 372 ? 38.389 -53.581 -7.821 1.00 64.62 372 LEU A N 1
ATOM 2887 C CA . LEU A 1 372 ? 37.446 -54.280 -6.934 1.00 64.62 372 LEU A CA 1
ATOM 2888 C C . LEU A 1 372 ? 38.121 -55.313 -6.027 1.00 64.62 372 LEU A C 1
ATOM 2890 O O . LEU A 1 372 ? 38.985 -56.066 -6.530 1.00 64.62 372 LEU A O 1
#

Radius of gyration: 44.72 Å; Cα contacts (8 Å, |Δi|>4): 681; chains: 1; bounding box: 84×71×106 Å

Nearest PDB structures (foldseek):
  7pfp-assembly1_A  TM=3.479E-01  e=7.738E-07  Homo sapiens
  7q3n-assembly1_U  TM=3.445E-01  e=5.406E-07  Homo sapiens
  2e7v-assembly1_A  TM=7.009E-01  e=1.835E-03  Mus musculus
  7sa9-assembly2_B  TM=8.031E-01  e=5.539E-02  Homo sapiens
  8gkl-assembly1_E  TM=7.612E-01  e=3.434E-02  Homo sapiens

Mean predicted aligned error: 14.28 Å

pLDDT: mean 88.35, std 8.62, range [56.44, 98.06]

Foldseek 3Di:
DAQQPHFDFDDVLQQDCPRPVVVLVQVLLFVLQVQQCCVFPQNVWWDTKGFPGKDHPLQLFVVCRGHIDTDMDTDTHPPSDDDPQCSVVRSCCCCVPPVVQGSRPSSDGDDPDDDRCQFLSVPDQFDSQWGWAGPDRVDIAIAGHPQWHDLDPPRHRNDTDGQAPDFQQVDPSSDLADPQWRWADDRGGIATHGHQQWAFPDPPPDGTRSDTDGNQCSPVPPAAPQWDWDDDPPHIDTHGHPQWDALPPFPCDVVPHDPRDGIDGQQVDFCQVRVVDLADPQWDWAGDSGGIATAHDPQWDAPDPVHHRNDTAGPPLVQLVVQFHWDADPPVRDIFTDGDPQFDDRNSPRHHDCVVVVVVVVVVVVVVVVVD

Secondary structure (DSSP, 8-state):
-EETTEEPB--HHHH-TTSHHHHHHHHHHHHHHHHHGGGSTTTTTEEEEEEEEEE-GGGT-TT--SB-EEEEEEEE-TT--S-HHHHHHHHHHIIIIISTTB-TTSSEE--S----TTSGGGG----TTEEEEEEETTEEEEEE-TTEEES-TTSTTSSEEESBS--GGG-GGG----TTEEEEE-SBSEEEEEPTTEEE---TTSPTTSSEEE-TTSSTTSSPTTEEEEE-SSSEEEEEPTTEEE-TT-TTHHHHS-TT--EEETTS--HHHHT-----TTSEEEE-SSSEEEEPPTTEEES-TTSTTSSEEETTGGGGTTSEEEEEETTTTEEEEEEPTT-BSTTS-BPPPTHHHHHHHHHHHHHHHH--

InterPro domains:
  IPR000082 SEA domain [PS50024] (1-115)
  IPR000082 SEA domain [SM00200] (1-114)
  IPR000152 EGF-type aspartate/asparagine hydroxylation site [PS00010] (183-194)
  IPR000152 EGF-type aspartate/asparagine hydroxylation site [PS00010] (285-296)
  IPR000742 EGF-like domain [PS00022] (337-348)
  IPR000742 EGF-like domain [PS01186] (337-348)
  IPR000742 EGF-like domain [PS50026] (117-154)
  IPR000742 EGF-like domain [PS50026] (165-204)
  IPR000742 EGF-like domain [PS50026] (213-250)
  IPR000742 EGF-like domain [PS50026] (268-306)
  IPR000742 EGF-like domain [PS50026] (313-349)
  IPR000742 EGF-like domain [SM00181] (120-161)
  IPR000742 EGF-like domain [SM00181] (168-213)
  IPR000742 EGF-like domain [SM00181] (216-264)
  IPR000742 EGF-like domain [SM00181] (271-313)
  IPR000742 EGF-like domain [SM00181] (316-349)
  IPR001881 EGF-like calcium-binding domain [SM00179] (121-161)
  IPR001881 EGF-like calcium-binding domain [SM00179] (165-213)
  IPR001881 EGF-like calcium-binding domain [SM00179] (219-251)
  IPR001881 EGF-like calcium-binding domain [SM00179] (268-313)